Protein AF-A0A2P6NVA7-F1 (afdb_monomer_lite)

Secondary structure (DSSP, 8-state):
----SSHHHHHHHHHHHHHHHHHHHHHHHHHHHTTPPPPEE-HHHHHHHHHHHTT--SS----TTSEEEEEEEEEES---HHHHHHHHHHHHTTGGGTB-TTS-SSGGGBTT-GGGTHHHHHHT-TT--EEEEEE-SSEEEEEEEEES----TT--SS-GGGGGGS------------EEEETTEEEEEEEE--S-EEEEEEEE-SSHHHHHHHHHT-TT-SEEEEETTS-EEEEESS-PPPEEEEEEEEEE--S---S--TTS-S-EETTS--EEESSS---EE-TTSSEEEEE-TTS-EEEEETTEEEEE---TTT--SEEEE-TTS-EEEE-SSSEEEE---TT-S-SSPEEEE-TTS-EEEE-TT--EEEE-

Foldseek 3Di:
DDDDDPPVVVVVVVQVVLLQVLLQVLLQVLLLLLPADGAHADPVQQVQQAVVQQVVDPDDDSQVQWAKDKDFDDDWFKDDSVLSNVSSCVLAVQLVVQADAQDQLADPRGHPGSVSNVSNLQSNQRQFRYKHWDHHGTGRMIMIITPNYDRDPPDGSDHNVSCVSPPDPPDDDDDDFCWDAASFFIKGAQKDQDDQFDDVQKDFAPDSNRLLVSLLLDPQFFKKKAFQVGTMITGHNDRGDMDGHNRMMMGGGPHDPPFPPPPADCKAKQVDPDKAFQPPPGWHAARSRQWTFHQHPQQKTFIDGPNDTPDIPPCGNNHARMWHQHQQRKTFGHHPPDTRDIQPQGNPEADTWIWHAHPVRKIFIAHPVRDTSDID

Structure (mmCIF, N/CA/C/O backbone):
data_AF-A0A2P6NVA7-F1
#
_entry.id   AF-A0A2P6NVA7-F1
#
loop_
_atom_site.group_PDB
_atom_site.id
_atom_site.type_symbol
_atom_site.label_atom_id
_atom_site.label_alt_id
_atom_site.label_comp_id
_atom_site.label_asym_id
_atom_site.label_entity_id
_atom_site.label_seq_id
_atom_site.pdbx_PDB_ins_code
_atom_site.Cartn_x
_atom_site.Cartn_y
_atom_site.Cartn_z
_atom_site.occupancy
_atom_site.B_iso_or_equiv
_atom_site.auth_seq_id
_atom_site.auth_comp_id
_atom_site.auth_asym_id
_atom_site.auth_atom_id
_atom_site.pdbx_PDB_model_num
ATOM 1 N N . MET A 1 1 ? 47.423 -16.525 5.423 1.00 39.66 1 MET A N 1
ATOM 2 C CA . MET A 1 1 ? 46.695 -15.397 4.796 1.00 39.66 1 MET A CA 1
ATOM 3 C C . MET A 1 1 ? 45.411 -15.924 4.176 1.00 39.66 1 MET A C 1
ATOM 5 O O . MET A 1 1 ? 45.523 -16.788 3.323 1.00 39.66 1 MET A O 1
ATOM 9 N N . ARG A 1 2 ? 44.236 -15.466 4.634 1.00 38.28 2 ARG A N 1
ATOM 10 C CA . ARG A 1 2 ? 42.941 -15.448 3.912 1.00 38.28 2 ARG A CA 1
ATOM 11 C C . ARG A 1 2 ? 41.883 -14.826 4.841 1.00 38.28 2 ARG A C 1
ATOM 13 O O . ARG A 1 2 ? 41.172 -15.517 5.556 1.00 38.28 2 ARG A O 1
ATOM 20 N N . LYS A 1 3 ? 41.840 -13.493 4.868 1.00 41.22 3 LYS A N 1
ATOM 21 C CA . LYS A 1 3 ? 40.703 -12.697 5.352 1.00 41.22 3 LYS A CA 1
ATOM 22 C C . LYS A 1 3 ? 40.282 -11.810 4.184 1.00 41.22 3 LYS A C 1
ATOM 24 O O . LYS A 1 3 ? 40.959 -10.824 3.938 1.00 41.22 3 LYS A O 1
ATOM 29 N N . ALA A 1 4 ? 39.241 -12.195 3.448 1.00 46.72 4 ALA A N 1
ATOM 30 C CA . ALA A 1 4 ? 38.503 -11.320 2.528 1.00 46.72 4 ALA A CA 1
ATOM 31 C C . ALA A 1 4 ? 37.305 -12.086 1.937 1.00 46.72 4 ALA A C 1
ATOM 33 O O . ALA A 1 4 ? 37.441 -12.733 0.906 1.00 46.72 4 ALA A O 1
ATOM 34 N N . ALA A 1 5 ? 36.149 -12.053 2.609 1.00 48.66 5 ALA A N 1
ATOM 35 C CA . ALA A 1 5 ? 34.862 -12.454 2.012 1.00 48.66 5 ALA A CA 1
ATOM 36 C C . ALA A 1 5 ? 33.619 -11.858 2.715 1.00 48.66 5 ALA A C 1
ATOM 38 O O . ALA A 1 5 ? 32.504 -12.246 2.397 1.00 48.66 5 ALA A O 1
ATOM 39 N N . ILE A 1 6 ? 33.775 -10.938 3.678 1.00 46.75 6 ILE A N 1
ATOM 40 C CA . ILE A 1 6 ? 32.645 -10.454 4.504 1.00 46.75 6 ILE A CA 1
ATOM 41 C C . ILE A 1 6 ? 32.226 -9.011 4.153 1.00 46.75 6 ILE A C 1
ATOM 43 O O . ILE A 1 6 ? 31.111 -8.604 4.462 1.00 46.75 6 ILE A O 1
ATOM 47 N N . LEU A 1 7 ? 33.055 -8.240 3.438 1.00 40.56 7 LEU A N 1
ATOM 48 C CA . LEU A 1 7 ? 32.766 -6.823 3.164 1.00 40.56 7 LEU A CA 1
ATOM 49 C C . LEU A 1 7 ? 31.819 -6.597 1.965 1.00 40.56 7 LEU A C 1
ATOM 51 O O . LEU A 1 7 ? 31.103 -5.604 1.930 1.00 40.56 7 LEU A O 1
ATOM 55 N N . THR A 1 8 ? 31.760 -7.526 1.007 1.00 43.97 8 THR A N 1
ATOM 56 C CA . THR A 1 8 ? 30.939 -7.403 -0.214 1.00 43.97 8 THR A CA 1
ATOM 57 C C . THR A 1 8 ? 29.451 -7.692 0.010 1.00 43.97 8 THR A C 1
ATOM 59 O O . THR A 1 8 ? 28.614 -7.114 -0.676 1.00 43.97 8 THR A O 1
ATOM 62 N N . LEU A 1 9 ? 29.100 -8.537 0.989 1.00 38.81 9 LEU A N 1
ATOM 63 C CA . LEU A 1 9 ? 27.705 -8.917 1.256 1.00 38.81 9 LEU A CA 1
ATOM 64 C C . LEU A 1 9 ? 26.917 -7.794 1.963 1.00 38.81 9 LEU A C 1
ATOM 66 O O . LEU A 1 9 ? 25.738 -7.600 1.687 1.00 38.81 9 LEU A O 1
ATOM 70 N N . PHE A 1 10 ? 27.577 -7.003 2.820 1.00 37.94 10 PHE A N 1
ATOM 71 C CA . PHE A 1 10 ? 26.946 -5.908 3.573 1.00 37.94 10 PHE A CA 1
ATOM 72 C C . PHE A 1 10 ? 26.607 -4.671 2.722 1.00 37.94 10 PHE A C 1
ATOM 74 O O . PHE A 1 10 ? 25.624 -3.997 3.013 1.00 37.94 10 PHE A O 1
ATOM 81 N N . VAL A 1 11 ? 27.373 -4.375 1.663 1.00 42.62 11 VAL A N 1
ATOM 82 C CA . VAL A 1 11 ? 27.128 -3.214 0.775 1.00 42.62 11 VAL A CA 1
ATOM 83 C C . VAL A 1 11 ? 26.011 -3.491 -0.249 1.00 42.62 11 VAL A C 1
ATOM 85 O O . VAL A 1 11 ? 25.278 -2.586 -0.645 1.00 42.62 11 VAL A O 1
ATOM 88 N N . ALA A 1 12 ? 25.830 -4.750 -0.662 1.00 46.12 12 ALA A N 1
ATOM 89 C CA . ALA A 1 12 ? 24.738 -5.144 -1.558 1.00 46.12 12 ALA A CA 1
ATOM 90 C C . ALA A 1 12 ? 23.363 -5.127 -0.854 1.00 46.12 12 ALA A C 1
ATOM 92 O O . ALA A 1 12 ? 22.363 -4.725 -1.444 1.00 46.12 12 ALA A O 1
ATOM 93 N N . LEU A 1 13 ? 23.314 -5.502 0.431 1.00 45.03 13 LEU A N 1
ATOM 94 C CA . LEU A 1 13 ? 22.085 -5.484 1.237 1.00 45.03 13 LEU A CA 1
ATOM 95 C C . LEU A 1 13 ? 21.567 -4.061 1.518 1.00 45.03 13 LEU A C 1
ATOM 97 O O . LEU A 1 13 ? 20.357 -3.858 1.558 1.00 45.03 13 LEU A O 1
ATOM 101 N N . THR A 1 14 ? 22.452 -3.069 1.667 1.00 47.62 14 THR A N 1
ATOM 102 C CA . THR A 1 14 ? 22.063 -1.669 1.925 1.00 47.62 14 THR A CA 1
ATOM 103 C C . THR A 1 14 ? 21.578 -0.923 0.681 1.00 47.62 14 THR A C 1
ATOM 105 O O . THR A 1 14 ? 20.807 0.026 0.801 1.00 47.62 14 THR A O 1
ATOM 108 N N . THR A 1 15 ? 22.002 -1.333 -0.515 1.00 53.22 15 THR A N 1
ATOM 109 C CA . THR A 1 15 ? 21.603 -0.700 -1.786 1.00 53.22 15 THR A CA 1
ATOM 110 C C . THR A 1 15 ? 20.259 -1.224 -2.296 1.00 53.22 15 THR A C 1
ATOM 112 O O . THR A 1 15 ? 19.415 -0.431 -2.714 1.00 53.22 15 THR A O 1
ATOM 115 N N . ALA A 1 16 ? 20.002 -2.532 -2.176 1.00 56.72 16 ALA A N 1
ATOM 116 C CA . ALA A 1 16 ? 18.709 -3.129 -2.524 1.00 56.72 16 ALA A CA 1
ATOM 117 C C . ALA A 1 16 ? 17.558 -2.595 -1.648 1.00 56.72 16 ALA A C 1
ATOM 119 O O . ALA A 1 16 ? 16.489 -2.272 -2.171 1.00 56.72 16 ALA A O 1
ATOM 120 N N . SER A 1 17 ? 17.791 -2.407 -0.340 1.00 62.41 17 SER A N 1
ATOM 121 C CA . SER A 1 17 ? 16.793 -1.801 0.552 1.00 62.41 17 SER A CA 1
ATOM 122 C C . SER A 1 17 ? 16.495 -0.345 0.166 1.00 62.41 17 SER A C 1
ATOM 124 O O . SER A 1 17 ? 15.331 0.037 0.072 1.00 62.41 17 SER A O 1
ATOM 126 N N . GLN A 1 18 ? 17.520 0.445 -0.183 1.00 73.56 18 GLN A N 1
ATOM 127 C CA . GLN A 1 18 ? 17.350 1.836 -0.630 1.00 73.56 18 GLN A CA 1
ATOM 128 C C . GLN A 1 18 ? 16.529 1.966 -1.919 1.00 73.56 18 GLN A C 1
ATOM 130 O O . GLN A 1 18 ? 15.764 2.920 -2.062 1.00 73.56 18 GLN A O 1
ATOM 135 N N . PHE A 1 19 ? 16.671 1.030 -2.861 1.00 89.06 19 PHE A N 1
ATOM 136 C CA . PHE A 1 19 ? 15.897 1.057 -4.105 1.00 89.06 19 PHE A CA 1
ATOM 137 C C . PHE A 1 19 ? 14.430 0.713 -3.856 1.00 89.06 19 PHE A C 1
ATOM 139 O O . PHE A 1 19 ? 13.551 1.450 -4.307 1.00 89.06 19 PHE A O 1
ATOM 146 N N . SER A 1 20 ? 14.164 -0.350 -3.089 1.00 86.56 20 SER A N 1
ATOM 147 C CA . SER A 1 20 ? 12.796 -0.733 -2.721 1.00 86.56 20 SER A CA 1
ATOM 148 C C . SER A 1 20 ? 12.046 0.401 -2.011 1.00 86.56 20 SER A C 1
ATOM 150 O O . SER A 1 20 ? 10.938 0.763 -2.418 1.00 86.56 20 SER A O 1
ATOM 152 N N . ASP A 1 21 ? 12.698 1.056 -1.045 1.00 74.88 21 ASP A N 1
ATOM 153 C CA . ASP A 1 21 ? 12.147 2.201 -0.325 1.00 74.88 21 ASP A CA 1
ATOM 154 C C . ASP A 1 21 ? 11.865 3.380 -1.262 1.00 74.88 21 ASP A C 1
ATOM 156 O O . ASP A 1 21 ? 10.801 3.995 -1.185 1.00 74.88 21 ASP A O 1
ATOM 160 N N . ALA A 1 22 ? 12.786 3.692 -2.176 1.00 78.69 22 ALA A N 1
ATOM 161 C CA . ALA A 1 22 ? 12.629 4.812 -3.097 1.00 78.69 22 ALA A CA 1
ATOM 162 C C . ALA A 1 22 ? 11.463 4.613 -4.075 1.00 78.69 22 ALA A C 1
ATOM 164 O O . ALA A 1 22 ? 10.694 5.554 -4.293 1.00 78.69 22 ALA A O 1
ATOM 165 N N . TRP A 1 23 ? 11.284 3.404 -4.622 1.00 94.00 23 TRP A N 1
ATOM 166 C CA . TRP A 1 23 ? 10.120 3.097 -5.456 1.00 94.00 23 TRP A CA 1
ATOM 167 C C . TRP A 1 23 ? 8.820 3.246 -4.669 1.00 94.00 23 TRP A C 1
ATOM 169 O O . TRP A 1 23 ? 7.919 3.950 -5.129 1.00 94.00 23 TRP A O 1
ATOM 179 N N . VAL A 1 24 ? 8.725 2.652 -3.476 1.00 82.56 24 VAL A N 1
ATOM 180 C CA . VAL A 1 24 ? 7.523 2.734 -2.628 1.00 82.56 24 VAL A CA 1
ATOM 181 C C . VAL A 1 24 ? 7.206 4.182 -2.253 1.00 82.56 24 VAL A C 1
ATOM 183 O O . VAL A 1 24 ? 6.072 4.632 -2.429 1.00 82.56 24 VAL A O 1
ATOM 186 N N . GLN A 1 25 ? 8.199 4.944 -1.794 1.00 76.06 25 GLN A N 1
ATOM 187 C CA . GLN A 1 25 ? 8.022 6.342 -1.400 1.00 76.06 25 GLN A CA 1
ATOM 188 C C . GLN A 1 25 ? 7.564 7.212 -2.572 1.00 76.06 25 GLN A C 1
ATOM 190 O O . GLN A 1 25 ? 6.628 7.996 -2.416 1.00 76.06 25 GLN A O 1
ATOM 195 N N . LYS A 1 26 ? 8.166 7.057 -3.758 1.00 87.38 26 LYS A N 1
ATOM 196 C CA . LYS A 1 26 ? 7.767 7.817 -4.950 1.00 87.38 26 LYS A CA 1
ATOM 197 C C . LYS A 1 26 ? 6.348 7.478 -5.399 1.00 87.38 26 LYS A C 1
ATOM 199 O O . LYS A 1 26 ? 5.571 8.398 -5.638 1.00 87.38 26 LYS A O 1
ATOM 204 N N . HIS A 1 27 ? 5.972 6.198 -5.441 1.00 92.25 27 HIS A N 1
ATOM 205 C CA . HIS A 1 27 ? 4.593 5.804 -5.752 1.00 92.25 27 HIS A CA 1
ATOM 206 C C . HIS A 1 27 ? 3.607 6.421 -4.756 1.00 92.25 27 HIS A C 1
ATOM 208 O O . HIS A 1 27 ? 2.627 7.051 -5.154 1.00 92.25 27 HIS A O 1
ATOM 214 N N . ASN A 1 28 ? 3.892 6.304 -3.459 1.00 83.12 28 ASN A N 1
ATOM 215 C CA . ASN A 1 28 ? 3.015 6.809 -2.406 1.00 83.12 28 ASN A CA 1
ATOM 216 C C . ASN A 1 28 ? 2.921 8.339 -2.387 1.00 83.12 28 ASN A C 1
ATOM 218 O O . ASN A 1 28 ? 1.850 8.870 -2.099 1.00 83.12 28 ASN A O 1
ATOM 222 N N . ALA A 1 29 ? 3.983 9.050 -2.770 1.00 78.31 29 ALA A N 1
ATOM 223 C CA . ALA A 1 29 ? 3.961 10.500 -2.937 1.00 78.31 29 ALA A CA 1
ATOM 224 C C . ALA A 1 29 ? 3.034 10.960 -4.078 1.00 78.31 29 ALA A C 1
ATOM 226 O O . ALA A 1 29 ? 2.417 12.016 -3.967 1.00 78.31 29 ALA A O 1
ATOM 227 N N . TYR A 1 30 ? 2.900 10.188 -5.164 1.00 81.56 30 TYR A N 1
ATOM 228 C CA . TYR A 1 30 ? 1.902 10.483 -6.204 1.00 81.56 30 TYR A CA 1
ATOM 229 C C . TYR A 1 30 ? 0.496 10.075 -5.783 1.00 81.56 30 TYR A C 1
ATOM 231 O O . TYR A 1 30 ? -0.442 10.853 -5.940 1.00 81.56 30 TYR A O 1
ATOM 239 N N . ARG A 1 31 ? 0.346 8.877 -5.215 1.00 86.31 31 ARG A N 1
ATOM 240 C CA . ARG A 1 31 ? -0.944 8.334 -4.771 1.00 86.31 31 ARG A CA 1
ATOM 241 C C . ARG A 1 31 ? -1.618 9.214 -3.715 1.00 86.31 31 ARG A C 1
ATOM 243 O O . ARG A 1 31 ? -2.832 9.410 -3.763 1.00 86.31 31 ARG A O 1
ATOM 250 N N . SER A 1 32 ? -0.840 9.814 -2.815 1.00 76.75 32 SER A N 1
ATOM 251 C CA . SER A 1 32 ? -1.358 10.699 -1.767 1.00 76.75 32 SER A CA 1
ATOM 252 C C . SER A 1 32 ? -1.980 11.993 -2.301 1.00 76.75 32 SER A C 1
ATOM 254 O O . SER A 1 32 ? -2.926 12.485 -1.688 1.00 76.75 32 SER A O 1
ATOM 256 N N . LYS A 1 33 ? -1.549 12.505 -3.468 1.00 78.06 33 LYS A N 1
ATOM 257 C CA . LYS A 1 33 ? -2.162 13.688 -4.118 1.00 78.06 33 LYS A CA 1
ATOM 258 C C . LYS A 1 33 ? -3.655 13.490 -4.386 1.00 78.06 33 LYS A C 1
ATOM 260 O O . LYS A 1 33 ? -4.432 14.440 -4.343 1.00 78.06 33 LYS A O 1
ATOM 265 N N . TYR A 1 34 ? -4.040 12.239 -4.618 1.00 73.00 34 TYR A N 1
ATOM 266 C CA . TYR A 1 34 ? -5.403 11.819 -4.911 1.00 73.00 34 TYR A CA 1
ATOM 267 C C . TYR A 1 34 ? -6.098 11.182 -3.699 1.00 73.00 34 TYR A C 1
ATOM 269 O O . TYR A 1 34 ? -7.257 10.806 -3.800 1.00 73.00 34 TYR A O 1
ATOM 277 N N . GLY A 1 35 ? -5.433 11.073 -2.541 1.00 68.31 35 GLY A N 1
ATOM 278 C CA . GLY A 1 35 ? -5.985 10.414 -1.350 1.00 68.31 35 GLY A CA 1
ATOM 279 C C . GLY A 1 35 ? -6.075 8.888 -1.469 1.00 68.31 35 GLY A C 1
ATOM 280 O O . GLY A 1 35 ? -6.919 8.266 -0.829 1.00 68.31 35 GLY A O 1
ATOM 281 N N . LEU A 1 36 ? -5.241 8.278 -2.315 1.00 73.62 36 LEU A N 1
ATOM 282 C CA . LEU A 1 36 ? -5.211 6.829 -2.507 1.00 7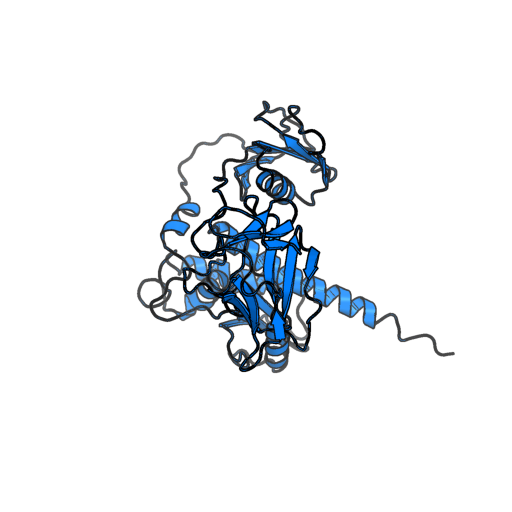3.62 36 LEU A CA 1
ATOM 283 C C . LEU A 1 36 ? -4.403 6.141 -1.404 1.00 73.62 36 LEU A C 1
ATOM 285 O O . LEU A 1 36 ? -3.403 6.675 -0.919 1.00 73.62 36 LEU A O 1
ATOM 289 N N . ASN A 1 37 ? -4.801 4.914 -1.062 1.00 70.12 37 ASN A N 1
ATOM 290 C CA . ASN A 1 37 ? -4.073 4.092 -0.097 1.00 70.12 37 ASN A CA 1
ATOM 291 C C . ASN A 1 37 ? -2.633 3.839 -0.568 1.00 70.12 37 ASN A C 1
ATOM 293 O O . ASN A 1 37 ? -2.426 3.578 -1.762 1.00 70.12 37 ASN A O 1
ATOM 297 N N . PRO A 1 38 ? -1.645 3.871 0.341 1.00 64.31 38 PRO A N 1
ATOM 298 C CA . PRO A 1 38 ? -0.266 3.597 -0.020 1.00 64.31 38 PRO A CA 1
ATOM 299 C C . PRO A 1 38 ? -0.086 2.140 -0.461 1.00 64.31 38 PRO A C 1
ATOM 301 O O . PRO A 1 38 ? -0.739 1.236 0.060 1.00 64.31 38 PRO A O 1
ATOM 304 N N . VAL A 1 39 ? 0.823 1.920 -1.407 1.00 76.88 39 VAL A N 1
ATOM 305 C CA . VAL A 1 39 ? 1.332 0.594 -1.759 1.00 76.88 39 VAL A CA 1
ATOM 306 C C . VAL A 1 39 ? 2.478 0.194 -0.833 1.00 76.88 39 VAL A C 1
ATOM 308 O O . VAL A 1 39 ? 3.210 1.051 -0.329 1.00 76.88 39 VAL A O 1
ATOM 311 N N . THR A 1 40 ? 2.651 -1.109 -0.631 1.00 75.75 40 THR A N 1
ATOM 312 C CA . THR A 1 40 ? 3.798 -1.703 0.070 1.00 75.75 40 THR A CA 1
ATOM 313 C C . THR A 1 40 ? 4.651 -2.553 -0.872 1.00 75.75 40 THR A C 1
ATOM 315 O O . THR A 1 40 ? 4.278 -2.796 -2.019 1.00 75.75 40 THR A O 1
ATOM 318 N N . TRP A 1 41 ? 5.827 -2.975 -0.412 1.00 88.56 41 TRP A N 1
ATOM 319 C CA . TRP A 1 41 ? 6.733 -3.801 -1.207 1.00 88.56 41 TRP A CA 1
ATOM 320 C C . TRP A 1 41 ? 6.246 -5.259 -1.333 1.00 88.56 41 TRP A C 1
ATOM 322 O O . TRP A 1 41 ? 5.678 -5.813 -0.389 1.00 88.56 41 TRP A O 1
ATOM 332 N N . ASP A 1 42 ? 6.478 -5.881 -2.492 1.00 88.31 42 ASP A N 1
ATOM 333 C CA . ASP A 1 42 ? 6.229 -7.300 -2.776 1.00 88.31 42 ASP A CA 1
ATOM 334 C C . ASP A 1 42 ? 7.469 -7.970 -3.373 1.00 88.31 42 ASP A C 1
ATOM 336 O O . ASP A 1 42 ? 7.794 -7.786 -4.550 1.00 88.31 42 ASP A O 1
ATOM 340 N N . ASP A 1 43 ? 8.119 -8.812 -2.570 1.00 92.19 43 ASP A N 1
ATOM 341 C CA . ASP A 1 43 ? 9.304 -9.565 -2.979 1.00 92.19 43 ASP A CA 1
ATOM 342 C C . ASP A 1 43 ? 9.018 -10.531 -4.137 1.00 92.19 43 ASP A C 1
ATOM 344 O O . ASP A 1 43 ? 9.875 -10.733 -4.997 1.00 92.19 43 ASP A O 1
ATOM 348 N N . ASN A 1 44 ? 7.812 -11.108 -4.224 1.00 92.62 44 ASN A N 1
ATOM 349 C CA . ASN A 1 44 ? 7.466 -12.001 -5.334 1.00 92.62 44 ASN A CA 1
ATOM 350 C C . ASN A 1 44 ? 7.373 -11.222 -6.649 1.00 92.62 44 ASN A C 1
ATOM 352 O O . ASN A 1 44 ? 7.957 -11.630 -7.656 1.00 92.62 44 ASN A O 1
ATOM 356 N N . GLY A 1 45 ? 6.704 -10.067 -6.616 1.00 90.12 45 GLY A N 1
ATOM 357 C CA . GLY A 1 45 ? 6.639 -9.146 -7.748 1.00 90.12 45 GLY A CA 1
ATOM 358 C C . GLY A 1 45 ? 8.028 -8.672 -8.180 1.00 90.12 45 GLY A C 1
ATOM 359 O O . GLY A 1 45 ? 8.321 -8.668 -9.376 1.00 90.12 45 GLY A O 1
ATOM 360 N N . ALA A 1 46 ? 8.903 -8.354 -7.219 1.00 96.56 46 ALA A N 1
ATOM 361 C CA . ALA A 1 46 ? 10.274 -7.910 -7.470 1.00 96.56 46 ALA A CA 1
ATOM 362 C C . ALA A 1 46 ? 11.141 -9.019 -8.083 1.00 96.56 46 ALA A C 1
ATOM 364 O O . ALA A 1 46 ? 11.872 -8.775 -9.039 1.00 96.56 46 ALA A O 1
ATOM 365 N N . ASN A 1 47 ? 11.009 -10.261 -7.612 1.00 95.00 47 ASN A N 1
ATOM 366 C CA . ASN A 1 47 ? 11.722 -11.411 -8.174 1.00 95.00 47 ASN A CA 1
ATOM 367 C C . ASN A 1 47 ? 11.327 -11.687 -9.633 1.00 95.00 47 ASN A C 1
ATOM 369 O O . ASN A 1 47 ? 12.180 -12.013 -10.462 1.00 95.00 47 ASN A O 1
ATOM 373 N N . LEU A 1 48 ? 10.039 -11.556 -9.963 1.00 96.94 48 LEU A N 1
ATOM 374 C CA . LEU A 1 48 ? 9.562 -11.643 -11.346 1.00 96.94 48 LEU A CA 1
ATOM 375 C C . LEU A 1 48 ? 10.087 -10.475 -12.191 1.00 96.94 48 LEU A C 1
ATOM 377 O O . LEU A 1 48 ? 10.572 -10.688 -13.303 1.00 96.94 48 LEU A O 1
ATOM 381 N N . ALA A 1 49 ? 10.060 -9.259 -11.639 1.00 98.12 49 ALA A N 1
ATOM 382 C CA . ALA A 1 49 ? 10.585 -8.067 -12.293 1.00 98.12 49 ALA A CA 1
ATOM 383 C C . ALA A 1 49 ? 12.083 -8.206 -12.596 1.00 98.12 49 ALA A C 1
ATOM 385 O O . ALA A 1 49 ? 12.501 -7.880 -13.702 1.00 98.12 49 ALA A O 1
ATOM 386 N N . GLN A 1 50 ? 12.879 -8.754 -11.671 1.00 97.38 50 GLN A N 1
ATOM 387 C CA . GLN A 1 50 ? 14.323 -8.941 -11.841 1.00 97.38 50 GLN A CA 1
ATOM 388 C C . GLN A 1 50 ? 14.631 -9.917 -12.977 1.00 97.38 50 GLN A C 1
ATOM 390 O O . GLN A 1 50 ? 15.384 -9.583 -13.890 1.00 97.38 50 GLN A O 1
ATOM 395 N N . LYS A 1 51 ? 13.960 -11.079 -12.993 1.00 97.12 51 LYS A N 1
ATOM 396 C CA . LYS A 1 51 ? 14.087 -12.070 -14.079 1.00 97.12 51 LYS A CA 1
ATOM 397 C C . LYS A 1 51 ? 13.784 -11.479 -15.456 1.00 97.12 51 LYS A C 1
ATOM 399 O O . LYS A 1 51 ? 14.317 -11.956 -16.458 1.00 97.12 51 LYS A O 1
ATOM 404 N N . TRP A 1 52 ? 12.890 -10.494 -15.520 1.00 98.00 52 TRP A N 1
ATOM 405 C CA . TRP A 1 52 ? 12.558 -9.812 -16.763 1.00 98.00 52 TRP A CA 1
ATOM 406 C C . TRP A 1 52 ? 13.553 -8.700 -17.105 1.00 98.00 52 TRP A C 1
ATOM 408 O O . TRP A 1 52 ? 14.057 -8.656 -18.227 1.00 98.00 52 TRP A O 1
ATOM 418 N N . ALA A 1 53 ? 13.883 -7.849 -16.134 1.00 97.19 53 ALA A N 1
ATOM 419 C CA . ALA A 1 53 ? 14.790 -6.719 -16.290 1.00 97.19 53 ALA A CA 1
ATOM 420 C C . ALA A 1 53 ? 16.197 -7.157 -16.730 1.00 97.19 53 ALA A C 1
ATOM 422 O O . AL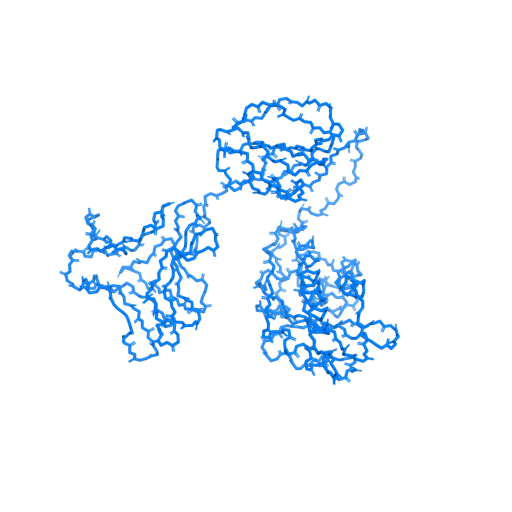A A 1 53 ? 16.801 -6.513 -17.585 1.00 97.19 53 ALA A O 1
ATOM 423 N N . ASP A 1 54 ? 16.686 -8.297 -16.231 1.00 96.19 54 ASP A N 1
ATOM 424 C CA . ASP A 1 54 ? 17.994 -8.855 -16.601 1.00 96.19 54 ASP A CA 1
ATOM 425 C C . ASP A 1 54 ? 18.101 -9.289 -18.067 1.00 96.19 54 ASP A C 1
ATOM 427 O O . ASP A 1 54 ? 19.207 -9.451 -18.582 1.00 96.19 54 ASP A O 1
ATOM 431 N N . LYS A 1 55 ? 16.976 -9.446 -18.775 1.00 95.69 55 LYS A N 1
ATOM 432 C CA . LYS A 1 55 ? 17.001 -9.709 -20.221 1.00 95.69 55 LYS A CA 1
ATOM 433 C C . LYS A 1 55 ? 17.409 -8.480 -21.023 1.00 95.69 55 LYS A C 1
ATOM 435 O O . LYS A 1 55 ? 17.802 -8.629 -22.176 1.00 95.69 55 LYS A O 1
ATOM 440 N N . CYS A 1 56 ? 17.286 -7.284 -20.442 1.00 94.50 56 CYS A N 1
ATOM 441 C CA . CYS A 1 56 ? 17.625 -6.022 -21.091 1.00 94.50 56 CYS A CA 1
ATOM 442 C C . CYS A 1 56 ? 16.910 -5.793 -22.432 1.00 94.50 56 CYS A C 1
ATOM 444 O O . CYS A 1 56 ? 17.468 -5.193 -23.349 1.00 94.50 56 CYS A O 1
ATOM 446 N N . VAL A 1 57 ? 15.657 -6.250 -22.539 1.00 94.25 57 VAL A N 1
ATOM 447 C CA . VAL A 1 57 ? 14.790 -6.008 -23.700 1.00 94.25 57 VAL A CA 1
ATOM 448 C C . VAL A 1 57 ? 13.650 -5.094 -23.268 1.00 94.25 57 VAL A C 1
ATOM 450 O O . VAL A 1 57 ? 12.866 -5.464 -22.394 1.00 94.25 57 VAL A O 1
ATOM 453 N N . PHE A 1 58 ? 13.551 -3.908 -23.874 1.00 96.00 58 PHE A N 1
ATOM 454 C CA . PHE A 1 58 ? 12.507 -2.927 -23.565 1.00 96.00 58 PHE A CA 1
ATOM 455 C C . PHE A 1 58 ? 11.151 -3.348 -24.148 1.00 96.00 58 PHE A C 1
ATOM 457 O O . PHE A 1 58 ? 10.714 -2.872 -25.192 1.00 96.00 58 PHE A O 1
ATOM 464 N N . GLN A 1 59 ? 10.511 -4.299 -23.479 1.00 96.00 59 GLN A N 1
ATOM 465 C CA . GLN A 1 59 ? 9.189 -4.822 -23.803 1.00 96.00 59 GLN A CA 1
ATOM 466 C C . GLN A 1 59 ? 8.544 -5.384 -22.532 1.00 96.00 59 GLN A C 1
ATOM 468 O O . GLN A 1 59 ? 9.250 -5.752 -21.592 1.00 96.00 59 GLN A O 1
ATOM 473 N N . HIS A 1 60 ? 7.219 -5.487 -22.500 1.00 95.56 60 HIS A N 1
ATOM 474 C CA . HIS A 1 60 ? 6.509 -6.099 -21.374 1.00 95.56 60 HIS A CA 1
ATOM 475 C C . HIS A 1 60 ? 6.629 -7.630 -21.361 1.00 95.56 60 HIS A C 1
ATOM 477 O O . HIS A 1 60 ? 6.705 -8.260 -22.417 1.00 95.56 60 HIS A O 1
ATOM 483 N N . GLY A 1 61 ? 6.587 -8.233 -20.169 1.00 93.19 61 GLY A N 1
ATOM 484 C CA . GLY A 1 61 ? 6.476 -9.684 -19.988 1.00 93.19 61 GLY A CA 1
ATOM 485 C C . GLY A 1 61 ? 6.953 -10.193 -18.625 1.00 93.19 61 GLY A C 1
ATOM 486 O O . GLY A 1 61 ? 7.420 -9.431 -17.782 1.00 93.19 61 GLY A O 1
ATOM 487 N N . GLY A 1 62 ? 6.795 -11.502 -18.388 1.00 91.81 62 GLY A N 1
ATOM 488 C CA . GLY A 1 62 ? 7.241 -12.163 -17.151 1.00 91.81 62 GLY A CA 1
ATOM 489 C C . GLY A 1 62 ? 6.525 -11.715 -15.869 1.00 91.81 62 GLY A C 1
ATOM 490 O O . GLY A 1 62 ? 7.057 -11.919 -14.783 1.00 91.81 62 GLY A O 1
ATOM 491 N N . ALA A 1 63 ? 5.351 -11.090 -15.984 1.00 92.06 63 ALA A N 1
ATOM 492 C CA . ALA A 1 63 ? 4.562 -10.538 -14.881 1.00 92.06 63 ALA A CA 1
ATOM 493 C C . ALA A 1 63 ? 3.347 -11.423 -14.546 1.00 92.06 63 ALA A C 1
ATOM 495 O O . ALA A 1 63 ? 2.225 -10.932 -14.504 1.00 92.06 63 ALA A O 1
ATOM 496 N N . ASP A 1 64 ? 3.538 -12.733 -14.373 1.00 89.38 64 ASP A N 1
ATOM 497 C CA . ASP A 1 64 ? 2.444 -13.708 -14.228 1.00 89.38 64 ASP A CA 1
ATOM 498 C C . ASP A 1 64 ? 1.450 -13.331 -13.107 1.00 89.38 64 ASP A C 1
ATOM 500 O O . ASP A 1 64 ? 1.727 -13.520 -11.924 1.00 89.38 64 ASP A O 1
ATOM 504 N N . GLY A 1 65 ? 0.281 -12.794 -13.481 1.00 84.62 65 GLY A N 1
ATOM 505 C CA . GLY A 1 65 ? -0.762 -12.338 -12.548 1.00 84.62 65 GLY A CA 1
ATOM 506 C C . GLY A 1 65 ? -0.587 -10.915 -11.992 1.00 84.62 65 GLY A C 1
ATOM 507 O O . GLY A 1 65 ? -1.347 -10.516 -11.112 1.00 84.62 65 GLY A O 1
ATOM 508 N N . TYR A 1 66 ? 0.375 -10.146 -12.502 1.00 94.25 66 TYR A N 1
ATOM 509 C CA . TYR A 1 66 ? 0.697 -8.783 -12.078 1.00 94.25 66 TYR A CA 1
ATOM 510 C C . TYR A 1 66 ? 0.438 -7.768 -13.200 1.00 94.25 66 TYR A C 1
ATOM 512 O O . TYR A 1 66 ? 0.550 -8.077 -14.386 1.00 94.25 66 TYR A O 1
ATOM 520 N N . GLY A 1 67 ? 0.141 -6.523 -12.823 1.00 94.88 67 GLY A N 1
ATOM 521 C CA . GLY A 1 67 ? 0.277 -5.382 -13.731 1.00 94.88 67 GLY A CA 1
ATOM 522 C C . GLY A 1 67 ? 1.757 -5.050 -13.900 1.00 94.88 67 GLY A C 1
ATOM 523 O O . GLY A 1 67 ? 2.561 -5.459 -13.063 1.00 94.88 67 GLY A O 1
ATOM 524 N N . GLN A 1 68 ? 2.148 -4.309 -14.937 1.00 98.06 68 GLN A N 1
ATOM 525 C CA . GLN A 1 68 ? 3.562 -4.004 -15.161 1.00 98.06 68 GLN A CA 1
ATOM 526 C C . GLN A 1 68 ? 3.779 -2.631 -15.792 1.00 98.06 68 GLN A C 1
ATOM 528 O O . GLN A 1 68 ? 3.190 -2.328 -16.824 1.00 98.06 68 GLN A O 1
ATOM 533 N N . ASN A 1 69 ? 4.719 -1.873 -15.229 1.00 98.56 69 ASN A N 1
ATOM 534 C CA . ASN A 1 69 ? 5.326 -0.711 -15.868 1.00 98.56 69 ASN A CA 1
ATOM 535 C C . ASN A 1 69 ? 6.799 -0.995 -16.159 1.00 98.56 69 ASN A C 1
ATOM 537 O O . ASN A 1 69 ? 7.483 -1.645 -15.361 1.00 98.56 69 ASN A O 1
ATOM 541 N N . ILE A 1 70 ? 7.291 -0.479 -17.285 1.00 98.06 70 ILE A N 1
ATOM 542 C CA . ILE A 1 70 ? 8.705 -0.544 -17.657 1.00 98.06 70 ILE A CA 1
ATOM 543 C C . ILE A 1 70 ? 9.233 0.852 -17.974 1.00 98.06 70 ILE A C 1
ATOM 545 O O . ILE A 1 70 ? 8.509 1.715 -18.465 1.00 98.06 70 ILE A O 1
ATOM 549 N N . TRP A 1 71 ? 10.500 1.094 -17.670 1.00 97.50 71 TRP A N 1
ATOM 550 C CA . TRP A 1 71 ? 11.184 2.347 -17.970 1.00 97.50 71 TRP A CA 1
ATOM 551 C C . TRP A 1 71 ? 12.634 2.053 -18.315 1.00 97.50 71 TRP A C 1
ATOM 553 O O . TRP A 1 71 ? 13.229 1.138 -17.750 1.00 97.50 71 TRP A O 1
ATOM 563 N N . MET A 1 72 ? 13.218 2.818 -19.232 1.00 94.06 72 MET A N 1
ATOM 564 C CA . MET A 1 72 ? 14.613 2.629 -19.602 1.00 94.06 72 MET A CA 1
ATOM 565 C C . MET A 1 72 ? 15.323 3.960 -19.802 1.00 94.06 72 MET A C 1
ATOM 567 O O . MET A 1 72 ? 14.766 4.896 -20.373 1.00 94.06 72 MET A O 1
ATOM 571 N N . SER A 1 73 ? 16.573 4.012 -19.353 1.00 92.81 73 SER A N 1
ATOM 572 C CA . SER A 1 73 ? 17.499 5.116 -19.602 1.00 92.81 73 SER A CA 1
ATOM 573 C C . SER A 1 73 ? 18.680 4.655 -20.447 1.00 92.81 73 SER A C 1
ATOM 575 O O . SER A 1 73 ? 19.037 3.475 -20.465 1.00 92.81 73 SER A O 1
ATOM 577 N N . SER A 1 74 ? 19.287 5.596 -21.167 1.00 85.12 74 SER A N 1
ATOM 578 C CA . SER A 1 74 ? 20.497 5.358 -21.947 1.00 85.12 74 SER A CA 1
ATOM 579 C C . SER A 1 74 ? 21.709 5.122 -21.040 1.00 85.12 74 SER A C 1
ATOM 581 O O . SER A 1 74 ? 21.890 5.813 -20.036 1.00 85.12 74 SER A O 1
ATOM 583 N N . GLY A 1 75 ? 22.586 4.202 -21.439 1.00 77.38 75 GLY A N 1
ATOM 584 C CA . GLY A 1 75 ? 23.834 3.891 -20.738 1.00 77.38 75 GLY A CA 1
ATOM 585 C C . GLY A 1 75 ? 23.961 2.408 -20.388 1.00 77.38 75 GLY A C 1
ATOM 586 O O . GLY A 1 75 ? 22.977 1.673 -20.378 1.00 77.38 75 GLY A O 1
ATOM 587 N N . GLY A 1 76 ? 25.195 1.968 -20.129 1.00 74.56 76 GLY A N 1
ATOM 588 C CA . GLY A 1 76 ? 25.490 0.610 -19.666 1.00 74.56 76 GLY A CA 1
ATOM 589 C C . GLY A 1 76 ? 25.520 0.502 -18.139 1.00 74.56 76 GLY A C 1
ATOM 590 O O . GLY A 1 76 ? 25.672 1.507 -17.443 1.00 74.56 76 GLY A O 1
ATOM 591 N N . GLY A 1 77 ? 25.425 -0.729 -17.631 1.00 81.88 77 GLY A N 1
ATOM 592 C CA . GLY A 1 77 ? 25.465 -1.023 -16.196 1.00 81.88 77 GLY A CA 1
ATOM 593 C C . GLY A 1 77 ? 24.100 -0.912 -15.510 1.00 81.88 77 GLY A C 1
ATOM 594 O O . GLY A 1 77 ? 23.090 -0.629 -16.152 1.00 81.88 77 GLY A O 1
ATOM 595 N N . GLY A 1 78 ? 24.077 -1.181 -14.203 1.00 85.88 78 GLY A N 1
ATOM 596 C CA . GLY A 1 78 ? 22.858 -1.140 -13.393 1.00 85.88 78 GLY A CA 1
ATOM 597 C C . GLY A 1 78 ? 22.339 0.277 -13.113 1.00 85.88 78 GLY A C 1
ATOM 598 O O . GLY A 1 78 ? 22.965 1.286 -13.451 1.00 85.88 78 GLY A O 1
ATOM 599 N N . CYS A 1 79 ? 21.176 0.349 -12.470 1.00 90.75 79 CYS A N 1
ATOM 600 C CA . CYS A 1 79 ? 20.538 1.611 -12.102 1.00 90.75 79 CYS A CA 1
ATOM 601 C C . CYS A 1 79 ? 21.245 2.307 -10.938 1.00 90.75 79 CYS A C 1
ATOM 603 O O . CYS A 1 79 ? 21.743 1.671 -10.012 1.00 90.75 79 CYS A O 1
ATOM 605 N N . SER A 1 80 ? 21.201 3.636 -10.958 1.00 91.62 80 SER A N 1
ATOM 606 C CA . SER A 1 80 ? 21.430 4.486 -9.791 1.00 91.62 80 SER A CA 1
ATOM 607 C C . SER A 1 80 ? 20.122 4.754 -9.033 1.00 91.62 80 SER A C 1
ATOM 609 O O . SER A 1 80 ? 19.026 4.501 -9.537 1.00 91.62 80 SER A O 1
ATOM 611 N N . LEU A 1 81 ? 20.220 5.343 -7.837 1.00 86.81 81 LEU A N 1
ATOM 612 C CA . LEU A 1 81 ? 19.045 5.810 -7.094 1.00 86.81 81 LEU A CA 1
ATOM 613 C C . LEU A 1 81 ? 18.250 6.888 -7.859 1.00 86.81 81 LEU A C 1
ATOM 615 O O . LEU A 1 81 ? 17.035 7.001 -7.690 1.00 86.81 81 LEU A O 1
ATOM 619 N N . ASP A 1 82 ? 18.917 7.667 -8.709 1.00 90.19 82 ASP A N 1
ATOM 620 C CA . ASP A 1 82 ? 18.251 8.660 -9.549 1.00 90.19 82 ASP A CA 1
ATOM 621 C C . ASP A 1 82 ? 17.482 7.988 -10.686 1.00 90.19 82 ASP A C 1
ATOM 623 O O . ASP A 1 82 ? 16.345 8.366 -10.937 1.00 90.19 82 ASP A O 1
ATOM 627 N N . ASP A 1 83 ? 18.029 6.934 -11.302 1.00 93.56 83 ASP A N 1
ATOM 628 C CA . ASP A 1 83 ? 17.302 6.127 -12.296 1.00 93.56 83 ASP A CA 1
ATOM 629 C C . ASP A 1 83 ? 16.019 5.523 -11.681 1.00 93.56 83 ASP A C 1
ATOM 631 O O . ASP A 1 83 ? 14.951 5.563 -12.291 1.00 93.56 83 ASP A O 1
ATOM 635 N N . VAL A 1 84 ? 16.085 5.055 -10.427 1.00 91.19 84 VAL A N 1
ATOM 636 C CA . VAL A 1 84 ? 14.919 4.570 -9.664 1.00 91.19 84 VAL A CA 1
ATOM 637 C C . VAL A 1 84 ? 13.857 5.662 -9.498 1.00 91.19 84 VAL A C 1
ATOM 639 O O . VAL A 1 84 ? 12.691 5.445 -9.827 1.00 91.19 84 VAL A O 1
ATOM 642 N N . LYS A 1 85 ? 14.235 6.856 -9.030 1.00 88.00 85 LYS A N 1
ATOM 643 C CA . LYS A 1 85 ? 13.295 7.979 -8.849 1.00 88.00 85 LYS A CA 1
ATOM 644 C C . LYS A 1 85 ? 12.714 8.461 -10.180 1.00 88.00 85 LYS A C 1
ATOM 646 O O . LYS A 1 85 ? 11.506 8.684 -10.270 1.00 88.00 85 LYS A O 1
ATOM 651 N N . ASN A 1 86 ? 13.563 8.565 -11.199 1.00 90.94 86 ASN A N 1
ATOM 652 C CA . ASN A 1 86 ? 13.204 9.021 -12.536 1.00 90.94 86 ASN A CA 1
ATOM 653 C C . ASN A 1 86 ? 12.275 8.038 -13.252 1.00 90.94 86 ASN A C 1
ATOM 655 O O . ASN A 1 86 ? 11.445 8.484 -14.037 1.00 90.94 86 ASN A O 1
ATOM 659 N N . SER A 1 87 ? 12.359 6.734 -12.962 1.00 96.25 87 SER A N 1
ATOM 660 C CA . SER A 1 87 ? 11.415 5.757 -13.518 1.00 96.25 87 SER A CA 1
ATOM 661 C C . SER A 1 87 ? 9.967 6.076 -13.134 1.00 96.25 87 SER A C 1
ATOM 663 O O . SER A 1 87 ? 9.097 6.134 -14.000 1.00 96.25 87 SER A O 1
ATOM 665 N N . VAL A 1 88 ? 9.721 6.403 -11.859 1.00 94.38 88 VAL A N 1
ATOM 666 C CA . VAL A 1 88 ? 8.380 6.762 -11.377 1.00 94.38 88 VAL A CA 1
ATOM 667 C C . VAL A 1 88 ? 7.952 8.125 -11.908 1.00 94.38 88 VAL A C 1
ATOM 669 O O . VAL A 1 88 ? 6.837 8.252 -12.399 1.00 94.38 88 VAL A O 1
ATOM 672 N N . ASP A 1 89 ? 8.835 9.128 -11.867 1.00 90.75 89 ASP A N 1
ATOM 673 C CA . ASP A 1 89 ? 8.524 10.462 -12.399 1.00 90.75 89 ASP A CA 1
ATOM 674 C C . ASP A 1 89 ? 8.244 10.429 -13.916 1.00 90.75 89 ASP A C 1
ATOM 676 O O . ASP A 1 89 ? 7.390 11.172 -14.401 1.00 90.75 89 ASP A O 1
ATOM 680 N N . GLY A 1 90 ? 8.913 9.540 -14.658 1.00 90.00 90 GLY A N 1
ATOM 681 C CA . GLY A 1 90 ? 8.683 9.305 -16.083 1.00 90.00 90 GLY A CA 1
ATOM 682 C C . GLY A 1 90 ? 7.305 8.713 -16.379 1.00 90.00 90 GLY A C 1
ATOM 683 O O . GLY A 1 90 ? 6.648 9.155 -17.318 1.00 90.00 90 GLY A O 1
ATOM 684 N N . TRP A 1 91 ? 6.840 7.773 -15.553 1.00 95.69 91 TRP A N 1
ATOM 685 C CA . TRP A 1 91 ? 5.491 7.208 -15.654 1.00 95.69 91 TRP A CA 1
ATOM 686 C C . TRP A 1 91 ? 4.393 8.189 -15.261 1.00 95.69 91 TRP A C 1
ATOM 688 O O . TRP A 1 91 ? 3.283 8.082 -15.767 1.00 95.69 91 TRP A O 1
ATOM 698 N N . THR A 1 92 ? 4.668 9.127 -14.352 1.00 93.19 92 THR A N 1
ATOM 699 C CA . THR A 1 92 ? 3.625 9.997 -13.803 1.00 93.19 92 THR A CA 1
ATOM 700 C C . THR A 1 92 ? 3.597 11.395 -14.414 1.00 93.19 92 THR A C 1
ATOM 702 O O . THR A 1 92 ? 2.590 11.770 -15.005 1.00 93.19 92 THR A O 1
ATOM 705 N N . LEU A 1 93 ? 4.669 12.188 -14.311 1.00 84.38 93 LEU A N 1
ATOM 706 C CA . LEU A 1 93 ? 4.655 13.616 -14.684 1.00 84.38 93 LEU A CA 1
ATOM 707 C C . LEU A 1 93 ? 4.438 13.849 -16.177 1.00 84.38 93 LEU A C 1
ATOM 709 O O . LEU A 1 93 ? 3.900 14.885 -16.577 1.00 84.38 93 LEU A O 1
ATOM 713 N N . GLY A 1 94 ? 4.927 12.925 -17.004 1.00 80.12 94 GLY A N 1
ATOM 714 C CA . GLY A 1 94 ? 4.731 12.976 -18.448 1.00 80.12 94 GLY A CA 1
ATOM 715 C C . GLY A 1 94 ? 3.276 12.705 -18.813 1.00 80.12 94 GLY A C 1
ATOM 716 O O . GLY A 1 94 ? 2.643 13.509 -19.495 1.00 80.12 94 GLY A O 1
ATOM 717 N N . GLU A 1 95 ? 2.748 11.596 -18.308 1.00 89.06 95 GLU A N 1
ATOM 718 C CA . GLU A 1 95 ? 1.428 11.071 -18.658 1.00 89.06 95 GLU A CA 1
ATOM 719 C C . GLU A 1 95 ? 0.268 11.846 -18.019 1.00 89.06 95 GLU A C 1
ATOM 721 O O . GLU A 1 95 ? -0.806 11.958 -18.612 1.00 89.06 95 GLU A O 1
ATOM 726 N N . GLU A 1 96 ? 0.482 12.464 -16.852 1.00 87.19 96 GLU A N 1
ATOM 727 C CA . GLU A 1 96 ? -0.532 13.260 -16.135 1.00 87.19 96 GLU A CA 1
ATOM 728 C C . GLU A 1 96 ? -1.037 14.446 -16.969 1.00 87.19 96 GLU A C 1
ATOM 730 O O . GLU A 1 96 ? -2.163 14.900 -16.795 1.00 87.19 96 GLU A O 1
ATOM 735 N N . LYS A 1 97 ? -0.242 14.911 -17.940 1.00 87.31 97 LYS A N 1
ATOM 736 C CA . LYS A 1 97 ? -0.625 15.975 -18.882 1.00 87.31 97 LYS A CA 1
ATOM 737 C C . LYS A 1 97 ? -1.619 15.504 -19.950 1.00 87.31 97 LYS A C 1
ATOM 739 O O . LYS A 1 97 ? -2.347 16.323 -20.517 1.00 87.31 97 LYS A O 1
ATOM 744 N N . SER A 1 98 ? -1.615 14.209 -20.251 1.00 85.25 98 SER A N 1
ATOM 745 C CA . SER A 1 98 ? -2.442 13.583 -21.287 1.00 85.25 98 SER A CA 1
ATOM 746 C C . SER A 1 98 ? -3.695 12.933 -20.709 1.00 85.25 98 SER A C 1
ATOM 748 O O . SER A 1 98 ? -4.709 12.838 -21.404 1.00 85.25 98 SER A O 1
ATOM 750 N N . TRP A 1 99 ? -3.643 12.502 -19.449 1.00 90.19 99 TRP A N 1
ATOM 751 C CA . TRP A 1 99 ? -4.749 11.836 -18.777 1.00 90.19 99 TRP A CA 1
ATOM 752 C C . TRP A 1 99 ? -5.787 12.822 -18.231 1.00 90.19 99 TRP A C 1
ATOM 754 O O . TRP A 1 99 ? -5.464 13.830 -17.605 1.00 90.19 99 TRP A O 1
ATOM 764 N N . THR A 1 100 ? -7.067 12.508 -18.423 1.00 86.69 100 THR A N 1
ATOM 765 C CA . THR A 1 100 ? -8.168 13.207 -17.756 1.00 86.69 100 THR A CA 1
ATOM 766 C C . THR A 1 100 ? -8.442 12.525 -16.424 1.00 86.69 100 THR A C 1
ATOM 768 O O . THR A 1 100 ? -8.918 11.391 -16.400 1.00 86.69 100 THR A O 1
ATOM 771 N N . CYS A 1 101 ? -8.164 13.220 -15.318 1.00 83.94 101 CYS A N 1
ATOM 772 C CA . CYS A 1 101 ? -8.288 12.637 -13.986 1.00 83.94 101 CYS A CA 1
ATOM 773 C C . CYS A 1 101 ? -9.645 11.962 -13.757 1.00 83.94 101 CYS A C 1
ATOM 775 O O . CYS A 1 101 ? -10.701 12.520 -14.069 1.00 83.94 101 CYS A O 1
ATOM 777 N N . GLY A 1 102 ? -9.601 10.764 -13.167 1.00 72.38 102 GLY A N 1
ATOM 778 C CA . GLY A 1 102 ? -10.791 10.023 -12.763 1.00 72.38 102 GLY A CA 1
ATOM 779 C C . GLY A 1 102 ? -11.545 9.410 -13.931 1.00 72.38 102 GLY A C 1
ATOM 780 O O . GLY A 1 102 ? -12.603 8.831 -13.723 1.00 72.38 102 GLY A O 1
ATOM 781 N N . LYS A 1 103 ? -11.028 9.526 -15.157 1.00 79.19 103 LYS A N 1
ATOM 782 C CA . LYS A 1 103 ? -11.505 8.745 -16.289 1.00 79.19 103 LYS A CA 1
ATOM 783 C C . LYS A 1 103 ? -10.662 7.491 -16.466 1.00 79.19 103 LYS A C 1
ATOM 785 O O . LYS A 1 103 ? -9.490 7.419 -16.102 1.00 79.19 103 LYS A O 1
ATOM 790 N N . ASP A 1 104 ? -11.312 6.499 -17.043 1.00 79.00 104 ASP A N 1
ATOM 791 C CA . ASP A 1 104 ? -10.690 5.343 -17.665 1.00 79.00 104 ASP A CA 1
ATOM 792 C C . ASP A 1 104 ? -9.680 5.847 -18.736 1.00 79.00 104 ASP A C 1
ATOM 794 O O . ASP A 1 104 ? -9.872 6.919 -19.307 1.00 79.00 104 ASP A O 1
ATOM 798 N N . MET A 1 105 ? -8.554 5.151 -18.951 1.00 82.00 105 MET A N 1
ATOM 799 C CA . MET A 1 105 ? -7.516 5.577 -19.917 1.00 82.00 105 MET A CA 1
ATOM 800 C C . MET A 1 105 ? -7.797 5.206 -21.384 1.00 82.00 105 MET A C 1
ATOM 802 O O . MET A 1 105 ? -7.021 5.553 -22.273 1.00 82.00 105 MET A O 1
ATOM 806 N N . TRP A 1 106 ? -8.869 4.476 -21.652 1.00 74.56 106 TRP A N 1
ATOM 807 C CA . TRP A 1 106 ? -9.338 4.102 -22.972 1.00 74.56 106 TRP A CA 1
ATOM 808 C C . TRP A 1 106 ? -10.249 5.216 -23.514 1.00 74.56 106 TRP A C 1
ATOM 810 O O . TRP A 1 106 ? -10.927 5.945 -22.787 1.00 74.56 106 TRP A O 1
ATOM 820 N N . GLY A 1 107 ? -10.239 5.387 -24.836 1.00 74.62 107 GLY A N 1
ATOM 821 C CA . GLY A 1 107 ? -11.000 6.452 -25.494 1.00 74.62 107 GLY A CA 1
ATOM 822 C C . GLY A 1 107 ? -10.597 7.856 -25.024 1.00 74.62 107 GLY A C 1
ATOM 823 O O . GLY A 1 107 ? -9.413 8.166 -24.889 1.00 74.62 107 GLY A O 1
ATOM 824 N N . ASP A 1 108 ? -11.591 8.708 -24.769 1.00 78.25 108 ASP A N 1
ATOM 825 C CA . ASP A 1 108 ? -11.397 10.146 -24.523 1.00 78.25 108 ASP A CA 1
ATOM 826 C C . ASP A 1 108 ? -10.728 10.483 -23.182 1.00 78.25 108 ASP A C 1
ATOM 828 O O . ASP A 1 108 ? -10.424 11.647 -22.909 1.00 78.25 108 ASP A O 1
ATOM 832 N N . GLY A 1 109 ? -10.517 9.498 -22.305 1.00 80.38 109 GLY A N 1
ATOM 833 C CA . GLY A 1 109 ? -9.846 9.726 -21.030 1.00 80.38 109 GLY A CA 1
ATOM 834 C C . GLY A 1 109 ? -8.329 9.886 -21.142 1.00 80.38 109 GLY A C 1
ATOM 835 O O . GLY A 1 109 ? -7.721 10.415 -20.212 1.00 80.38 109 GLY A O 1
ATOM 836 N N . CYS A 1 110 ? -7.717 9.514 -22.273 1.00 89.00 110 CYS A N 1
ATOM 837 C CA . CYS A 1 110 ? -6.284 9.684 -22.506 1.00 89.00 110 CYS A CA 1
ATOM 838 C C . CYS A 1 110 ? -5.974 10.305 -23.875 1.00 89.00 110 CYS A C 1
ATOM 840 O O . CYS A 1 110 ? -6.208 9.711 -24.932 1.00 89.00 110 CYS A O 1
ATOM 842 N N . LYS A 1 111 ? -5.379 11.504 -23.868 1.00 88.50 111 LYS A N 1
ATOM 843 C CA . LYS A 1 111 ? -4.964 12.195 -25.094 1.00 88.50 111 LYS A CA 1
ATOM 844 C C . LYS A 1 111 ? -3.831 11.438 -25.792 1.00 88.50 111 LYS A C 1
ATOM 846 O O . LYS A 1 111 ? -2.778 11.172 -25.215 1.00 88.50 111 LYS A O 1
ATOM 851 N N . GLY A 1 112 ? -4.038 11.136 -27.072 1.00 86.12 112 GLY A N 1
ATOM 852 C CA . GLY A 1 112 ? -3.083 10.380 -27.887 1.00 86.12 112 GLY A CA 1
ATOM 853 C C . GLY A 1 112 ? -3.143 8.860 -27.690 1.00 86.12 112 GLY A C 1
ATOM 854 O O . GLY A 1 112 ? -2.285 8.162 -28.220 1.00 86.12 112 GLY A O 1
ATOM 855 N N . GLY A 1 113 ? -4.167 8.353 -26.993 1.00 86.31 113 GLY A N 1
ATOM 856 C CA . GLY A 1 113 ? -4.442 6.923 -26.846 1.00 86.31 113 GLY A CA 1
ATOM 857 C C . GLY A 1 113 ? -3.906 6.319 -25.548 1.00 86.31 113 GLY A C 1
ATOM 858 O O . GLY A 1 113 ? -3.008 6.865 -24.917 1.00 86.31 113 GLY A O 1
ATOM 859 N N . TRP A 1 114 ? -4.464 5.164 -25.168 1.00 83.06 114 TRP A N 1
ATOM 860 C CA . TRP A 1 114 ? -4.280 4.524 -23.855 1.00 83.06 114 TRP A CA 1
ATOM 861 C C . TRP A 1 114 ? -2.815 4.356 -23.423 1.00 83.06 114 TRP A C 1
ATOM 863 O O . TRP A 1 114 ? -2.501 4.508 -22.245 1.00 83.06 114 TRP A O 1
ATOM 873 N N . ALA A 1 115 ? -1.906 4.098 -24.369 1.00 85.25 115 ALA A N 1
ATOM 874 C CA . ALA A 1 115 ? -0.489 3.882 -24.088 1.00 85.25 115 ALA A CA 1
ATOM 875 C C . ALA A 1 115 ? 0.202 5.114 -23.472 1.00 85.25 115 ALA A C 1
ATOM 877 O O . ALA A 1 115 ? 1.188 4.954 -22.762 1.00 85.25 115 ALA A O 1
ATOM 878 N N . ASN A 1 116 ? -0.333 6.322 -23.688 1.00 87.94 116 ASN A N 1
ATOM 879 C CA . ASN A 1 116 ? 0.210 7.565 -23.130 1.00 87.94 116 ASN A CA 1
ATOM 880 C C . ASN A 1 116 ? -0.224 7.837 -21.681 1.00 87.94 116 ASN A C 1
ATOM 882 O O . ASN A 1 116 ? 0.187 8.850 -21.118 1.00 87.94 116 ASN A O 1
ATOM 886 N N . CYS A 1 117 ? -1.102 7.007 -21.113 1.00 91.56 117 CYS A N 1
ATOM 887 C CA . CYS A 1 117 ? -1.574 7.139 -19.731 1.00 91.56 117 CYS A CA 1
ATOM 888 C C . CYS A 1 117 ? -1.495 5.825 -18.944 1.00 91.56 117 CYS A C 1
ATOM 890 O O . CYS A 1 117 ? -1.897 5.779 -17.777 1.00 91.56 117 CYS A O 1
ATOM 892 N N . GLY A 1 118 ? -1.039 4.743 -19.581 1.00 88.69 118 GLY A N 1
ATOM 893 C CA . GLY A 1 118 ? -1.047 3.400 -19.010 1.00 88.69 118 GLY A CA 1
ATOM 894 C C . GLY A 1 118 ? -0.166 3.261 -17.783 1.00 88.69 118 GLY A C 1
ATOM 895 O O . GLY A 1 118 ? -0.553 2.585 -16.827 1.00 88.69 118 GLY A O 1
ATOM 896 N N . HIS A 1 119 ? 0.977 3.941 -17.757 1.00 97.25 119 HIS A N 1
ATOM 897 C CA . HIS A 1 119 ? 1.885 3.833 -16.631 1.00 97.25 119 HIS A CA 1
ATOM 898 C C . HIS A 1 119 ? 1.360 4.610 -15.419 1.00 97.25 119 HIS A C 1
ATOM 900 O O . HIS A 1 119 ? 1.325 4.070 -14.308 1.00 97.25 119 HIS A O 1
ATOM 906 N N . LEU A 1 120 ? 0.882 5.840 -15.625 1.00 95.69 120 LEU A N 1
ATOM 907 C CA . LEU A 1 120 ? 0.278 6.679 -14.591 1.00 95.69 120 LEU A CA 1
ATOM 908 C C . LEU A 1 120 ? -0.946 6.013 -13.976 1.00 95.69 120 LEU A C 1
ATOM 910 O O . LEU A 1 120 ? -1.070 5.947 -12.753 1.00 95.69 120 LEU A O 1
ATOM 914 N N . THR A 1 121 ? -1.865 5.536 -14.814 1.00 92.38 121 THR A N 1
ATOM 915 C CA . THR A 1 121 ? -3.104 4.920 -14.333 1.00 92.38 121 THR A CA 1
ATOM 916 C C . THR A 1 121 ? -2.833 3.662 -13.518 1.00 92.38 121 THR A C 1
ATOM 918 O O . THR A 1 121 ? -3.477 3.473 -12.487 1.00 92.38 121 THR A O 1
ATOM 921 N N . GLN A 1 122 ? -1.803 2.883 -13.861 1.00 96.62 122 GLN A N 1
ATOM 922 C CA . GLN A 1 122 ? -1.353 1.767 -13.032 1.00 96.62 122 GLN A CA 1
ATOM 923 C C . GLN A 1 122 ? -0.763 2.233 -11.687 1.00 96.62 122 GLN A C 1
ATOM 925 O O . GLN A 1 122 ? -1.089 1.654 -10.647 1.00 96.62 122 GLN A O 1
ATOM 930 N N . VAL A 1 123 ? 0.057 3.292 -11.664 1.00 97.31 123 VAL A N 1
ATOM 931 C CA . VAL A 1 123 ? 0.592 3.876 -10.412 1.00 97.31 123 VAL A CA 1
ATOM 932 C C . VAL A 1 123 ? -0.541 4.343 -9.491 1.00 97.31 123 VAL A C 1
ATOM 934 O O . VAL A 1 123 ? -0.479 4.161 -8.270 1.00 97.31 123 VAL A O 1
ATOM 937 N N . LEU A 1 124 ? -1.595 4.919 -10.070 1.00 94.12 124 LEU A N 1
ATOM 938 C CA . LEU A 1 124 ? -2.750 5.455 -9.355 1.00 94.12 124 LEU A CA 1
ATOM 939 C C . LEU A 1 124 ? -3.884 4.440 -9.145 1.00 94.12 124 LEU A C 1
ATOM 941 O O . LEU A 1 124 ? -4.924 4.800 -8.599 1.00 94.12 124 LEU A O 1
ATOM 945 N N . TRP A 1 125 ? -3.710 3.175 -9.527 1.00 89.12 125 TRP A N 1
ATOM 946 C CA . TRP A 1 125 ? -4.796 2.204 -9.443 1.00 89.12 125 TRP A CA 1
ATOM 947 C C . TRP A 1 125 ? -5.160 1.900 -7.984 1.00 89.12 125 TRP A C 1
ATOM 949 O O . TRP A 1 125 ? -4.324 1.444 -7.198 1.00 89.12 125 TRP A O 1
ATOM 959 N N . GLN A 1 126 ? -6.401 2.180 -7.587 1.00 79.19 126 GLN A N 1
ATOM 960 C CA . GLN A 1 126 ? -6.819 2.188 -6.184 1.00 79.19 126 GLN A CA 1
ATOM 961 C C . GLN A 1 126 ? -6.745 0.804 -5.539 1.00 79.19 126 GLN A C 1
ATOM 963 O O . GLN A 1 126 ? -6.352 0.698 -4.378 1.00 79.19 126 GLN A O 1
ATOM 968 N N . SER A 1 127 ? -7.107 -0.249 -6.279 1.00 74.12 127 SER A N 1
ATOM 969 C CA . SER A 1 127 ? -7.074 -1.624 -5.770 1.00 74.12 127 SER A CA 1
ATOM 970 C C . SER A 1 127 ? -5.670 -2.216 -5.714 1.00 74.12 127 SER A C 1
ATOM 972 O O . SER A 1 127 ? -5.473 -3.181 -4.983 1.00 74.12 127 SER A O 1
ATOM 974 N N . THR A 1 128 ? -4.692 -1.650 -6.427 1.00 83.12 128 THR A N 1
ATOM 975 C CA . THR A 1 128 ? -3.294 -2.065 -6.317 1.00 83.12 128 THR A CA 1
ATOM 976 C C . THR A 1 128 ? -2.760 -1.676 -4.944 1.00 83.12 128 THR A C 1
ATOM 978 O O . THR A 1 128 ? -2.775 -0.504 -4.565 1.00 83.12 128 THR A O 1
ATOM 981 N N . THR A 1 129 ? -2.277 -2.668 -4.198 1.00 73.25 129 THR A N 1
ATOM 982 C CA . THR A 1 129 ? -1.804 -2.495 -2.814 1.00 73.25 129 THR A CA 1
ATOM 983 C C . THR A 1 129 ? -0.334 -2.829 -2.641 1.00 73.25 129 THR A C 1
ATOM 985 O O . THR A 1 129 ? 0.256 -2.449 -1.632 1.00 73.25 129 THR A O 1
ATOM 988 N N . LYS A 1 130 ? 0.275 -3.512 -3.610 1.00 82.38 130 LYS A N 1
ATOM 989 C CA . LYS A 1 130 ? 1.681 -3.879 -3.559 1.00 82.38 130 LYS A CA 1
ATOM 990 C C . LYS A 1 130 ? 2.391 -3.621 -4.874 1.00 82.38 130 LYS A C 1
ATOM 992 O O . LYS A 1 130 ? 1.793 -3.752 -5.945 1.00 82.38 130 LYS A O 1
ATOM 997 N N . ILE A 1 131 ? 3.674 -3.303 -4.769 1.00 97.88 131 ILE A N 1
ATOM 998 C CA . ILE A 1 131 ? 4.586 -3.176 -5.899 1.00 97.88 131 ILE A CA 1
ATOM 999 C C . ILE A 1 131 ? 5.873 -3.948 -5.638 1.00 97.88 131 ILE A C 1
ATOM 1001 O O . ILE A 1 131 ? 6.392 -3.949 -4.526 1.00 97.88 131 ILE A O 1
ATOM 1005 N N . GLY A 1 132 ? 6.403 -4.579 -6.674 1.00 97.12 132 GLY A N 1
ATOM 1006 C CA . GLY A 1 132 ? 7.712 -5.211 -6.644 1.00 97.12 132 GLY A CA 1
ATOM 1007 C C . GLY A 1 132 ? 8.488 -4.806 -7.881 1.00 97.12 132 GLY A C 1
ATOM 1008 O O . GLY A 1 132 ? 8.041 -5.062 -8.997 1.00 97.12 132 GLY A O 1
ATOM 1009 N N . CYS A 1 133 ? 9.623 -4.148 -7.685 1.00 98.44 133 CYS A N 1
ATOM 1010 C CA . CYS A 1 133 ? 10.396 -3.557 -8.767 1.00 98.44 133 CYS A CA 1
ATOM 1011 C C . CYS A 1 133 ? 11.811 -4.123 -8.833 1.00 98.44 133 CYS A C 1
ATOM 1013 O O . CYS A 1 133 ? 12.338 -4.639 -7.849 1.00 98.44 133 CYS A O 1
ATOM 1015 N N . ALA A 1 134 ? 12.432 -3.986 -9.995 1.00 97.44 134 ALA A N 1
ATOM 1016 C CA . ALA A 1 134 ? 13.800 -4.396 -10.234 1.00 97.44 134 ALA A CA 1
ATOM 1017 C C . ALA A 1 134 ? 14.470 -3.509 -11.280 1.00 97.44 134 ALA A C 1
ATOM 1019 O O . ALA A 1 134 ? 13.801 -2.861 -12.089 1.00 97.44 134 ALA A O 1
ATOM 1020 N N . CYS A 1 135 ? 15.800 -3.533 -11.278 1.00 95.25 135 CYS A N 1
ATOM 1021 C CA . CYS A 1 135 ? 16.611 -2.987 -12.354 1.00 95.25 135 CYS A CA 1
ATOM 1022 C C . CYS A 1 135 ? 17.489 -4.081 -12.964 1.00 95.25 135 CYS A C 1
ATOM 1024 O O . CYS A 1 135 ? 18.001 -4.938 -12.243 1.00 95.25 135 CYS A O 1
ATOM 1026 N N . GLY A 1 136 ? 17.676 -4.037 -14.282 1.00 94.25 136 GLY A N 1
ATOM 1027 C CA . GLY A 1 136 ? 18.564 -4.947 -14.994 1.00 94.25 136 GLY A CA 1
ATOM 1028 C C . GLY A 1 136 ? 20.004 -4.865 -14.484 1.00 94.25 136 GLY A C 1
ATOM 1029 O O . GLY A 1 136 ? 20.540 -3.791 -14.209 1.00 94.25 136 GLY A O 1
ATOM 1030 N N . SER A 1 137 ? 20.661 -6.015 -14.371 1.00 89.75 137 SER A N 1
ATOM 1031 C CA . SER A 1 137 ? 22.023 -6.093 -13.825 1.00 89.75 137 SER A CA 1
ATOM 1032 C C . SER A 1 137 ? 23.083 -5.461 -14.737 1.00 89.75 137 SER A C 1
ATOM 1034 O O . SER A 1 137 ? 24.133 -5.020 -14.271 1.00 89.75 137 SER A O 1
ATOM 1036 N N . THR A 1 138 ? 22.828 -5.416 -16.046 1.00 90.38 138 THR A N 1
ATOM 1037 C CA . THR A 1 138 ? 23.775 -4.932 -17.068 1.00 90.38 138 THR A CA 1
ATOM 1038 C C . THR A 1 138 ? 23.232 -3.765 -17.894 1.00 90.38 138 THR A C 1
ATOM 1040 O O . THR A 1 138 ? 23.947 -3.225 -18.742 1.00 90.38 138 THR A O 1
ATOM 1043 N N . CYS A 1 139 ? 21.995 -3.347 -17.630 1.00 92.75 139 CYS A N 1
ATOM 1044 C CA . CYS A 1 139 ? 21.308 -2.269 -18.325 1.00 92.75 139 CYS A CA 1
ATOM 1045 C C . CYS A 1 139 ? 20.388 -1.506 -17.374 1.00 92.75 139 CYS A C 1
ATOM 1047 O O . CYS A 1 139 ? 19.870 -2.046 -16.401 1.00 92.75 139 CYS A O 1
ATOM 1049 N N . LYS A 1 140 ? 20.076 -0.263 -17.730 1.00 94.94 140 LYS A N 1
ATOM 1050 C CA . LYS A 1 140 ? 19.164 0.593 -16.965 1.00 94.94 140 LYS A CA 1
ATOM 1051 C C . LYS A 1 140 ? 17.695 0.366 -17.323 1.00 94.94 140 LYS A C 1
ATOM 1053 O O . LYS A 1 140 ? 16.961 1.324 -17.555 1.00 94.94 140 LYS A O 1
ATOM 1058 N N . LEU A 1 141 ? 17.286 -0.898 -17.413 1.00 96.44 141 LEU A N 1
ATOM 1059 C CA . LEU A 1 141 ? 15.889 -1.287 -17.585 1.00 96.44 141 LEU A CA 1
ATOM 1060 C C . LEU A 1 141 ? 15.256 -1.468 -16.206 1.00 96.44 141 LEU A C 1
ATOM 1062 O O . LEU A 1 141 ? 15.624 -2.385 -15.477 1.00 96.44 141 LEU A O 1
ATOM 1066 N N . VAL A 1 142 ? 14.305 -0.606 -15.865 1.00 98.06 142 VAL A N 1
ATOM 1067 C CA . VAL A 1 142 ? 13.474 -0.723 -14.667 1.00 98.06 142 VAL A CA 1
ATOM 1068 C C . VAL A 1 142 ? 12.173 -1.427 -15.025 1.00 98.06 142 VAL A C 1
ATOM 1070 O O . VAL A 1 142 ? 11.506 -1.062 -15.992 1.00 98.06 142 VAL A O 1
ATOM 1073 N N . VAL A 1 143 ? 11.794 -2.407 -14.210 1.00 98.56 143 VAL A N 1
ATOM 1074 C CA . VAL A 1 143 ? 10.518 -3.121 -14.297 1.00 98.56 143 VAL A CA 1
ATOM 1075 C C . VAL A 1 143 ? 9.848 -3.034 -12.932 1.00 98.56 143 VAL A C 1
ATOM 1077 O O . VAL A 1 143 ? 10.466 -3.391 -11.935 1.00 98.56 143 VAL A O 1
ATOM 1080 N N . CYS A 1 144 ? 8.599 -2.581 -12.872 1.00 98.75 144 CYS A N 1
ATOM 1081 C CA . CYS A 1 144 ? 7.774 -2.612 -11.665 1.00 98.75 144 CYS A CA 1
ATOM 1082 C C . CYS A 1 144 ? 6.519 -3.435 -11.925 1.00 98.75 144 CYS A C 1
ATOM 1084 O O . CYS A 1 144 ? 5.762 -3.134 -12.845 1.00 98.75 144 CYS A O 1
ATOM 1086 N N . ASN A 1 145 ? 6.292 -4.447 -11.094 1.00 98.50 145 ASN A N 1
ATOM 1087 C CA . ASN A 1 145 ? 5.105 -5.287 -11.114 1.00 98.50 145 ASN A CA 1
ATOM 1088 C C . ASN A 1 145 ? 4.121 -4.848 -10.018 1.00 98.50 145 ASN A C 1
ATOM 1090 O O . ASN A 1 145 ? 4.533 -4.537 -8.901 1.00 98.50 145 ASN A O 1
ATOM 1094 N N . TYR A 1 146 ? 2.824 -4.849 -10.325 1.00 96.81 146 TYR A N 1
ATOM 1095 C CA . TYR A 1 146 ? 1.751 -4.294 -9.493 1.00 96.81 146 TYR A CA 1
ATOM 1096 C C . TYR A 1 146 ? 0.736 -5.370 -9.106 1.00 96.81 146 TYR A C 1
ATOM 1098 O O . TYR A 1 146 ? 0.277 -6.125 -9.963 1.00 96.81 146 TYR A O 1
ATOM 1106 N N . ASN A 1 147 ? 0.363 -5.425 -7.827 1.00 81.50 147 ASN A N 1
ATOM 1107 C CA . ASN A 1 147 ? -0.554 -6.433 -7.301 1.00 81.50 147 ASN A CA 1
ATOM 1108 C C . ASN A 1 147 ? -1.617 -5.829 -6.365 1.00 81.50 147 ASN A C 1
ATOM 1110 O O . ASN A 1 147 ? -1.273 -5.137 -5.400 1.00 81.50 147 ASN A O 1
ATOM 1114 N N . PRO A 1 148 ? -2.910 -6.114 -6.582 1.00 90.75 148 PRO A N 1
ATOM 1115 C CA . PRO A 1 148 ? -3.508 -6.641 -7.814 1.00 90.75 148 PRO A CA 1
ATOM 1116 C C . PRO A 1 148 ? -3.190 -5.798 -9.064 1.00 90.75 148 PRO A C 1
ATOM 1118 O O . PRO A 1 148 ? -2.898 -4.604 -8.915 1.00 90.75 148 PRO A O 1
ATOM 1121 N N . PRO A 1 149 ? -3.255 -6.383 -10.278 1.00 79.12 149 PRO A N 1
ATOM 1122 C CA . PRO A 1 149 ? -3.115 -5.638 -11.525 1.00 79.12 149 PRO A CA 1
ATOM 1123 C C . PRO A 1 149 ? -4.195 -4.562 -11.649 1.00 79.12 149 PRO A C 1
ATOM 1125 O O . PRO A 1 149 ? -5.361 -4.782 -11.297 1.00 79.12 149 PRO A O 1
ATOM 1128 N N . GLY A 1 150 ? -3.790 -3.407 -12.169 1.00 85.44 150 GLY A N 1
ATOM 1129 C CA . GLY A 1 150 ? -4.700 -2.350 -12.573 1.00 85.44 150 GLY A CA 1
ATOM 1130 C C . GLY A 1 150 ? -5.036 -2.424 -14.052 1.00 85.44 150 GLY A C 1
ATOM 1131 O O . GLY A 1 150 ? -4.912 -3.472 -14.682 1.00 85.44 150 GLY A O 1
ATOM 1132 N N . ASN A 1 151 ? -5.430 -1.284 -14.608 1.00 83.56 151 ASN A N 1
ATOM 1133 C CA . ASN A 1 151 ? -5.612 -1.110 -16.041 1.00 83.56 151 ASN A CA 1
ATOM 1134 C C . ASN A 1 151 ? -6.609 -2.112 -16.653 1.00 83.56 151 ASN A C 1
ATOM 1136 O O . ASN A 1 151 ? -6.417 -2.626 -17.755 1.00 83.56 151 ASN A O 1
ATOM 1140 N N . TRP A 1 152 ? -7.746 -2.292 -15.980 1.00 76.50 152 TRP A N 1
ATOM 1141 C CA . TRP A 1 152 ? -8.894 -3.018 -16.519 1.00 76.50 152 TRP A CA 1
ATOM 1142 C C . TRP A 1 152 ? -9.700 -2.162 -17.492 1.00 76.50 152 TRP A C 1
ATOM 1144 O O . TRP A 1 152 ? -10.132 -1.065 -17.147 1.00 76.50 152 TRP A O 1
ATOM 1154 N N . MET A 1 153 ? -9.937 -2.692 -18.692 1.00 74.62 153 MET A N 1
ATOM 1155 C CA . MET A 1 153 ? -10.712 -2.014 -19.731 1.00 74.62 153 MET A CA 1
ATOM 1156 C C . MET A 1 153 ? -12.102 -1.617 -19.226 1.00 74.62 153 MET A C 1
ATOM 1158 O O . MET A 1 153 ? -12.815 -2.439 -18.647 1.00 74.62 153 MET A O 1
ATOM 1162 N N . GLY A 1 154 ? -12.493 -0.365 -19.465 1.00 72.69 154 GLY A N 1
ATOM 1163 C CA . GLY A 1 154 ? -13.769 0.185 -19.012 1.00 72.69 154 GLY A CA 1
ATOM 1164 C C . GLY A 1 154 ? -13.756 0.667 -17.558 1.00 72.69 154 GLY A C 1
ATOM 1165 O O . GLY A 1 154 ? -14.804 1.081 -17.059 1.00 72.69 154 GLY A O 1
ATOM 1166 N N . GLN A 1 155 ? -12.622 0.588 -16.852 1.00 77.06 155 GLN A N 1
ATOM 1167 C CA . GLN A 1 155 ? -12.520 0.938 -15.436 1.00 77.06 155 GLN A CA 1
ATOM 1168 C C . GLN A 1 155 ? -11.599 2.135 -15.192 1.00 77.06 155 GLN A C 1
ATOM 1170 O O . GLN A 1 155 ? -10.555 2.317 -15.817 1.00 77.06 155 GLN A O 1
ATOM 1175 N N . GLN A 1 156 ? -11.997 2.955 -14.223 1.00 79.38 156 GLN A N 1
ATOM 1176 C CA . GLN A 1 156 ? -11.227 4.103 -13.760 1.00 79.38 156 GLN A CA 1
ATOM 1177 C C . GLN A 1 156 ? -10.190 3.642 -12.724 1.00 79.38 156 GLN A C 1
ATOM 1179 O O . GLN A 1 156 ? -10.510 2.769 -11.913 1.00 79.38 156 GLN A O 1
ATOM 1184 N N . PRO A 1 157 ? -8.995 4.263 -12.659 1.00 82.94 157 PRO A N 1
ATOM 1185 C CA . PRO A 1 157 ? -8.016 3.967 -11.609 1.00 82.94 157 PRO A CA 1
ATOM 1186 C C . PRO A 1 157 ? -8.571 4.197 -10.205 1.00 82.94 157 PRO A C 1
ATOM 1188 O O . PRO A 1 157 ? -8.207 3.496 -9.265 1.00 82.94 157 PRO A O 1
ATOM 1191 N N . PHE A 1 158 ? -9.458 5.182 -10.079 1.00 79.31 158 PHE A N 1
ATOM 1192 C CA . PHE A 1 158 ? -10.193 5.540 -8.876 1.00 79.31 158 PHE A CA 1
ATOM 1193 C C . PHE A 1 158 ? -11.408 6.413 -9.254 1.00 79.31 158 PHE A C 1
ATOM 1195 O O . PHE A 1 158 ? -11.429 6.973 -10.354 1.00 79.31 158 PHE A O 1
ATOM 1202 N N . PRO A 1 159 ? -12.407 6.582 -8.364 1.00 74.81 159 PRO A N 1
ATOM 1203 C CA . PRO A 1 159 ? -13.579 7.415 -8.627 1.00 74.81 159 PRO A CA 1
ATOM 1204 C C . PRO A 1 159 ? -13.239 8.882 -8.922 1.00 74.81 159 PRO A C 1
ATOM 1206 O O . PRO A 1 159 ? -12.499 9.520 -8.174 1.00 74.81 159 PRO A O 1
ATOM 1209 N N . ALA A 1 160 ? -13.875 9.471 -9.938 1.00 73.88 160 ALA A N 1
ATOM 1210 C CA . ALA A 1 160 ? -13.653 10.869 -10.332 1.00 73.88 160 ALA A CA 1
ATOM 1211 C C . ALA A 1 160 ? -13.843 11.915 -9.213 1.00 73.88 160 ALA A C 1
ATOM 1213 O O . ALA A 1 160 ? -13.262 12.997 -9.275 1.00 73.88 160 ALA A O 1
ATOM 1214 N N . SER A 1 161 ? -14.592 11.598 -8.153 1.00 69.69 161 SER A N 1
ATOM 1215 C CA . SER A 1 161 ? -14.724 12.457 -6.967 1.00 69.69 161 SER A CA 1
ATOM 1216 C C . SER A 1 161 ? -13.387 12.752 -6.272 1.00 69.69 161 SER A C 1
ATOM 1218 O O . SER A 1 161 ? -13.249 13.790 -5.626 1.00 69.69 161 SER A O 1
ATOM 1220 N N . MET A 1 162 ? -12.380 11.890 -6.439 1.00 69.25 162 MET A N 1
ATOM 1221 C CA . MET A 1 162 ? -11.043 12.065 -5.860 1.00 69.25 162 MET A CA 1
ATOM 1222 C C . MET A 1 162 ? -10.169 13.053 -6.656 1.00 69.25 162 MET A C 1
ATOM 1224 O O . MET A 1 162 ? -9.115 13.471 -6.178 1.00 69.25 162 MET A O 1
ATOM 1228 N N . CYS A 1 163 ? -10.622 13.503 -7.831 1.00 73.12 163 CYS A N 1
ATOM 1229 C CA . CYS A 1 163 ? -9.926 14.500 -8.653 1.00 73.12 163 CYS A CA 1
ATOM 1230 C C . CYS A 1 163 ? -10.074 15.939 -8.149 1.00 73.12 163 CYS A C 1
ATOM 1232 O O . CYS A 1 163 ? -9.226 16.785 -8.434 1.00 73.12 163 CYS A O 1
ATOM 1234 N N . SER A 1 164 ? -11.112 16.228 -7.359 1.00 57.12 164 SER A N 1
ATOM 1235 C CA . SER A 1 164 ? -11.383 17.567 -6.814 1.00 57.12 164 SER A CA 1
ATOM 1236 C C . SER A 1 164 ? -10.293 18.070 -5.857 1.00 57.12 164 SER A C 1
ATOM 1238 O O . SER A 1 164 ? -10.199 19.267 -5.606 1.00 57.12 164 SER A O 1
ATOM 1240 N N . ASN A 1 165 ? -9.427 17.179 -5.362 1.00 49.38 165 ASN A N 1
ATOM 1241 C CA . ASN A 1 165 ? -8.272 17.530 -4.535 1.00 49.38 165 ASN A CA 1
ATOM 1242 C C . ASN A 1 165 ? -7.089 18.127 -5.314 1.00 49.38 165 ASN A C 1
ATOM 1244 O O . ASN A 1 165 ? -6.165 18.634 -4.670 1.00 49.38 165 ASN A O 1
ATOM 1248 N N . ASN A 1 166 ? -7.136 18.083 -6.652 1.00 44.84 166 ASN A N 1
ATOM 1249 C CA . ASN A 1 166 ? -6.037 18.454 -7.545 1.00 44.84 166 ASN A CA 1
ATOM 1250 C C . ASN A 1 166 ? -6.385 19.576 -8.540 1.00 44.84 166 ASN A C 1
ATOM 1252 O O . ASN A 1 166 ? -5.548 19.936 -9.366 1.00 44.84 166 ASN A O 1
ATOM 1256 N N . ASN A 1 167 ? -7.590 20.159 -8.473 1.00 39.75 167 ASN A N 1
ATOM 1257 C CA . ASN A 1 167 ? -7.922 21.294 -9.329 1.00 39.75 167 ASN A CA 1
ATOM 1258 C C . ASN A 1 167 ? -7.320 22.568 -8.725 1.00 39.75 167 ASN A C 1
ATOM 1260 O O . ASN A 1 167 ? -7.848 23.135 -7.767 1.00 39.75 167 ASN A O 1
ATOM 1264 N N . GLY A 1 168 ? -6.166 22.978 -9.252 1.00 42.25 168 GLY A N 1
ATOM 1265 C CA . GLY A 1 168 ? -5.526 24.235 -8.905 1.00 42.25 168 GLY A CA 1
ATOM 1266 C C . GLY A 1 168 ? -6.485 25.401 -9.119 1.00 42.25 168 GLY A C 1
ATOM 1267 O O . GLY A 1 168 ? -6.727 25.814 -10.250 1.00 42.25 168 GLY A O 1
ATOM 1268 N N . ASN A 1 169 ? -6.988 25.972 -8.026 1.00 33.41 169 ASN A N 1
ATOM 1269 C CA . ASN A 1 169 ? -7.508 27.328 -8.046 1.00 33.41 169 ASN A CA 1
ATOM 1270 C C . ASN A 1 169 ? -6.304 28.278 -8.043 1.00 33.41 169 ASN A C 1
ATOM 1272 O O . ASN A 1 169 ? -5.908 28.809 -7.007 1.00 33.41 169 ASN A O 1
ATOM 1276 N N . ASN A 1 170 ? -5.694 28.455 -9.217 1.00 43.38 170 ASN A N 1
ATOM 1277 C CA . ASN A 1 170 ? -4.919 29.653 -9.512 1.00 43.38 170 ASN A CA 1
ATOM 1278 C C . ASN A 1 170 ? -5.912 30.812 -9.633 1.00 43.38 170 ASN A C 1
ATOM 1280 O O . ASN A 1 170 ? -6.259 31.240 -10.730 1.00 43.38 170 ASN A O 1
ATOM 1284 N N . ASN A 1 171 ? -6.379 31.315 -8.495 1.00 34.66 171 ASN A N 1
ATOM 1285 C CA . ASN A 1 171 ? -6.840 32.685 -8.419 1.00 34.66 171 ASN A CA 1
ATOM 1286 C C . ASN A 1 171 ? -6.293 33.306 -7.139 1.00 34.66 171 ASN A C 1
ATOM 1288 O O . ASN A 1 171 ? -6.436 32.756 -6.047 1.00 34.66 171 ASN A O 1
ATOM 1292 N N . GLY A 1 172 ? -5.546 34.387 -7.328 1.00 40.28 172 GLY A N 1
ATOM 1293 C CA . GLY A 1 172 ? -4.598 34.903 -6.362 1.00 40.28 172 GLY A CA 1
ATOM 1294 C C . GLY A 1 172 ? -5.224 35.284 -5.027 1.00 40.28 172 GLY A C 1
ATOM 1295 O O . GLY A 1 172 ? -6.251 35.951 -4.963 1.00 40.28 172 GLY A O 1
ATOM 1296 N N . ASN A 1 173 ? -4.488 34.990 -3.959 1.00 31.75 173 ASN A N 1
ATOM 1297 C CA . ASN A 1 173 ? -4.134 36.076 -3.065 1.00 31.75 173 ASN A CA 1
ATOM 1298 C C . ASN A 1 173 ? -2.721 35.863 -2.523 1.00 31.75 173 ASN A C 1
ATOM 1300 O O . ASN A 1 173 ? -2.422 34.883 -1.844 1.00 31.75 173 ASN A O 1
ATOM 1304 N N . ASN A 1 174 ? -1.849 36.788 -2.902 1.00 45.19 174 ASN A N 1
ATOM 1305 C CA . ASN A 1 174 ? -0.502 36.925 -2.392 1.00 45.19 174 ASN A CA 1
ATOM 1306 C C . ASN A 1 174 ? -0.574 37.310 -0.909 1.00 45.19 174 ASN A C 1
ATOM 1308 O O . ASN A 1 174 ? -0.814 38.471 -0.583 1.00 45.19 174 ASN A O 1
ATOM 1312 N N . THR A 1 175 ? -0.342 36.347 -0.021 1.00 38.97 175 THR A N 1
ATOM 1313 C CA . THR A 1 175 ? 0.223 36.614 1.301 1.00 38.97 175 THR A CA 1
ATOM 1314 C C . THR A 1 175 ? 1.352 35.618 1.555 1.00 38.97 175 THR A C 1
ATOM 1316 O O . THR A 1 175 ? 1.260 34.443 1.205 1.00 38.97 175 THR A O 1
ATOM 1319 N N . ASN A 1 176 ? 2.463 36.128 2.082 1.00 49.94 176 ASN A N 1
ATOM 1320 C CA . ASN A 1 176 ? 3.718 35.427 2.353 1.00 49.94 176 ASN A CA 1
ATOM 1321 C C . ASN A 1 176 ? 3.516 34.143 3.179 1.00 49.94 176 ASN A C 1
ATOM 1323 O O . ASN A 1 176 ? 3.597 34.196 4.403 1.00 49.94 176 ASN A O 1
ATOM 1327 N N . ASN A 1 177 ? 3.269 32.988 2.560 1.00 47.50 177 ASN A N 1
ATOM 1328 C CA . ASN A 1 177 ? 2.826 31.827 3.330 1.00 47.50 177 ASN A CA 1
ATOM 1329 C C . ASN A 1 177 ? 3.873 30.723 3.355 1.00 47.50 177 ASN A C 1
ATOM 1331 O O . ASN A 1 177 ? 4.018 29.923 2.435 1.00 47.50 177 ASN A O 1
ATOM 1335 N N . ASN A 1 178 ? 4.561 30.666 4.490 1.00 67.50 178 ASN A N 1
ATOM 1336 C CA . ASN A 1 178 ? 5.356 29.545 4.962 1.00 67.50 178 ASN A CA 1
ATOM 1337 C C . ASN A 1 178 ? 4.417 28.373 5.327 1.00 67.50 178 ASN A C 1
ATOM 1339 O O . ASN A 1 178 ? 4.348 27.938 6.470 1.00 67.50 178 ASN A O 1
ATOM 1343 N N . SER A 1 179 ? 3.550 27.951 4.405 1.00 75.31 179 SER A N 1
ATOM 1344 C CA . SER A 1 179 ? 2.515 26.949 4.659 1.00 75.31 179 SER A CA 1
ATOM 1345 C C . SER A 1 179 ? 2.254 26.102 3.419 1.00 75.31 179 SER A C 1
ATOM 1347 O O . SER A 1 179 ? 2.099 26.623 2.317 1.00 75.31 179 SER A O 1
ATOM 1349 N N . ARG A 1 180 ? 2.194 24.783 3.600 1.00 75.00 180 ARG A N 1
ATOM 1350 C CA . ARG A 1 180 ? 2.032 23.775 2.545 1.00 75.00 180 ARG A CA 1
ATOM 1351 C C . ARG A 1 180 ? 0.879 22.830 2.884 1.00 75.00 180 ARG A C 1
ATOM 1353 O O . ARG A 1 180 ? 0.552 22.629 4.049 1.00 75.00 180 ARG A O 1
ATOM 1360 N N . LYS A 1 181 ? 0.247 22.230 1.873 1.00 61.38 181 LYS A N 1
ATOM 1361 C CA . LYS A 1 181 ? -0.839 21.254 2.069 1.00 61.38 181 LYS A CA 1
ATOM 1362 C C . LYS A 1 181 ? -0.257 19.902 2.504 1.00 61.38 181 LYS A C 1
ATOM 1364 O O . LYS A 1 181 ? 0.524 19.318 1.758 1.00 61.38 181 LYS A O 1
ATOM 1369 N N . GLY A 1 182 ? -0.639 19.420 3.686 1.00 48.59 182 GLY A N 1
ATOM 1370 C CA . GLY A 1 182 ? -0.291 18.093 4.201 1.00 48.59 182 GLY A CA 1
ATOM 1371 C C . GLY A 1 182 ? -1.451 17.091 4.097 1.00 48.59 182 GLY A C 1
ATOM 1372 O O . GLY A 1 182 ? -2.590 17.490 3.833 1.00 48.59 182 GLY A O 1
ATOM 1373 N N . PRO A 1 183 ? -1.189 15.786 4.300 1.00 46.75 183 PRO A N 1
ATOM 1374 C CA . PRO A 1 183 ? -2.187 14.718 4.169 1.00 46.75 183 PRO A CA 1
ATOM 1375 C C . PRO A 1 183 ? -3.374 14.820 5.140 1.00 46.75 183 PRO A C 1
ATOM 1377 O O . PRO A 1 183 ? -4.450 14.325 4.813 1.00 46.75 183 PRO A O 1
ATOM 1380 N N . TYR A 1 184 ? -3.208 15.463 6.304 1.00 57.94 184 TYR A N 1
ATOM 1381 C CA . TYR A 1 184 ? -4.262 15.542 7.332 1.00 57.94 184 TYR A CA 1
ATOM 1382 C C . TYR A 1 184 ? -4.656 16.973 7.731 1.00 57.94 184 TYR A C 1
ATOM 1384 O O . TYR A 1 184 ? -5.388 17.177 8.700 1.00 57.94 184 TYR A O 1
ATOM 1392 N N . GLY A 1 185 ? -4.175 17.965 6.982 1.00 71.00 185 GLY A N 1
ATOM 1393 C CA . GLY A 1 185 ? -4.381 19.392 7.227 1.00 71.00 185 GLY A CA 1
ATOM 1394 C C . GLY A 1 185 ? -3.225 20.228 6.678 1.00 71.00 185 GLY A C 1
ATOM 1395 O O . GLY A 1 185 ? -2.254 19.687 6.143 1.00 71.00 185 GLY A O 1
ATOM 1396 N N . MET A 1 186 ? -3.302 21.552 6.805 1.00 79.94 186 MET A N 1
ATOM 1397 C CA . MET A 1 186 ? -2.181 22.424 6.433 1.00 79.94 186 MET A CA 1
ATOM 1398 C C . MET A 1 186 ? -0.982 22.199 7.364 1.00 79.94 186 MET A C 1
ATOM 1400 O O . MET A 1 186 ? -1.144 21.940 8.557 1.00 79.94 186 MET A O 1
ATOM 1404 N N . ILE A 1 187 ? 0.212 22.293 6.790 1.00 83.50 187 ILE A N 1
ATOM 1405 C CA . ILE A 1 187 ? 1.501 22.312 7.475 1.00 83.50 187 ILE A CA 1
ATOM 1406 C C . ILE A 1 187 ? 2.002 23.751 7.427 1.00 83.50 187 ILE A C 1
ATOM 1408 O O . ILE A 1 187 ? 2.223 24.292 6.349 1.00 83.50 187 ILE A O 1
ATOM 1412 N N . GLU A 1 188 ? 2.164 24.369 8.586 1.00 92.44 188 GLU A N 1
ATOM 1413 C CA . GLU A 1 188 ? 2.671 25.724 8.778 1.00 92.44 188 GLU A CA 1
ATOM 1414 C C . GLU A 1 188 ? 4.167 25.616 9.121 1.00 92.44 188 GLU A C 1
ATOM 1416 O O . GLU A 1 188 ? 4.550 25.225 10.224 1.00 92.44 188 GLU A O 1
ATOM 1421 N N . ASP A 1 189 ? 5.039 25.889 8.152 1.00 86.38 189 ASP A N 1
ATOM 1422 C CA . ASP A 1 189 ? 6.491 25.884 8.325 1.00 86.38 189 ASP A CA 1
ATOM 1423 C C . ASP A 1 189 ? 6.958 27.113 9.114 1.00 86.38 189 ASP A C 1
ATOM 1425 O O . ASP A 1 189 ? 6.386 28.195 9.011 1.00 86.38 189 ASP A O 1
ATOM 1429 N N . LYS A 1 190 ? 8.038 26.962 9.889 1.00 88.75 190 LYS A N 1
ATOM 1430 C CA . LYS A 1 190 ? 8.605 27.971 10.814 1.00 88.75 190 LYS A CA 1
ATOM 1431 C C . LYS A 1 190 ? 7.571 28.646 11.728 1.00 88.75 190 LYS A C 1
ATOM 1433 O O . LYS A 1 190 ? 7.739 29.804 12.114 1.00 88.75 190 LYS A O 1
ATOM 1438 N N . ILE A 1 191 ? 6.503 27.927 12.056 1.00 89.38 191 ILE A N 1
ATOM 1439 C CA . ILE A 1 191 ? 5.436 28.356 12.955 1.00 89.38 191 ILE A CA 1
ATOM 1440 C C . ILE A 1 191 ? 5.305 27.316 14.061 1.00 89.38 191 ILE A C 1
ATOM 1442 O O . ILE A 1 191 ? 5.280 26.110 13.802 1.00 89.38 191 ILE A O 1
ATOM 1446 N N . ASP A 1 192 ? 5.202 27.796 15.296 1.00 92.44 192 ASP A N 1
ATOM 1447 C CA . ASP A 1 192 ? 4.906 26.992 16.472 1.00 92.44 192 ASP A CA 1
ATOM 1448 C C . ASP A 1 192 ? 3.471 27.227 16.947 1.00 92.44 192 ASP A C 1
ATOM 1450 O O . ASP A 1 192 ? 2.954 28.343 16.895 1.00 92.44 192 ASP A O 1
ATOM 1454 N N . ARG A 1 193 ? 2.853 26.175 17.476 1.00 92.38 193 ARG A N 1
ATOM 1455 C CA . ARG A 1 193 ? 1.557 26.227 18.162 1.00 92.38 193 ARG A CA 1
ATOM 1456 C C . ARG A 1 193 ? 1.753 25.834 19.616 1.00 92.38 193 ARG A C 1
ATOM 1458 O O . ARG A 1 193 ? 1.301 24.776 20.016 1.00 92.38 193 ARG A O 1
ATOM 1465 N N . ALA A 1 194 ? 2.483 26.621 20.396 1.00 88.38 194 ALA A N 1
ATOM 1466 C CA . ALA A 1 194 ? 2.897 26.228 21.745 1.00 88.38 194 ALA A CA 1
ATOM 1467 C C . ALA A 1 194 ? 1.714 26.016 22.720 1.00 88.38 194 ALA A C 1
ATOM 1469 O O . ALA A 1 194 ? 0.751 26.783 22.721 1.00 88.38 194 ALA A O 1
ATOM 1470 N N . GLY A 1 195 ? 1.822 25.006 23.593 1.00 89.25 195 GLY A N 1
ATOM 1471 C CA . GLY A 1 195 ? 0.838 24.700 24.640 1.00 89.25 195 GLY A CA 1
ATOM 1472 C C . GLY A 1 195 ? -0.225 23.665 24.246 1.00 89.25 195 GLY A C 1
ATOM 1473 O O . GLY A 1 195 ? -0.217 23.126 23.143 1.00 89.25 195 GLY A O 1
ATOM 1474 N N . ASN A 1 196 ? -1.149 23.381 25.174 1.00 86.88 196 ASN A N 1
ATOM 1475 C CA . ASN A 1 196 ? -2.168 22.316 25.094 1.00 86.88 196 ASN A CA 1
ATOM 1476 C C . ASN A 1 196 ? -1.608 20.911 24.825 1.00 86.88 196 ASN A C 1
ATOM 1478 O O . ASN A 1 196 ? -2.307 20.077 24.246 1.00 86.88 196 ASN A O 1
ATOM 1482 N N . ASP A 1 197 ? -0.363 20.644 25.218 1.00 90.94 197 ASP A N 1
ATOM 1483 C CA . ASP A 1 197 ? 0.266 19.355 24.960 1.00 90.94 197 ASP A CA 1
ATOM 1484 C C . ASP A 1 197 ? -0.460 18.227 25.707 1.00 90.94 197 ASP A C 1
ATOM 1486 O O . ASP A 1 197 ? -0.820 18.340 26.882 1.00 90.94 197 ASP A O 1
ATOM 1490 N N . ILE A 1 198 ? -0.698 17.127 25.000 1.00 85.25 198 ILE A N 1
ATOM 1491 C CA . ILE A 1 198 ? -1.335 15.936 25.557 1.00 85.25 198 ILE A CA 1
ATOM 1492 C C . ILE A 1 198 ? -0.343 15.241 26.493 1.00 85.25 198 ILE A C 1
ATOM 1494 O O . ILE A 1 198 ? 0.824 15.048 26.141 1.00 85.25 198 ILE A O 1
ATOM 1498 N N . ASN A 1 199 ? -0.802 14.793 27.664 1.00 78.44 199 ASN A N 1
ATOM 1499 C CA . ASN A 1 199 ? 0.028 13.994 28.564 1.00 78.44 199 ASN A CA 1
ATOM 1500 C C . ASN A 1 199 ? 0.431 12.667 27.886 1.00 78.44 199 ASN A C 1
ATOM 1502 O O . ASN A 1 199 ? -0.425 11.920 27.412 1.00 78.44 199 ASN A O 1
ATOM 1506 N N . GLY A 1 200 ? 1.735 12.396 27.783 1.00 75.88 200 GLY A N 1
ATOM 1507 C CA . GLY A 1 200 ? 2.260 11.277 26.986 1.00 75.88 200 GLY A CA 1
ATOM 1508 C C . GLY A 1 200 ? 2.089 11.439 25.465 1.00 75.88 200 GLY A C 1
ATOM 1509 O O . GLY A 1 200 ? 2.241 10.473 24.722 1.00 75.88 200 GLY A O 1
ATOM 1510 N N . GLY A 1 201 ? 1.762 12.641 24.984 1.00 74.62 201 GLY A N 1
ATOM 1511 C CA . GLY A 1 201 ? 1.589 12.974 23.567 1.00 74.62 201 GLY A CA 1
ATOM 1512 C C . GLY A 1 201 ? 2.859 13.449 22.864 1.00 74.62 201 GLY A C 1
ATOM 1513 O O . GLY A 1 201 ? 2.771 14.079 21.815 1.00 74.62 201 GLY A O 1
ATOM 1514 N N . GLN A 1 202 ? 4.031 13.194 23.443 1.00 90.75 202 GLN A N 1
ATOM 1515 C CA . GLN A 1 202 ? 5.316 13.526 22.838 1.00 90.75 202 GLN A CA 1
ATOM 1516 C C . GLN A 1 202 ? 5.955 12.271 22.241 1.00 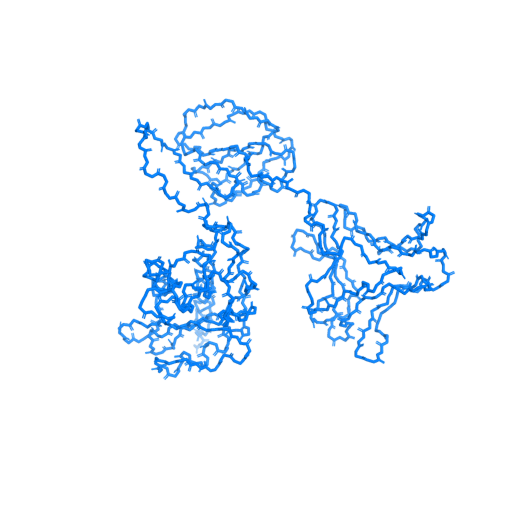90.75 202 GLN A C 1
ATOM 1518 O O . GLN A 1 202 ? 6.015 11.223 22.883 1.00 90.75 202 GLN A O 1
ATOM 1523 N N . THR A 1 203 ? 6.454 12.374 21.014 1.00 83.81 203 THR A N 1
ATOM 1524 C CA . THR A 1 203 ? 7.144 11.279 20.321 1.00 83.81 203 THR A CA 1
ATOM 1525 C C . THR A 1 203 ? 8.236 11.816 19.399 1.00 83.81 203 THR A C 1
ATOM 1527 O O . THR A 1 203 ? 8.403 13.027 19.274 1.00 83.81 203 THR A O 1
ATOM 1530 N N . THR A 1 204 ? 8.992 10.934 18.755 1.00 84.50 204 THR A N 1
ATOM 1531 C CA . THR A 1 204 ? 9.905 11.312 17.672 1.00 84.50 204 THR A CA 1
ATOM 1532 C C . THR A 1 204 ? 9.205 11.185 16.321 1.00 84.50 204 THR A C 1
ATOM 1534 O O . THR A 1 204 ? 8.361 10.307 16.124 1.00 84.50 204 THR A O 1
ATOM 1537 N N . ALA A 1 205 ? 9.542 12.053 15.374 1.00 68.38 205 ALA A N 1
ATOM 1538 C CA . ALA A 1 205 ? 9.073 12.008 13.996 1.00 68.38 205 ALA A CA 1
ATOM 1539 C C . ALA A 1 205 ? 10.208 12.337 13.018 1.00 68.38 205 ALA A C 1
ATOM 1541 O O . ALA A 1 205 ? 11.130 13.077 13.355 1.00 68.38 205 ALA A O 1
ATOM 1542 N N . SER A 1 206 ? 10.155 11.767 11.814 1.00 72.88 206 SER A N 1
ATOM 1543 C CA . SER A 1 206 ? 11.175 11.985 10.776 1.00 72.88 206 SER A CA 1
ATOM 1544 C C . SER A 1 206 ? 10.896 13.201 9.889 1.00 72.88 206 SER A C 1
ATOM 1546 O O . SER A 1 206 ? 11.774 13.622 9.142 1.00 72.88 206 SER A O 1
ATOM 1548 N N . SER A 1 207 ? 9.679 13.750 9.936 1.00 73.75 207 SER A N 1
ATOM 1549 C CA . SER A 1 207 ? 9.277 14.955 9.207 1.00 73.75 207 SER A CA 1
ATOM 1550 C C . SER A 1 207 ? 8.008 15.581 9.798 1.00 73.75 207 SER A C 1
ATOM 1552 O O . SER A 1 207 ? 7.325 14.975 10.630 1.00 73.75 207 SER A O 1
ATOM 1554 N N . SER A 1 208 ? 7.656 16.776 9.317 1.00 77.19 208 SER A N 1
ATOM 1555 C CA . SER A 1 208 ? 6.387 17.444 9.630 1.00 77.19 208 SER A CA 1
ATOM 1556 C C . SER A 1 208 ? 5.176 16.598 9.229 1.00 77.19 208 SER A C 1
ATOM 1558 O O . SER A 1 208 ? 4.214 16.497 9.984 1.00 77.19 208 SER A O 1
ATOM 1560 N N . GLU A 1 209 ? 5.232 15.939 8.070 1.00 76.25 209 GLU A N 1
ATOM 1561 C CA . GLU A 1 209 ? 4.184 15.042 7.576 1.00 76.25 209 GLU A CA 1
ATOM 1562 C C . GLU A 1 209 ? 4.037 13.793 8.466 1.00 76.25 209 GLU A C 1
ATOM 1564 O O . GLU A 1 209 ? 2.914 13.368 8.737 1.00 76.25 209 GLU A O 1
ATOM 1569 N N . ASP A 1 210 ? 5.143 13.237 8.975 1.00 58.84 210 ASP A N 1
ATOM 1570 C CA . ASP A 1 210 ? 5.125 12.117 9.928 1.00 58.84 210 ASP A CA 1
ATOM 1571 C C . ASP A 1 210 ? 4.558 12.545 11.296 1.00 58.84 210 ASP A C 1
ATOM 1573 O O . ASP A 1 210 ? 3.710 11.860 11.870 1.00 58.84 210 ASP A O 1
ATOM 1577 N N . CYS A 1 211 ? 4.935 13.727 11.796 1.00 73.69 211 CYS A N 1
ATOM 1578 C CA . CYS A 1 211 ? 4.363 14.281 13.026 1.00 73.69 211 CYS A CA 1
ATOM 1579 C C . CYS A 1 211 ? 2.851 14.550 12.887 1.00 73.69 211 CYS A C 1
ATOM 1581 O O . CYS A 1 211 ? 2.062 14.173 13.760 1.00 73.69 211 CYS A O 1
ATOM 1583 N N . GLN A 1 212 ? 2.428 15.114 11.750 1.00 84.50 212 GLN A N 1
ATOM 1584 C CA . GLN A 1 212 ? 1.020 15.305 11.405 1.00 84.50 212 GLN A CA 1
ATOM 1585 C C . GLN A 1 212 ? 0.265 13.968 11.343 1.00 84.50 212 GLN A C 1
ATOM 1587 O O . GLN A 1 212 ? -0.838 13.863 11.880 1.00 84.50 212 GLN A O 1
ATOM 1592 N N . ALA A 1 213 ? 0.852 12.934 10.731 1.00 56.16 213 ALA A N 1
ATOM 1593 C CA . ALA A 1 213 ? 0.252 11.605 10.630 1.00 56.16 213 ALA A CA 1
ATOM 1594 C C . ALA A 1 213 ? 0.052 10.948 12.000 1.00 56.16 213 ALA A C 1
ATOM 1596 O O . ALA A 1 213 ? -1.016 10.403 12.282 1.00 56.16 213 ALA A O 1
ATOM 1597 N N . LYS A 1 214 ? 1.050 11.039 12.881 1.00 68.75 214 LYS A N 1
ATOM 1598 C CA . LYS A 1 214 ? 0.961 10.487 14.238 1.00 68.75 214 LYS A CA 1
ATOM 1599 C C . LYS A 1 214 ? -0.054 11.239 15.104 1.00 68.75 214 LYS A C 1
ATOM 1601 O O . LYS A 1 214 ? -0.754 10.614 15.895 1.00 68.75 214 LYS A O 1
ATOM 1606 N N . CYS A 1 215 ? -0.207 12.552 14.911 1.00 78.56 215 CYS A N 1
ATOM 1607 C CA . CYS A 1 215 ? -1.308 13.302 15.519 1.00 78.56 215 CYS A CA 1
ATOM 1608 C C . CYS A 1 215 ? -2.668 12.878 14.950 1.00 78.56 215 CYS A C 1
ATOM 1610 O O . CYS A 1 215 ? -3.619 12.679 15.699 1.00 78.56 215 CYS A O 1
ATOM 1612 N N . TYR A 1 216 ? -2.787 12.685 13.634 1.00 68.06 216 TYR A N 1
ATOM 1613 C CA . TYR A 1 216 ? -4.036 12.229 13.023 1.00 68.06 216 TYR A CA 1
ATOM 1614 C C . TYR A 1 216 ? -4.529 10.898 13.620 1.00 68.06 216 TYR A C 1
ATOM 1616 O O . TYR A 1 216 ? -5.716 10.782 13.928 1.00 68.06 216 TYR A O 1
ATOM 1624 N N . GLN A 1 217 ? -3.614 9.952 13.871 1.00 57.00 217 GLN A N 1
ATOM 1625 C CA . GLN A 1 217 ? -3.894 8.643 14.488 1.00 57.00 217 GLN A CA 1
ATOM 1626 C C . GLN A 1 217 ? -4.451 8.727 15.916 1.00 57.00 217 GLN A C 1
ATOM 1628 O O . GLN A 1 217 ? -5.024 7.763 16.419 1.00 57.00 217 GLN A O 1
ATOM 1633 N N . ARG A 1 218 ? -4.301 9.874 16.577 1.00 69.06 218 ARG A N 1
ATOM 1634 C CA . ARG A 1 218 ? -4.810 10.112 17.920 1.00 69.06 218 ARG A CA 1
ATOM 1635 C C . ARG A 1 218 ? -6.142 10.847 17.870 1.00 69.06 218 ARG A C 1
ATOM 1637 O O . ARG A 1 218 ? -6.219 11.981 17.398 1.00 69.06 218 ARG A O 1
ATOM 1644 N N . SER A 1 219 ? -7.186 10.224 18.411 1.00 66.75 219 SER A N 1
ATOM 1645 C CA . SER A 1 219 ? -8.518 10.834 18.514 1.00 66.75 219 SER A CA 1
ATOM 1646 C C . SER A 1 219 ? -8.540 12.071 19.416 1.00 66.75 219 SER A C 1
ATOM 1648 O O . SER A 1 219 ? -9.392 12.933 19.241 1.00 66.75 219 SER A O 1
ATOM 1650 N N . ASP A 1 220 ? -7.606 12.163 20.366 1.00 76.62 220 ASP A N 1
ATOM 1651 C CA . ASP A 1 220 ? -7.453 13.276 21.304 1.00 76.62 220 ASP A CA 1
ATOM 1652 C C . ASP A 1 220 ? -6.497 14.378 20.808 1.00 76.62 220 ASP A C 1
ATOM 1654 O O . ASP A 1 220 ? -6.285 15.357 21.519 1.00 76.62 220 ASP A O 1
ATOM 1658 N N . CYS A 1 221 ? -5.929 14.254 19.601 1.00 81.75 221 CYS A N 1
ATOM 1659 C CA . CYS A 1 221 ? -5.010 15.243 19.036 1.00 81.75 221 CYS A CA 1
ATOM 1660 C C . CYS A 1 221 ? -5.709 16.153 18.025 1.00 81.75 221 CYS A C 1
ATOM 1662 O O . CYS A 1 221 ? -6.099 15.722 16.953 1.00 81.75 221 CYS A O 1
ATOM 1664 N N . ASN A 1 222 ? -5.845 17.440 18.296 1.00 84.00 222 ASN A N 1
ATOM 1665 C CA . ASN A 1 222 ? -6.466 18.392 17.371 1.00 84.00 222 ASN A CA 1
ATOM 1666 C C . ASN A 1 222 ? -5.440 19.253 16.625 1.00 84.00 222 ASN A C 1
ATOM 1668 O O . ASN A 1 222 ? -5.728 19.750 15.534 1.00 84.00 222 ASN A O 1
ATOM 1672 N N . ALA A 1 223 ? -4.229 19.372 17.164 1.00 93.44 223 ALA A N 1
ATOM 1673 C CA . ALA A 1 223 ? -3.106 20.045 16.527 1.00 93.44 223 ALA A CA 1
ATOM 1674 C C . ALA A 1 223 ? -1.777 19.382 16.910 1.00 93.44 223 ALA A C 1
ATOM 1676 O O . ALA A 1 223 ? -1.701 18.587 17.845 1.00 93.44 223 ALA A O 1
ATOM 1677 N N . TRP A 1 224 ? -0.712 19.724 16.200 1.00 95.88 224 TRP A N 1
ATOM 1678 C CA . TRP A 1 224 ? 0.627 19.194 16.440 1.00 95.88 224 TRP A CA 1
ATOM 1679 C C . TRP A 1 224 ? 1.687 20.272 16.227 1.00 95.88 224 TRP A C 1
ATOM 1681 O O . TRP A 1 224 ? 1.452 21.261 15.533 1.00 95.88 224 TRP A O 1
ATOM 1691 N N . ALA A 1 225 ? 2.852 20.073 16.838 1.00 96.62 225 ALA A N 1
ATOM 1692 C CA . ALA A 1 225 ? 4.062 20.841 16.572 1.00 96.62 225 ALA A CA 1
ATOM 1693 C C . ALA A 1 225 ? 5.250 19.883 16.446 1.00 96.62 225 ALA A C 1
ATOM 1695 O O . ALA A 1 225 ? 5.341 18.907 17.186 1.00 96.62 225 ALA A O 1
ATOM 1696 N N . PHE A 1 226 ? 6.152 20.163 15.517 1.00 97.00 226 PHE A N 1
ATOM 1697 C CA . PHE A 1 226 ? 7.312 19.360 15.170 1.00 97.00 226 PHE A CA 1
ATOM 1698 C C . PHE A 1 226 ? 8.584 20.203 15.231 1.00 97.00 226 PHE A C 1
ATOM 1700 O O . PHE A 1 226 ? 8.617 21.337 14.748 1.00 97.00 226 PHE A O 1
ATOM 1707 N N . ASP A 1 227 ? 9.636 19.636 15.811 1.00 95.75 227 ASP A N 1
ATOM 1708 C CA . ASP A 1 227 ? 10.983 20.184 15.821 1.00 95.75 227 ASP A CA 1
ATOM 1709 C C . ASP A 1 227 ? 11.720 19.847 14.527 1.00 95.75 227 ASP A C 1
ATOM 1711 O O . ASP A 1 227 ? 12.308 18.776 14.403 1.00 95.75 227 ASP A O 1
ATOM 1715 N N . ILE A 1 228 ? 11.723 20.777 13.573 1.00 88.25 228 ILE A N 1
ATOM 1716 C CA . ILE A 1 228 ? 12.438 20.590 12.302 1.00 88.25 228 ILE A CA 1
ATOM 1717 C C . ILE A 1 228 ? 13.964 20.693 12.450 1.00 88.25 228 ILE A C 1
ATOM 1719 O O . ILE A 1 228 ? 14.686 20.242 11.567 1.00 88.25 228 ILE A O 1
ATOM 1723 N N . CYS A 1 229 ? 14.463 21.279 13.543 1.00 90.75 229 CYS A N 1
ATOM 1724 C CA . CYS A 1 229 ? 15.895 21.314 13.863 1.00 90.75 229 CYS A CA 1
ATOM 1725 C C . CYS A 1 229 ? 16.334 20.086 14.679 1.00 90.75 229 CYS A C 1
ATOM 1727 O O . CYS A 1 229 ? 17.527 19.877 14.895 1.00 90.75 229 CYS A O 1
ATOM 1729 N N . GLY A 1 230 ? 15.373 19.277 15.127 1.00 92.75 230 GLY A N 1
ATOM 1730 C CA . GLY A 1 230 ? 15.572 18.025 15.836 1.00 92.75 230 GLY A CA 1
ATOM 1731 C C . GLY A 1 230 ? 14.676 16.937 15.253 1.00 92.75 230 GLY A C 1
ATOM 1732 O O . GLY A 1 230 ? 14.696 16.668 14.056 1.00 92.75 230 GLY A O 1
ATOM 1733 N N . SER A 1 231 ? 13.922 16.262 16.117 1.00 86.81 231 SER A N 1
ATOM 1734 C CA . SER A 1 231 ? 12.959 15.234 15.692 1.00 86.81 231 SER A CA 1
ATOM 1735 C C . SER A 1 231 ? 11.763 15.093 16.631 1.00 86.81 231 SER A C 1
ATOM 1737 O O . SER A 1 231 ? 10.975 14.159 16.504 1.00 86.81 231 SER A O 1
ATOM 1739 N N . THR A 1 232 ? 11.608 15.987 17.606 1.00 95.75 232 THR A N 1
ATOM 1740 C CA . THR A 1 232 ? 10.551 15.872 18.611 1.00 95.75 232 THR A CA 1
ATOM 1741 C C . THR A 1 232 ? 9.219 16.365 18.053 1.00 95.75 232 THR A C 1
ATOM 1743 O O . THR A 1 232 ? 9.145 17.409 17.415 1.00 95.75 232 THR A O 1
ATOM 1746 N N . CYS A 1 233 ? 8.157 15.614 18.310 1.00 91.19 233 CYS A N 1
ATOM 1747 C CA . CYS A 1 233 ? 6.794 15.884 17.885 1.00 91.19 233 CYS A CA 1
ATOM 1748 C C . CYS A 1 233 ? 5.879 15.945 19.114 1.00 91.19 233 CYS A C 1
ATOM 1750 O O . CYS A 1 233 ? 5.903 15.036 19.944 1.00 91.19 233 CYS A O 1
ATOM 1752 N N . TRP A 1 234 ? 5.074 17.001 19.219 1.00 97.38 234 TRP A N 1
ATOM 1753 C CA . TRP A 1 234 ? 4.151 17.251 20.326 1.00 97.38 234 TRP A CA 1
ATOM 1754 C C . TRP A 1 234 ? 2.709 17.314 19.836 1.00 97.38 234 TRP A C 1
ATOM 1756 O O . TRP A 1 234 ? 2.355 18.190 19.039 1.00 97.38 234 TRP A O 1
ATOM 1766 N N . PHE A 1 235 ? 1.870 16.437 20.372 1.00 94.38 235 PHE A N 1
ATOM 1767 C CA . PHE A 1 235 ? 0.432 16.380 20.119 1.00 94.38 235 PHE A CA 1
ATOM 1768 C C . PHE A 1 235 ? -0.348 17.271 21.071 1.00 94.38 235 PHE A C 1
ATOM 1770 O O . PHE A 1 235 ? 0.013 17.386 22.240 1.00 94.38 235 PHE A O 1
ATOM 1777 N N . LYS A 1 236 ? -1.431 17.879 20.577 1.00 90.06 236 LYS A N 1
ATOM 1778 C CA . LYS A 1 236 ? -2.180 18.906 21.309 1.00 90.06 236 LYS A CA 1
ATOM 1779 C C . LYS A 1 236 ? -3.652 18.569 21.395 1.00 90.06 236 LYS A C 1
ATOM 1781 O O . LYS A 1 236 ? -4.259 18.247 20.379 1.00 90.06 236 LYS A O 1
ATOM 1786 N N . THR A 1 237 ? -4.238 18.707 22.581 1.00 83.88 237 THR A N 1
ATOM 1787 C CA . THR A 1 237 ? -5.672 18.464 22.822 1.00 83.88 237 THR A CA 1
ATOM 1788 C C . THR A 1 237 ? -6.575 19.489 22.136 1.00 83.88 237 THR A C 1
ATOM 1790 O O . THR A 1 237 ? -7.741 19.209 21.879 1.00 83.88 237 THR A O 1
ATOM 1793 N N . GLY A 1 238 ? -6.059 20.681 21.823 1.00 82.62 238 GLY A N 1
ATOM 1794 C CA . GLY A 1 238 ? -6.806 21.782 21.210 1.00 82.62 238 GLY A CA 1
ATOM 1795 C C . GLY A 1 238 ? -6.092 22.391 20.006 1.00 82.62 238 GLY A C 1
ATOM 1796 O O . GLY A 1 238 ? -5.188 21.785 19.437 1.00 82.62 238 GLY A O 1
ATOM 1797 N N . GLN A 1 239 ? -6.476 23.615 19.642 1.00 88.06 239 GLN A N 1
ATOM 1798 C CA . GLN A 1 239 ? -5.862 24.397 18.562 1.00 88.06 239 GLN A CA 1
ATOM 1799 C C . GLN A 1 239 ? -5.199 25.664 19.145 1.00 88.06 239 GLN A C 1
ATOM 1801 O O . GLN A 1 239 ? -5.808 26.733 19.104 1.00 88.06 239 GLN A O 1
ATOM 1806 N N . PRO A 1 240 ? -3.993 25.573 19.748 1.00 83.38 240 PRO A N 1
ATOM 1807 C CA . PRO A 1 240 ? -3.294 26.746 20.278 1.00 83.38 240 PRO A CA 1
ATOM 1808 C C . PRO A 1 240 ? -3.039 27.802 19.203 1.00 83.38 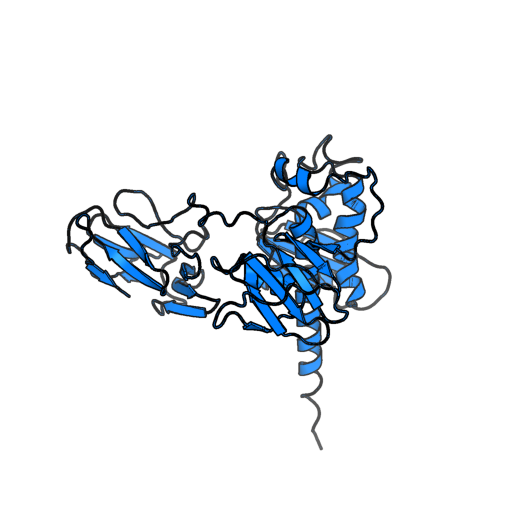240 PRO A C 1
ATOM 1810 O O . PRO A 1 240 ? -2.898 27.470 18.021 1.00 83.38 240 PRO A O 1
ATOM 1813 N N . GLY A 1 241 ? -2.936 29.064 19.624 1.00 82.31 241 GLY A N 1
ATOM 1814 C CA . GLY A 1 241 ? -2.504 30.160 18.758 1.00 82.31 241 GLY A CA 1
ATOM 1815 C C . GLY A 1 241 ? -1.096 29.938 18.195 1.00 82.31 241 GLY A C 1
ATOM 1816 O O . GLY A 1 241 ? -0.339 29.098 18.679 1.00 82.31 241 GLY A O 1
ATOM 1817 N N . THR A 1 242 ? -0.755 30.688 17.153 1.00 88.38 242 THR A N 1
ATOM 1818 C CA . THR A 1 242 ? 0.507 30.538 16.418 1.00 88.38 242 THR A CA 1
ATOM 1819 C C . THR A 1 242 ? 1.531 31.595 16.814 1.00 88.38 242 THR A C 1
ATOM 1821 O O . THR A 1 242 ? 1.181 32.764 16.983 1.00 88.38 242 THR A O 1
ATOM 1824 N N . SER A 1 243 ? 2.807 31.221 16.852 1.00 87.12 243 SER A N 1
ATOM 1825 C CA . SER A 1 243 ? 3.943 32.143 16.944 1.00 87.12 243 SER A CA 1
ATOM 1826 C C . SER A 1 243 ? 5.034 31.770 15.935 1.00 87.12 243 SER A C 1
ATOM 1828 O O . SER A 1 243 ? 5.151 30.621 15.515 1.00 87.12 243 SER A O 1
ATOM 1830 N N . SER A 1 244 ? 5.827 32.752 15.501 1.00 91.19 244 SER A N 1
ATOM 1831 C CA . SER A 1 244 ? 6.941 32.509 14.575 1.00 91.19 244 SER A CA 1
ATOM 1832 C C . SER A 1 244 ? 8.100 31.813 15.286 1.00 91.19 244 SER A C 1
ATOM 1834 O O . SER A 1 244 ? 8.532 32.264 16.348 1.00 91.19 244 SER A O 1
ATOM 1836 N N . ASN A 1 245 ? 8.619 30.730 14.704 1.00 90.31 245 ASN A N 1
ATOM 1837 C CA . ASN A 1 245 ? 9.767 30.000 15.235 1.00 90.31 245 ASN A CA 1
ATOM 1838 C C . ASN A 1 245 ? 10.508 29.237 14.124 1.00 90.31 245 ASN A C 1
ATOM 1840 O O . ASN A 1 245 ? 9.980 28.296 13.539 1.00 90.31 245 ASN A O 1
ATOM 1844 N N . GLY A 1 246 ? 11.773 29.596 13.882 1.00 89.88 246 GLY A N 1
ATOM 1845 C CA . GLY A 1 246 ? 12.605 29.034 12.810 1.00 89.88 246 GLY A CA 1
ATOM 1846 C C . GLY A 1 246 ? 12.869 27.524 12.877 1.00 89.88 246 GLY A C 1
ATOM 1847 O O . GLY A 1 246 ? 13.227 26.953 11.853 1.00 89.88 246 GLY A O 1
ATOM 1848 N N . CYS A 1 247 ? 12.672 26.893 14.038 1.00 92.06 247 CYS A N 1
ATOM 1849 C CA . CYS A 1 247 ? 12.882 25.461 14.273 1.00 92.06 247 CYS A CA 1
ATOM 1850 C C . CYS A 1 247 ? 11.577 24.689 14.517 1.00 92.06 247 CYS A C 1
ATOM 1852 O O . CYS A 1 247 ? 11.596 23.568 15.030 1.00 92.06 247 CYS A O 1
ATOM 1854 N N . ARG A 1 248 ? 10.427 25.266 14.156 1.00 94.12 248 ARG A N 1
ATOM 1855 C CA . ARG A 1 248 ? 9.126 24.616 14.331 1.00 94.12 248 ARG A CA 1
ATOM 1856 C C . ARG A 1 248 ? 8.370 24.479 13.026 1.00 94.12 248 ARG A C 1
ATOM 1858 O O . ARG A 1 248 ? 8.464 25.309 12.134 1.00 94.12 248 ARG A O 1
ATOM 1865 N N . SER A 1 249 ? 7.607 23.410 12.930 1.00 94.75 249 SER A N 1
ATOM 1866 C CA . SER A 1 249 ? 6.541 23.259 11.952 1.00 94.75 249 SER A CA 1
ATOM 1867 C C . SER A 1 249 ? 5.320 22.761 12.702 1.00 94.75 249 SER A C 1
ATOM 1869 O O . SER A 1 249 ? 5.457 21.963 13.625 1.00 94.75 249 SER A O 1
ATOM 1871 N N . SER A 1 250 ? 4.133 23.248 12.382 1.00 96.00 250 SER A N 1
ATOM 1872 C CA . SER A 1 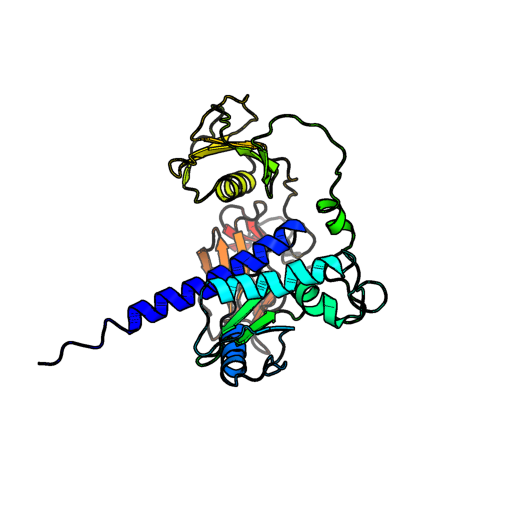250 ? 2.926 22.887 13.125 1.00 96.00 250 SER A CA 1
ATOM 1873 C C . SER A 1 250 ? 1.712 22.823 12.216 1.00 96.00 250 SER A C 1
ATOM 1875 O O . SER A 1 250 ? 1.787 23.114 11.024 1.00 96.00 250 SER A O 1
ATOM 1877 N N . GLY A 1 251 ? 0.586 22.377 12.758 1.00 91.75 251 GLY A N 1
ATOM 1878 C CA . GLY A 1 251 ? -0.656 22.369 12.005 1.00 91.75 251 GLY A CA 1
ATOM 1879 C C . GLY A 1 251 ? -1.838 21.870 12.812 1.00 91.75 251 GLY A C 1
ATOM 1880 O O . GLY A 1 251 ? -1.697 21.269 13.880 1.00 91.75 251 GLY A O 1
ATOM 1881 N N . ILE A 1 252 ? -3.024 22.114 12.267 1.00 89.25 252 ILE A N 1
ATOM 1882 C CA . ILE A 1 252 ? -4.299 21.614 12.781 1.00 89.25 252 ILE A CA 1
ATOM 1883 C C . ILE A 1 252 ? -4.712 20.403 11.949 1.00 89.25 252 ILE A C 1
ATOM 1885 O O . ILE A 1 252 ? -4.543 20.396 10.727 1.00 89.25 252 ILE A O 1
ATOM 1889 N N . ILE A 1 253 ? -5.276 19.389 12.602 1.00 77.75 253 ILE A N 1
ATOM 1890 C CA . ILE A 1 253 ? -5.890 18.267 11.896 1.00 77.75 253 ILE A CA 1
ATOM 1891 C C . ILE A 1 253 ? -7.283 18.680 11.429 1.00 77.75 253 ILE A C 1
ATOM 1893 O O . ILE A 1 253 ? -8.182 18.896 12.239 1.00 77.75 253 ILE A O 1
ATOM 1897 N N . THR A 1 254 ? -7.453 18.797 10.115 1.00 71.12 254 THR A N 1
ATOM 1898 C CA . THR A 1 254 ? -8.737 19.126 9.478 1.00 71.12 254 THR A CA 1
ATOM 1899 C C . THR A 1 254 ? -9.304 17.965 8.668 1.00 71.12 254 THR A C 1
ATOM 1901 O O . THR A 1 254 ? -10.471 18.004 8.281 1.00 71.12 254 THR A O 1
ATOM 1904 N N . ALA A 1 255 ? -8.509 16.916 8.429 1.00 50.84 255 ALA A N 1
ATOM 1905 C CA . ALA A 1 255 ? -9.012 15.681 7.845 1.00 50.84 255 ALA A CA 1
ATOM 1906 C C . ALA A 1 255 ? -10.055 15.036 8.768 1.00 50.84 255 ALA A C 1
ATOM 1908 O O . ALA A 1 255 ? -9.848 14.907 9.977 1.00 50.84 255 ALA A O 1
ATOM 1909 N N . SER A 1 256 ? -11.180 14.622 8.180 1.00 51.41 256 SER A N 1
ATOM 1910 C CA . SER A 1 256 ? -12.248 13.947 8.912 1.00 51.41 256 SER A CA 1
ATOM 1911 C C . SER A 1 256 ? -11.735 12.628 9.481 1.00 51.41 256 SER A C 1
ATOM 1913 O O . SER A 1 256 ? -11.352 11.727 8.736 1.00 51.41 256 SER A O 1
ATOM 1915 N N . ARG A 1 257 ? -11.755 12.507 10.809 1.00 51.69 257 ARG A N 1
ATOM 1916 C CA . ARG A 1 257 ? -11.547 11.239 11.510 1.00 51.69 257 ARG A CA 1
ATOM 1917 C C . ARG A 1 257 ? -12.844 10.445 11.472 1.00 51.69 257 ARG A C 1
ATOM 1919 O O . ARG A 1 257 ? -13.579 10.387 12.453 1.00 51.69 257 ARG A O 1
ATOM 1926 N N . SER A 1 258 ? -13.174 9.887 10.316 1.00 45.75 258 SER A N 1
ATOM 1927 C CA . SER A 1 258 ? -14.287 8.948 10.212 1.00 45.75 258 SER A CA 1
ATOM 1928 C C . SER A 1 258 ? -13.999 7.739 11.108 1.00 45.75 258 SER A C 1
ATOM 1930 O O . SER A 1 258 ? -12.956 7.100 10.948 1.00 45.75 258 SER A O 1
ATOM 1932 N N . SER A 1 259 ? -14.912 7.423 12.033 1.00 44.53 259 SER A N 1
ATOM 1933 C CA . SER A 1 259 ? -14.977 6.115 12.698 1.00 44.53 259 SER A CA 1
ATOM 1934 C C . SER A 1 259 ? -14.795 5.015 11.647 1.00 44.53 259 SER A C 1
ATOM 1936 O O . SER A 1 259 ? -15.323 5.158 10.542 1.00 44.53 259 SER A O 1
ATOM 1938 N N . CYS A 1 260 ? -13.986 3.985 11.950 1.00 45.41 260 CYS A N 1
ATOM 1939 C CA . CYS A 1 260 ? -13.504 2.986 10.984 1.00 45.41 260 CYS A CA 1
ATOM 1940 C C . CYS A 1 260 ? -14.594 2.662 9.946 1.00 45.41 260 CYS A C 1
ATOM 1942 O O . CYS A 1 260 ? -15.695 2.274 10.338 1.00 45.41 260 CYS A O 1
ATOM 1944 N N . ASN A 1 261 ? -14.314 2.856 8.650 1.00 40.62 261 ASN A N 1
ATOM 1945 C CA . ASN A 1 261 ? -15.286 2.662 7.573 1.00 40.62 261 ASN A CA 1
ATOM 1946 C C . ASN A 1 261 ? -15.921 1.264 7.686 1.00 40.62 261 ASN A C 1
ATOM 1948 O O . ASN A 1 261 ? -15.327 0.244 7.329 1.00 40.62 261 ASN A O 1
ATOM 1952 N N . SER A 1 262 ? -17.124 1.230 8.248 1.00 41.50 262 SER A N 1
ATOM 1953 C CA . SER A 1 262 ? -17.860 0.042 8.659 1.00 41.50 262 SER A CA 1
ATOM 1954 C C . SER A 1 262 ? -18.664 -0.498 7.489 1.00 41.50 262 SER A C 1
ATOM 1956 O O . SER A 1 262 ? -19.874 -0.671 7.568 1.00 41.50 262 SER A O 1
ATOM 1958 N N . THR A 1 263 ? -17.967 -0.810 6.395 1.00 33.53 263 THR A N 1
ATOM 1959 C CA . THR A 1 263 ? -18.601 -1.489 5.256 1.00 33.53 263 THR A CA 1
ATOM 1960 C C . THR A 1 263 ? -17.916 -2.796 4.855 1.00 33.53 263 THR A C 1
ATOM 1962 O O . THR A 1 263 ? -18.364 -3.458 3.926 1.00 33.53 263 THR A O 1
ATOM 1965 N N . VAL A 1 264 ? -16.903 -3.263 5.597 1.00 34.94 264 VAL A N 1
ATOM 1966 C CA . VAL A 1 264 ? -16.423 -4.652 5.490 1.00 34.94 264 VAL A CA 1
ATOM 1967 C C . VAL A 1 264 ? -16.015 -5.195 6.868 1.00 34.94 264 VAL A C 1
ATOM 1969 O O . VAL A 1 264 ? -14.917 -4.935 7.346 1.00 34.94 264 VAL A O 1
ATOM 1972 N N . GLY A 1 265 ? -16.899 -5.995 7.478 1.00 44.50 265 GLY A N 1
ATOM 1973 C CA . GLY A 1 265 ? -16.542 -6.991 8.499 1.00 44.50 265 GLY A CA 1
ATOM 1974 C C . GLY A 1 265 ? -16.195 -6.481 9.902 1.00 44.50 265 GLY A C 1
ATOM 1975 O O . GLY A 1 265 ? -15.203 -6.918 10.468 1.00 44.50 265 GLY A O 1
ATOM 1976 N N . SER A 1 266 ? -17.008 -5.617 10.512 1.00 49.12 266 SER A N 1
ATOM 1977 C CA . SER A 1 266 ? -16.825 -5.241 11.928 1.00 49.12 266 SER A CA 1
ATOM 1978 C C . SER A 1 266 ? -17.109 -6.384 12.919 1.00 49.12 266 SER A C 1
ATOM 1980 O O . SER A 1 266 ? -16.740 -6.283 14.087 1.00 49.12 266 SER A O 1
ATOM 1982 N N . SER A 1 267 ? -17.718 -7.488 12.477 1.00 54.34 267 SER A N 1
ATOM 1983 C CA . SER A 1 267 ? -17.907 -8.691 13.289 1.00 54.34 267 SER A CA 1
ATOM 1984 C C . SER A 1 267 ? -18.079 -9.952 12.435 1.00 54.34 267 SER A C 1
ATOM 1986 O O . SER A 1 267 ? -18.622 -9.919 11.327 1.00 54.34 267 SER A O 1
ATOM 1988 N N . LEU A 1 268 ? -17.601 -11.087 12.953 1.00 53.75 268 LEU A N 1
ATOM 1989 C CA . LEU A 1 268 ? -17.926 -12.412 12.421 1.00 53.75 268 LEU A CA 1
ATOM 1990 C C . LEU A 1 268 ? -19.156 -12.902 13.186 1.00 53.75 268 LEU A C 1
ATOM 1992 O O . LEU A 1 268 ? -19.081 -13.062 14.404 1.00 53.75 268 LEU A O 1
ATOM 1996 N N . SER A 1 269 ? -20.284 -13.096 12.504 1.00 58.78 269 SER A N 1
ATOM 1997 C CA . SER A 1 269 ? -21.529 -13.512 13.151 1.00 58.78 269 SER A CA 1
ATOM 1998 C C . SER A 1 269 ? -22.068 -14.805 12.566 1.00 58.78 269 SER A C 1
ATOM 2000 O O . SER A 1 269 ? -21.992 -15.021 11.360 1.00 58.78 269 SER A O 1
ATOM 2002 N N . SER A 1 270 ? -22.655 -15.633 13.427 1.00 54.56 270 SER A N 1
ATOM 2003 C CA . SER A 1 270 ? -23.281 -16.895 13.043 1.00 54.56 270 SER A CA 1
ATOM 2004 C C . SER A 1 270 ? -24.634 -16.739 12.334 1.00 54.56 270 SER A C 1
ATOM 2006 O O . SER A 1 270 ? -25.185 -17.733 11.868 1.00 54.56 270 SER A O 1
ATOM 2008 N N . SER A 1 271 ? -25.209 -15.530 12.303 1.00 47.78 271 SER A N 1
ATOM 2009 C CA . SER A 1 271 ? -26.461 -15.216 11.593 1.00 47.78 271 SER A CA 1
ATOM 2010 C C . SER A 1 271 ? -26.245 -14.683 10.171 1.00 47.78 271 SER A C 1
ATOM 2012 O O . SER A 1 271 ? -27.220 -14.440 9.465 1.00 47.78 271 SER A O 1
ATOM 2014 N N . GLY A 1 272 ? -24.991 -14.516 9.734 1.00 53.88 272 GLY A N 1
ATOM 2015 C CA . GLY A 1 272 ? -24.635 -14.110 8.373 1.00 53.88 272 GLY A CA 1
ATOM 2016 C C . GLY A 1 272 ? -23.654 -15.080 7.713 1.00 53.88 272 GLY A C 1
ATOM 2017 O O . GLY A 1 272 ? -23.007 -15.882 8.375 1.00 53.88 272 GLY A O 1
ATOM 2018 N N . THR A 1 273 ? -23.482 -14.975 6.395 1.00 50.47 273 THR A N 1
ATOM 2019 C CA . THR A 1 273 ? -22.486 -15.736 5.609 1.00 50.47 273 THR A CA 1
ATOM 2020 C C . THR A 1 273 ? -21.047 -15.227 5.792 1.00 50.47 273 THR A C 1
ATOM 2022 O O . THR A 1 273 ? -20.157 -15.541 4.998 1.00 50.47 273 THR A O 1
ATOM 2025 N N . SER A 1 274 ? -20.798 -14.413 6.821 1.00 59.84 274 SER A N 1
ATOM 2026 C CA . SER A 1 274 ? -19.518 -13.754 7.056 1.00 59.84 274 SER A CA 1
ATOM 2027 C C . SER A 1 274 ? -18.434 -14.793 7.333 1.00 59.84 274 SER A C 1
ATOM 2029 O O . SER A 1 274 ? -18.427 -15.458 8.364 1.00 59.84 274 SER A O 1
ATOM 2031 N N . THR A 1 275 ? -17.506 -14.914 6.389 1.00 62.97 275 THR A N 1
ATOM 2032 C CA . THR A 1 275 ? -16.292 -15.726 6.481 1.00 62.97 275 THR A CA 1
ATOM 2033 C C . THR A 1 275 ? -15.098 -14.798 6.314 1.00 62.97 275 THR A C 1
ATOM 2035 O O . THR A 1 275 ? -15.115 -13.919 5.450 1.00 62.97 275 THR A O 1
ATOM 2038 N N . ILE A 1 276 ? -14.064 -14.980 7.133 1.00 62.72 276 ILE A N 1
ATOM 2039 C CA . ILE A 1 276 ? -12.767 -14.333 6.919 1.00 62.72 276 ILE A CA 1
ATOM 2040 C C . ILE A 1 276 ? -11.891 -15.339 6.191 1.00 62.72 276 ILE A C 1
ATOM 2042 O O . ILE A 1 276 ? -11.610 -16.398 6.743 1.00 62.72 276 ILE A O 1
ATOM 2046 N N . THR A 1 277 ? -11.453 -15.040 4.974 1.00 57.28 277 THR A N 1
ATOM 2047 C CA . THR A 1 277 ? -10.456 -15.863 4.280 1.00 57.28 277 THR A CA 1
ATOM 2048 C C . THR A 1 277 ? -9.096 -15.171 4.288 1.00 57.28 277 THR A C 1
ATOM 2050 O O . THR A 1 277 ? -8.999 -13.959 4.499 1.00 57.28 277 THR A O 1
ATOM 2053 N N . SER A 1 278 ? -8.045 -15.938 4.012 1.00 49.53 278 SER A N 1
ATOM 2054 C CA . SER A 1 278 ? -6.696 -15.407 3.824 1.00 49.53 278 SER A CA 1
ATOM 2055 C C . SER A 1 278 ? -6.517 -14.574 2.547 1.00 49.53 278 SER A C 1
ATOM 2057 O O . SER A 1 278 ? -5.489 -13.918 2.397 1.00 49.53 278 SER A O 1
ATOM 2059 N N . GLN A 1 279 ? -7.496 -14.572 1.633 1.00 42.28 279 GLN A N 1
ATOM 2060 C CA . GLN A 1 279 ? -7.415 -13.913 0.322 1.00 42.28 279 GLN A CA 1
ATOM 2061 C C . GLN A 1 279 ? -8.207 -12.602 0.260 1.00 42.28 279 GLN A C 1
ATOM 2063 O O . GLN A 1 279 ? -7.856 -11.707 -0.503 1.00 42.28 279 GLN A O 1
ATOM 2068 N N . ASP A 1 280 ? -9.241 -12.450 1.090 1.00 44.44 280 ASP A N 1
ATOM 2069 C CA . ASP A 1 280 ? -10.185 -11.333 0.957 1.00 44.44 280 ASP A CA 1
ATOM 2070 C C . ASP A 1 280 ? -9.699 -10.053 1.653 1.00 44.44 280 ASP A C 1
ATOM 2072 O O . ASP A 1 280 ? -10.380 -9.026 1.625 1.00 44.44 280 ASP A O 1
ATOM 2076 N N . GLY A 1 281 ? -8.597 -10.132 2.407 1.00 48.31 281 GLY A N 1
ATOM 2077 C CA . GLY A 1 281 ? -8.148 -9.057 3.291 1.00 48.31 281 GLY A CA 1
ATOM 2078 C C . GLY A 1 281 ? -9.163 -8.699 4.384 1.00 48.31 281 GLY A C 1
ATOM 2079 O O . GLY A 1 281 ? -8.963 -7.708 5.081 1.00 48.31 281 GLY A O 1
ATOM 2080 N N . ARG A 1 282 ? -10.242 -9.477 4.556 1.00 56.72 282 ARG A N 1
ATOM 2081 C CA . ARG A 1 282 ? -11.289 -9.315 5.579 1.00 56.72 282 ARG A CA 1
ATOM 2082 C C . ARG A 1 282 ? -10.750 -9.679 6.966 1.00 56.72 282 ARG A C 1
ATOM 2084 O O . ARG A 1 282 ? -9.734 -10.354 7.091 1.00 56.72 282 ARG A O 1
ATOM 2091 N N . GLY A 1 283 ? -11.395 -9.189 8.017 1.00 67.38 283 GLY A N 1
ATOM 2092 C CA . GLY A 1 283 ? -10.923 -9.357 9.390 1.00 67.38 283 GLY A CA 1
ATOM 2093 C C . GLY A 1 283 ? -11.789 -8.589 10.376 1.00 67.38 283 GLY A C 1
ATOM 2094 O O . GLY A 1 283 ? -12.491 -7.679 9.954 1.00 67.38 283 GLY A O 1
ATOM 2095 N N . VAL A 1 284 ? -11.729 -8.942 11.661 1.00 74.44 284 VAL A N 1
ATOM 2096 C CA . VAL A 1 284 ? -12.428 -8.201 12.727 1.00 74.44 284 VAL A CA 1
ATOM 2097 C C . VAL A 1 284 ? -11.496 -7.106 13.235 1.00 74.44 284 VAL A C 1
ATOM 2099 O O . VAL A 1 284 ? -10.377 -7.405 13.645 1.00 74.44 284 VAL A O 1
ATOM 2102 N N . THR A 1 285 ? -11.938 -5.853 13.208 1.00 70.31 285 THR A N 1
ATOM 2103 C CA . THR A 1 285 ? -11.138 -4.688 13.618 1.00 70.31 285 THR A CA 1
ATOM 2104 C C . THR A 1 285 ? -11.683 -4.098 14.919 1.00 70.31 285 THR A C 1
ATOM 2106 O O . THR A 1 285 ? -12.900 -4.049 15.103 1.00 70.31 285 THR A O 1
ATOM 2109 N N . SER A 1 286 ? -10.797 -3.664 15.820 1.00 65.31 286 SER A N 1
ATOM 2110 C CA . SER A 1 286 ? -11.192 -2.975 17.051 1.00 65.31 286 SER A CA 1
ATOM 2111 C C . SER A 1 286 ? -11.840 -1.614 16.756 1.00 65.31 286 SER A C 1
ATOM 2113 O O . SER A 1 286 ? -11.528 -0.999 15.735 1.00 65.31 286 SER A O 1
ATOM 2115 N N . PRO A 1 287 ? -12.730 -1.104 17.626 1.00 59.22 287 PRO A N 1
ATOM 2116 C CA . PRO A 1 287 ? -13.377 0.200 17.442 1.00 59.22 287 PRO A CA 1
ATOM 2117 C C . PRO A 1 287 ? -12.432 1.393 17.212 1.00 59.22 287 PRO A C 1
ATOM 2119 O O . PRO A 1 287 ? -12.801 2.332 16.513 1.00 59.22 287 PRO A O 1
ATOM 2122 N N . ASP A 1 288 ? -11.228 1.365 17.786 1.00 57.38 288 ASP A N 1
ATOM 2123 C CA . ASP A 1 288 ? -10.169 2.372 17.600 1.00 57.38 288 ASP A CA 1
ATOM 2124 C C . ASP A 1 288 ? -9.241 2.099 16.402 1.00 57.38 288 ASP A C 1
ATOM 2126 O O . ASP A 1 288 ? -8.265 2.812 16.184 1.00 57.38 288 ASP A O 1
ATOM 2130 N N . CYS A 1 289 ? -9.534 1.044 15.643 1.00 62.81 289 CYS A N 1
ATOM 2131 C CA . CYS A 1 289 ? -8.763 0.515 14.527 1.00 62.81 289 CYS A CA 1
ATOM 2132 C C . CYS A 1 289 ? -7.299 0.121 14.849 1.00 62.81 289 CYS A C 1
ATOM 2134 O O . CYS A 1 289 ? -6.533 -0.159 13.923 1.00 62.81 289 CYS A O 1
ATOM 2136 N N . ASN A 1 290 ? -6.900 0.051 16.124 1.00 65.50 290 ASN A N 1
ATOM 2137 C CA . ASN A 1 290 ? -5.531 -0.295 16.518 1.00 65.50 290 ASN A CA 1
ATOM 2138 C C . ASN A 1 290 ? -5.242 -1.790 16.448 1.00 65.50 290 ASN A C 1
ATOM 2140 O O . ASN A 1 290 ? -4.083 -2.167 16.281 1.00 65.50 290 ASN A O 1
ATOM 2144 N N . TYR A 1 291 ? -6.270 -2.631 16.565 1.00 70.88 291 TYR A N 1
ATOM 2145 C CA . TYR A 1 291 ? -6.146 -4.078 16.520 1.00 70.88 291 TYR A CA 1
ATOM 2146 C C . TYR A 1 291 ? -6.968 -4.679 15.392 1.00 70.88 291 TYR A C 1
ATOM 2148 O O . TYR A 1 291 ? -8.075 -4.236 15.080 1.00 70.88 291 TYR A O 1
ATOM 2156 N N . ARG A 1 292 ? -6.434 -5.740 14.787 1.00 77.88 292 ARG A N 1
ATOM 2157 C CA . ARG A 1 292 ? -7.122 -6.469 13.729 1.00 77.88 292 ARG A CA 1
ATOM 2158 C C . ARG A 1 292 ? -6.852 -7.960 13.779 1.00 77.88 292 ARG A C 1
ATOM 2160 O O . ARG A 1 292 ? -5.697 -8.371 13.761 1.00 77.88 292 ARG A O 1
ATOM 2167 N N . LEU A 1 293 ? -7.922 -8.747 13.778 1.00 84.38 293 LEU A N 1
ATOM 2168 C CA . LEU A 1 293 ? -7.905 -10.191 13.580 1.00 84.38 293 LEU A CA 1
ATOM 2169 C C . LEU A 1 293 ? -7.933 -10.515 12.083 1.00 84.38 293 LEU A C 1
ATOM 2171 O O . LEU A 1 293 ? -8.863 -10.108 11.387 1.00 84.38 293 LEU A O 1
ATOM 2175 N N . THR A 1 294 ? -6.981 -11.309 11.606 1.00 78.62 294 THR A N 1
ATOM 2176 C CA . THR A 1 294 ? -6.899 -11.791 10.219 1.00 78.62 294 THR A CA 1
ATOM 2177 C C . THR A 1 294 ? -6.517 -13.264 10.152 1.00 78.62 294 THR A C 1
ATOM 2179 O O . THR A 1 294 ? -5.890 -13.788 11.070 1.00 78.62 294 THR A O 1
ATOM 2182 N N . VAL A 1 295 ? -6.853 -13.920 9.040 1.00 76.62 295 VAL A N 1
ATOM 2183 C CA . VAL A 1 295 ? -6.228 -15.187 8.629 1.00 76.62 295 VAL A CA 1
ATOM 2184 C C . VAL A 1 295 ? -5.097 -14.827 7.668 1.00 76.62 295 VAL A C 1
ATOM 2186 O O . VAL A 1 295 ? -5.349 -14.207 6.640 1.00 76.62 295 VAL A O 1
ATOM 2189 N N . GLU A 1 296 ? -3.854 -15.140 8.011 1.00 76.38 296 GLU A N 1
ATOM 2190 C CA . GLU A 1 296 ? -2.688 -14.860 7.172 1.00 76.38 296 GLU A CA 1
ATOM 2191 C C . GLU A 1 296 ? -2.505 -15.947 6.097 1.00 76.38 296 GLU A C 1
ATOM 2193 O O . GLU A 1 296 ? -3.061 -17.045 6.172 1.00 76.38 296 GLU A O 1
ATOM 2198 N N . SER A 1 297 ? -1.747 -15.635 5.043 1.00 74.06 297 SER A N 1
ATOM 2199 C CA . SER A 1 297 ? -1.537 -16.535 3.898 1.00 74.06 297 SER A CA 1
ATOM 2200 C C . SER A 1 297 ? -0.761 -17.805 4.247 1.00 74.06 297 SER A C 1
ATOM 2202 O O . SER A 1 297 ? -0.856 -18.798 3.532 1.00 74.06 297 SER A O 1
ATOM 2204 N N . ASP A 1 298 ? -0.000 -17.777 5.339 1.00 70.31 298 ASP A N 1
ATOM 2205 C CA . ASP A 1 298 ? 0.694 -18.936 5.898 1.00 70.31 298 ASP A CA 1
ATOM 2206 C C . ASP A 1 298 ? -0.241 -19.848 6.715 1.00 70.31 298 ASP A C 1
ATOM 2208 O O . ASP A 1 298 ? 0.188 -20.869 7.247 1.00 70.31 298 ASP A O 1
ATOM 2212 N N . GLY A 1 299 ? -1.522 -19.492 6.815 1.00 72.75 299 GLY A N 1
ATOM 2213 C CA . GLY A 1 299 ? -2.534 -20.219 7.560 1.00 72.75 299 GLY A CA 1
ATOM 2214 C C . GLY A 1 299 ? -2.641 -19.812 9.027 1.00 72.75 299 GLY A C 1
ATOM 2215 O O . GLY A 1 299 ? -3.461 -20.378 9.742 1.00 72.75 299 GLY A O 1
ATOM 2216 N N . ASN A 1 300 ? -1.860 -18.841 9.509 1.00 81.25 300 ASN A N 1
ATOM 2217 C CA . ASN A 1 300 ? -1.950 -18.413 10.898 1.00 81.25 300 ASN A CA 1
ATOM 2218 C C . ASN A 1 300 ? -3.118 -17.439 11.112 1.00 81.25 300 ASN A C 1
ATOM 2220 O O . ASN A 1 300 ? -3.258 -16.443 10.407 1.00 81.25 300 ASN A O 1
ATOM 2224 N N . ILE A 1 301 ? -3.942 -17.674 12.132 1.00 87.38 301 ILE A N 1
ATOM 2225 C CA . ILE A 1 301 ? -4.918 -16.680 12.594 1.00 87.38 301 ILE A CA 1
ATOM 2226 C C . ILE A 1 301 ? -4.217 -15.768 13.593 1.00 87.38 301 ILE A C 1
ATOM 2228 O O . ILE A 1 301 ? -3.672 -16.248 14.591 1.00 87.38 301 ILE A O 1
ATOM 2232 N N . VAL A 1 302 ? -4.229 -14.467 13.324 1.00 84.44 302 VAL A N 1
ATOM 2233 C CA . VAL A 1 302 ? -3.394 -13.475 14.001 1.00 84.44 302 VAL A CA 1
ATOM 2234 C C . VAL A 1 302 ? -4.227 -12.265 14.400 1.00 84.44 302 VAL A C 1
ATOM 2236 O O . VAL A 1 302 ? -5.002 -11.759 13.594 1.00 84.44 302 VAL A O 1
ATOM 2239 N N . ILE A 1 303 ? -4.018 -11.761 15.616 1.00 88.44 303 ILE A N 1
ATOM 2240 C CA . ILE A 1 303 ? -4.375 -10.391 15.988 1.00 88.44 303 ILE A CA 1
ATOM 2241 C C . ILE A 1 303 ? -3.106 -9.551 15.882 1.00 88.44 303 ILE A C 1
ATOM 2243 O O . ILE A 1 303 ? -2.101 -9.862 16.527 1.00 88.44 303 ILE A O 1
ATOM 2247 N N . ARG A 1 304 ? -3.135 -8.494 15.070 1.00 79.31 304 ARG A N 1
ATOM 2248 C CA . ARG A 1 304 ? -2.069 -7.487 15.026 1.00 79.31 304 ARG A CA 1
ATOM 2249 C C . ARG A 1 304 ? -2.526 -6.195 15.667 1.00 79.31 304 ARG A C 1
ATOM 2251 O O . ARG A 1 304 ? -3.641 -5.768 15.398 1.00 79.31 304 ARG A O 1
ATOM 2258 N N . GLY A 1 305 ? -1.639 -5.563 16.428 1.00 74.06 305 GLY A N 1
ATOM 2259 C CA . GLY A 1 305 ? -1.762 -4.170 16.840 1.00 74.06 305 GLY A CA 1
ATOM 2260 C C .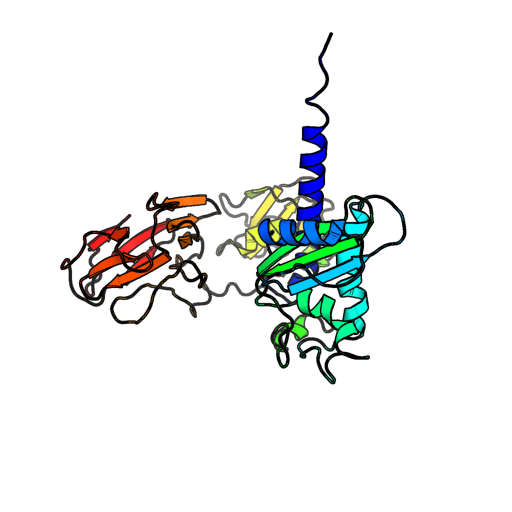 GLY A 1 305 ? -0.422 -3.450 16.770 1.00 74.06 305 GLY A C 1
ATOM 2261 O O . GLY A 1 305 ? 0.622 -4.040 17.057 1.00 74.06 305 GLY A O 1
ATOM 2262 N N . SER A 1 306 ? -0.424 -2.199 16.301 1.00 60.53 306 SER A N 1
ATOM 2263 C CA . SER A 1 306 ? 0.801 -1.400 16.094 1.00 60.53 306 SER A CA 1
ATOM 2264 C C . SER A 1 306 ? 1.884 -2.134 15.277 1.00 60.53 306 SER A C 1
ATOM 2266 O O . SER A 1 306 ? 3.073 -2.083 15.592 1.00 60.53 306 SER A O 1
ATOM 2268 N N . GLY A 1 307 ? 1.464 -2.899 14.260 1.00 53.19 307 GLY A N 1
ATOM 2269 C CA . GLY A 1 307 ? 2.339 -3.709 13.397 1.00 53.19 307 GLY A CA 1
ATOM 2270 C C . GLY A 1 307 ? 2.864 -5.012 14.019 1.00 53.19 307 GLY A C 1
ATOM 2271 O O . GLY A 1 307 ? 3.484 -5.818 13.323 1.00 53.19 307 GLY A O 1
ATOM 2272 N N . ARG A 1 308 ? 2.593 -5.270 15.302 1.00 66.88 308 ARG A N 1
ATOM 2273 C CA . ARG A 1 308 ? 3.057 -6.457 16.034 1.00 66.88 308 ARG A CA 1
ATOM 2274 C C . ARG A 1 308 ? 1.940 -7.473 16.191 1.00 66.88 308 ARG A C 1
ATOM 2276 O O . ARG A 1 308 ? 0.782 -7.103 16.334 1.00 66.88 308 ARG A O 1
ATOM 2283 N N . VAL A 1 309 ? 2.295 -8.753 16.204 1.00 78.44 309 VAL A N 1
ATOM 2284 C CA . VAL A 1 309 ? 1.368 -9.832 16.565 1.00 78.44 309 VAL A CA 1
ATOM 2285 C C . VAL A 1 309 ? 1.114 -9.764 18.069 1.00 78.44 309 VAL A C 1
ATOM 2287 O O . VAL A 1 309 ? 2.035 -9.996 18.848 1.00 78.44 309 VAL A O 1
ATOM 2290 N N . SER A 1 310 ? -0.111 -9.432 18.477 1.00 83.31 310 SER A N 1
ATOM 2291 C CA . SER A 1 310 ? -0.521 -9.465 19.886 1.00 83.31 310 SER A CA 1
ATOM 2292 C C . SER A 1 310 ? -0.986 -10.860 20.305 1.00 83.31 310 SER A C 1
ATOM 2294 O O . SER A 1 310 ? -0.798 -11.254 21.452 1.00 83.31 310 SER A O 1
ATOM 2296 N N . TRP A 1 311 ? -1.541 -11.635 19.371 1.00 90.38 311 TRP A N 1
ATOM 2297 C CA . TRP A 1 311 ? -1.951 -13.020 19.590 1.00 90.38 311 TRP A CA 1
ATOM 2298 C C . TRP A 1 311 ? -1.933 -13.808 18.281 1.00 90.38 311 TRP A C 1
ATOM 2300 O O . TRP A 1 311 ? -2.184 -13.249 17.213 1.00 90.38 311 TRP A O 1
ATOM 2310 N N . SER A 1 312 ? -1.676 -15.117 18.345 1.00 86.38 312 SER A N 1
ATOM 2311 C CA . SER A 1 312 ? -1.911 -15.996 17.199 1.00 86.38 312 SER A CA 1
ATOM 2312 C C . SER A 1 312 ? -2.215 -17.432 17.601 1.00 86.38 312 SER A C 1
ATOM 2314 O O . SER A 1 312 ? -1.818 -17.885 18.675 1.00 86.38 312 SER A O 1
ATOM 2316 N N . THR A 1 313 ? -2.810 -18.176 16.672 1.00 84.06 313 THR A N 1
ATOM 2317 C CA . THR A 1 313 ? -3.022 -19.629 16.800 1.00 84.06 313 THR A CA 1
ATOM 2318 C C . THR A 1 313 ? -1.753 -20.474 16.658 1.00 84.06 313 THR A C 1
ATOM 2320 O O . THR A 1 313 ? -1.819 -21.682 16.867 1.00 84.06 313 THR A O 1
ATOM 2323 N N . LYS A 1 314 ? -0.607 -19.867 16.306 1.00 84.94 314 LYS A N 1
ATOM 2324 C CA . LYS A 1 314 ? 0.676 -20.549 16.042 1.00 84.94 314 LYS A CA 1
ATOM 2325 C C . LYS A 1 314 ? 0.561 -21.679 15.010 1.00 84.94 314 LYS A C 1
ATOM 2327 O O . LYS A 1 314 ? 1.219 -22.706 15.134 1.00 84.94 314 LYS A O 1
ATOM 2332 N N . SER A 1 315 ? -0.277 -21.486 13.995 1.00 81.38 315 SER A N 1
ATOM 2333 C CA . SER A 1 315 ? -0.613 -22.517 13.003 1.00 81.38 315 SER A CA 1
ATOM 2334 C C . SER A 1 315 ? 0.049 -22.299 11.633 1.00 81.38 315 SER A C 1
ATOM 2336 O O . SER A 1 315 ? -0.350 -22.914 10.650 1.00 81.38 315 SER A O 1
ATOM 2338 N N . SER A 1 316 ? 1.083 -21.456 11.558 1.00 76.81 316 SER A N 1
ATOM 2339 C CA . SER A 1 316 ? 1.824 -21.170 10.319 1.00 76.81 316 SER A CA 1
ATOM 2340 C C . SER A 1 316 ? 2.308 -22.449 9.610 1.00 76.81 316 SER A C 1
ATOM 2342 O O . SER A 1 316 ? 2.803 -23.383 10.242 1.00 76.81 316 SER A O 1
ATOM 2344 N N . GLY A 1 317 ? 2.133 -22.510 8.290 1.00 72.38 317 GLY A N 1
ATOM 2345 C CA . GLY A 1 317 ? 2.531 -23.611 7.409 1.00 72.38 317 GLY A CA 1
ATOM 2346 C C . GLY A 1 317 ? 1.554 -24.793 7.344 1.00 72.38 317 GLY A C 1
ATOM 2347 O O . GLY A 1 317 ? 1.600 -25.562 6.386 1.00 72.38 317 GLY A O 1
ATOM 2348 N N . GLN A 1 318 ? 0.654 -24.948 8.321 1.00 76.44 318 GLN A N 1
ATOM 2349 C CA . GLN A 1 318 ? -0.351 -26.028 8.352 1.00 76.44 318 GLN A CA 1
ATOM 2350 C C . GLN A 1 318 ? -1.760 -25.537 8.714 1.00 76.44 318 GLN A C 1
ATOM 2352 O O . GLN A 1 318 ? -2.652 -26.349 8.972 1.00 76.44 318 GLN A O 1
ATOM 2357 N N . GLY A 1 319 ? -1.950 -24.222 8.766 1.00 79.12 319 GLY A N 1
ATOM 2358 C CA . GLY A 1 319 ? -3.115 -23.584 9.353 1.00 79.12 319 GLY A CA 1
ATOM 2359 C C . GLY A 1 319 ? -4.250 -23.309 8.368 1.00 79.12 319 GLY A C 1
ATOM 2360 O O . GLY A 1 319 ? -4.140 -23.567 7.165 1.00 79.12 319 GLY A O 1
ATOM 2361 N N . PRO A 1 320 ? -5.399 -22.855 8.883 1.00 82.19 320 PRO A N 1
ATOM 2362 C CA . PRO A 1 320 ? -6.591 -22.603 8.085 1.00 82.19 320 PRO A CA 1
ATOM 2363 C C . PRO A 1 320 ? -6.424 -21.486 7.051 1.00 82.19 320 PRO A C 1
ATOM 2365 O O . PRO A 1 320 ? -5.782 -20.480 7.308 1.00 82.19 320 PRO A O 1
ATOM 2368 N N . ASN A 1 321 ? -7.092 -21.617 5.902 1.00 79.00 321 ASN A N 1
ATOM 2369 C CA . ASN A 1 321 ? -7.221 -20.543 4.910 1.00 79.00 321 ASN A CA 1
ATOM 2370 C C . ASN A 1 321 ? -8.522 -19.739 5.064 1.00 79.00 321 ASN A C 1
ATOM 2372 O O . ASN A 1 321 ? -8.702 -18.720 4.397 1.00 79.00 321 ASN A O 1
ATOM 2376 N N . ARG A 1 322 ? -9.436 -20.179 5.938 1.00 82.94 322 ARG A N 1
ATOM 2377 C CA . ARG A 1 322 ? -10.643 -19.433 6.305 1.00 82.94 322 ARG A CA 1
ATOM 2378 C C . ARG A 1 322 ? -11.025 -19.629 7.768 1.00 82.94 322 ARG A C 1
ATOM 2380 O O . ARG A 1 322 ? -10.833 -20.708 8.321 1.00 82.94 322 ARG A O 1
ATOM 2387 N N . LEU A 1 323 ? -11.636 -18.612 8.356 1.00 87.12 323 LEU A N 1
ATOM 2388 C CA . LEU A 1 323 ? -12.182 -18.578 9.705 1.00 87.12 323 LEU A CA 1
ATOM 2389 C C . LEU A 1 323 ? -13.683 -18.284 9.633 1.00 87.12 323 LEU A C 1
ATOM 2391 O O . LEU A 1 323 ? -14.108 -17.307 9.011 1.00 87.12 323 LEU A O 1
ATOM 2395 N N . VAL A 1 324 ? -14.476 -19.149 10.258 1.00 86.06 324 VAL A N 1
ATOM 2396 C CA . VAL A 1 324 ? -15.940 -19.151 10.174 1.00 86.06 324 VAL A CA 1
ATOM 2397 C C . VAL A 1 324 ? -16.530 -19.221 11.576 1.00 86.06 324 VAL A C 1
ATOM 2399 O O . VAL A 1 324 ? -16.153 -20.095 12.358 1.00 86.06 324 VAL A O 1
ATOM 2402 N N . MET A 1 325 ? -17.481 -18.335 11.878 1.00 87.81 325 MET A N 1
ATOM 2403 C CA . MET A 1 325 ? -18.306 -18.449 13.077 1.00 87.81 325 MET A CA 1
ATOM 2404 C C . MET A 1 325 ? -19.512 -19.329 12.765 1.00 87.81 325 MET A C 1
ATOM 2406 O O . MET A 1 325 ? -20.395 -18.929 12.011 1.00 87.81 325 MET A O 1
ATOM 2410 N N . GLN A 1 326 ? -19.541 -20.538 13.313 1.00 85.31 326 GLN A N 1
ATOM 2411 C CA . GLN A 1 326 ? -20.617 -21.488 13.057 1.00 85.31 326 GLN A CA 1
ATOM 2412 C C . GLN A 1 326 ? -21.881 -21.154 13.862 1.00 85.31 326 GLN A C 1
ATOM 2414 O O . GLN A 1 326 ? -21.834 -20.522 14.919 1.00 85.31 326 GLN A O 1
ATOM 2419 N N . SER A 1 327 ? -23.030 -21.629 13.375 1.00 84.50 327 SER A N 1
ATOM 2420 C CA . SER A 1 327 ? -24.338 -21.501 14.037 1.00 84.50 327 SER A CA 1
ATOM 2421 C C . SER A 1 327 ? -24.443 -22.256 15.362 1.00 84.50 327 SER A C 1
ATOM 2423 O O . SER A 1 327 ? -25.349 -21.986 16.141 1.00 84.50 327 SER A O 1
ATOM 2425 N N . ASP A 1 328 ? -23.533 -23.194 15.627 1.00 83.06 328 ASP A N 1
ATOM 2426 C CA . ASP A 1 328 ? -23.488 -23.996 16.852 1.00 83.06 328 ASP A CA 1
ATOM 2427 C C . ASP A 1 328 ? -22.639 -23.369 17.974 1.00 83.06 328 ASP A C 1
ATOM 2429 O O . ASP A 1 328 ? -22.470 -23.986 19.028 1.00 83.06 328 ASP A O 1
ATOM 2433 N N . GLY A 1 329 ? -22.100 -22.164 17.762 1.00 83.94 329 GLY A N 1
ATOM 2434 C CA . GLY A 1 329 ? -21.294 -21.450 18.753 1.00 83.94 329 GLY A CA 1
ATOM 2435 C C . GLY A 1 329 ? -19.805 -21.760 18.702 1.00 83.94 329 GLY A C 1
ATOM 2436 O O . GLY A 1 329 ? -19.064 -21.297 19.569 1.00 83.94 329 GLY A O 1
ATOM 2437 N N . ASN A 1 330 ? -19.329 -22.486 17.691 1.00 90.69 330 ASN A N 1
ATOM 2438 C CA . ASN A 1 330 ? -17.910 -22.769 17.512 1.00 90.69 330 ASN A CA 1
ATOM 2439 C C . ASN A 1 330 ? -17.259 -21.838 16.470 1.00 90.69 330 ASN A C 1
ATOM 2441 O O . ASN A 1 330 ? -17.761 -21.660 15.358 1.00 90.69 330 ASN A O 1
ATOM 2445 N N . LEU A 1 331 ? -16.119 -21.241 16.819 1.00 89.88 331 LEU A N 1
ATOM 2446 C CA . LEU A 1 331 ? -15.297 -20.474 15.885 1.00 89.88 331 LEU A CA 1
ATOM 2447 C C . LEU A 1 331 ? -14.264 -21.420 15.275 1.00 89.88 331 LEU A C 1
ATOM 2449 O O . LEU A 1 331 ? -13.425 -21.967 15.993 1.00 89.88 331 LEU A O 1
ATOM 2453 N N . VAL A 1 332 ? -14.329 -21.631 13.961 1.00 89.19 332 VAL A N 1
ATOM 2454 C CA . VAL A 1 332 ? -13.592 -22.711 13.295 1.00 89.19 332 VAL A CA 1
ATOM 2455 C C . VAL A 1 332 ? -12.714 -22.190 12.170 1.00 89.19 332 VAL A C 1
ATOM 2457 O O . VAL A 1 332 ? -13.172 -21.520 11.244 1.00 89.19 332 VAL A O 1
ATOM 2460 N N . GLY A 1 333 ? -11.437 -22.549 12.247 1.00 89.44 333 GLY A N 1
ATOM 2461 C CA . GLY A 1 333 ? -10.466 -22.402 11.180 1.00 89.44 333 GLY A CA 1
ATOM 2462 C C . GLY A 1 333 ? -10.473 -23.635 10.280 1.00 89.44 333 GLY A C 1
ATOM 2463 O O . GLY A 1 333 ? -10.141 -24.740 10.716 1.00 89.44 333 GLY A O 1
ATOM 2464 N N . TYR A 1 334 ? -10.783 -23.445 9.004 1.00 83.88 334 TYR A N 1
ATOM 2465 C CA . TYR A 1 334 ? -10.775 -24.501 8.001 1.00 83.88 334 TYR A CA 1
ATOM 2466 C C . TYR A 1 334 ? -9.644 -24.345 6.986 1.00 83.88 334 TYR A C 1
ATOM 2468 O O . TYR A 1 334 ? -9.335 -23.238 6.556 1.00 83.88 334 TYR A O 1
ATOM 2476 N N . GLY A 1 335 ? -9.095 -25.476 6.543 1.00 79.31 335 GLY A N 1
ATOM 2477 C CA . GLY A 1 335 ? -8.366 -25.590 5.275 1.00 79.31 335 GLY A CA 1
ATOM 2478 C C . GLY A 1 335 ? -9.298 -26.016 4.136 1.00 79.31 335 GLY A C 1
ATOM 2479 O O . GLY A 1 335 ? -10.520 -26.003 4.290 1.00 79.31 335 GLY A O 1
ATOM 2480 N N . THR A 1 336 ? -8.744 -26.469 3.007 1.00 75.62 336 THR A N 1
ATOM 2481 C CA . THR A 1 336 ? -9.535 -26.849 1.819 1.00 75.62 336 THR A CA 1
ATOM 2482 C C . THR A 1 336 ? -10.660 -27.842 2.138 1.00 75.62 336 THR A C 1
ATOM 2484 O O . THR A 1 336 ? -11.791 -27.567 1.769 1.00 75.62 336 THR A O 1
ATOM 2487 N N . ASN A 1 337 ? -10.396 -28.913 2.906 1.00 76.62 337 ASN A N 1
ATOM 2488 C CA . ASN A 1 337 ? -11.401 -29.937 3.264 1.00 76.62 337 ASN A CA 1
ATOM 2489 C C . ASN A 1 337 ? -11.272 -30.485 4.703 1.00 76.62 337 ASN A C 1
ATOM 2491 O O . ASN A 1 337 ? -11.725 -31.588 4.995 1.00 76.62 337 ASN A O 1
ATOM 2495 N N . LYS A 1 338 ? -10.623 -29.757 5.618 1.00 83.75 338 LYS A N 1
ATOM 2496 C CA . LYS A 1 338 ? -10.448 -30.198 7.013 1.00 83.75 338 LYS A CA 1
ATOM 2497 C C . LYS A 1 338 ? -10.531 -29.040 7.997 1.00 83.75 338 LYS A C 1
ATOM 2499 O O . LYS A 1 338 ? -10.177 -27.911 7.657 1.00 83.75 338 LYS A O 1
ATOM 2504 N N . VAL A 1 339 ? -10.977 -29.340 9.214 1.00 87.50 339 VAL A N 1
ATOM 2505 C CA . VAL A 1 339 ? -10.848 -28.437 10.363 1.00 87.50 339 VAL A CA 1
ATOM 2506 C C . VAL A 1 339 ? -9.389 -28.454 10.808 1.00 87.50 339 VAL A C 1
ATOM 2508 O O . VAL A 1 339 ? -8.818 -29.522 11.014 1.00 87.50 339 VAL A O 1
ATOM 2511 N N . LEU A 1 340 ? -8.785 -27.274 10.905 1.00 86.00 340 LEU A N 1
ATOM 2512 C CA . LEU A 1 340 ? -7.378 -27.096 11.278 1.00 86.00 340 LEU A CA 1
ATOM 2513 C C . LEU A 1 340 ? -7.220 -26.408 12.633 1.00 86.00 340 LEU A C 1
ATOM 2515 O O . LEU A 1 340 ? -6.205 -26.590 13.296 1.00 86.00 340 LEU A O 1
ATOM 2519 N N . TRP A 1 341 ? -8.233 -25.655 13.062 1.00 89.31 341 TRP A N 1
ATOM 2520 C CA . TRP A 1 341 ? -8.295 -25.040 14.382 1.00 89.31 341 TRP A CA 1
ATOM 2521 C C . TRP A 1 341 ? -9.756 -24.842 14.807 1.00 89.31 341 TRP A C 1
ATOM 2523 O O . TRP A 1 341 ? -10.616 -24.618 13.955 1.00 89.31 341 TRP A O 1
ATOM 2533 N N . ALA A 1 342 ? -10.052 -24.900 16.106 1.00 90.00 342 ALA A N 1
ATOM 2534 C CA . ALA A 1 342 ? -11.371 -24.571 16.644 1.00 90.00 342 ALA A CA 1
ATOM 2535 C C . ALA A 1 342 ? -11.271 -24.006 18.068 1.00 90.00 342 ALA A C 1
ATOM 2537 O O . ALA A 1 342 ? -10.412 -24.433 18.840 1.00 90.00 342 ALA A O 1
ATOM 2538 N N . SER A 1 343 ? -12.187 -23.106 18.435 1.00 89.81 343 SER A N 1
ATOM 2539 C CA . SER A 1 343 ? -12.291 -22.558 19.798 1.00 89.81 343 SER A CA 1
ATOM 2540 C C . SER A 1 343 ? -12.791 -23.575 20.831 1.00 89.81 343 SER A C 1
ATOM 2542 O O . SER A 1 343 ? -12.618 -23.368 22.031 1.00 89.81 343 SER A O 1
ATOM 2544 N N . GLY A 1 344 ? -13.423 -24.670 20.387 1.00 91.62 344 GLY A N 1
ATOM 2545 C CA . GLY A 1 344 ? -13.946 -25.719 21.268 1.00 91.62 344 GLY A CA 1
ATOM 2546 C C . GLY A 1 344 ? -15.209 -25.298 22.025 1.00 91.62 344 GLY A C 1
ATOM 2547 O O . GLY A 1 344 ? -15.493 -25.818 23.103 1.00 91.62 344 GLY A O 1
ATOM 2548 N N . THR A 1 345 ? -15.959 -24.340 21.479 1.00 92.56 345 THR A N 1
ATOM 2549 C CA . THR A 1 345 ? -17.117 -23.709 22.139 1.00 92.56 345 THR A CA 1
ATOM 2550 C C . THR A 1 345 ? -18.459 -24.175 21.598 1.00 92.56 345 THR A C 1
ATOM 2552 O O . THR A 1 345 ? -19.484 -23.556 21.875 1.00 92.56 345 THR A O 1
ATOM 2555 N N . TYR A 1 346 ? -18.463 -25.291 20.867 1.00 88.56 346 TYR A N 1
ATOM 2556 C CA . TYR A 1 346 ? -19.679 -25.921 20.367 1.00 88.56 346 TYR A CA 1
ATOM 2557 C C . TYR A 1 346 ? -20.707 -26.091 21.499 1.00 88.56 346 TYR A C 1
ATOM 2559 O O . TYR A 1 346 ? -20.387 -26.575 22.588 1.00 88.56 346 TYR A O 1
ATOM 2567 N N . ARG A 1 347 ? -21.949 -25.667 21.239 1.00 85.50 347 ARG A N 1
ATOM 2568 C CA . ARG A 1 347 ? -23.095 -25.732 22.164 1.00 85.50 347 ARG A CA 1
ATOM 2569 C C . ARG A 1 347 ? -22.923 -24.966 23.486 1.00 85.50 347 ARG A C 1
ATOM 2571 O O . ARG A 1 347 ? -23.637 -25.252 24.445 1.00 85.50 347 ARG A O 1
ATOM 2578 N N . ARG A 1 348 ? -22.010 -23.990 23.559 1.00 88.62 348 ARG A N 1
ATOM 2579 C CA . ARG A 1 348 ? -21.917 -23.051 24.690 1.00 88.62 348 ARG A CA 1
ATOM 2580 C C . ARG A 1 348 ? -22.644 -21.749 24.349 1.00 88.62 348 ARG A C 1
ATOM 2582 O O . ARG A 1 348 ? -22.239 -21.063 23.418 1.00 88.62 348 ARG A O 1
ATOM 2589 N N . GLY A 1 349 ? -23.659 -21.386 25.133 1.00 87.69 349 GLY A N 1
ATOM 2590 C CA . GLY A 1 349 ? -24.458 -20.168 24.927 1.00 87.69 349 GLY A CA 1
ATOM 2591 C C . GLY A 1 349 ? -25.561 -20.327 23.874 1.00 87.69 349 GLY A C 1
ATOM 2592 O O . GLY A 1 349 ? -25.866 -21.439 23.439 1.00 87.69 349 GLY A O 1
ATOM 2593 N N . GLN A 1 350 ? -26.178 -19.210 23.482 1.00 83.62 350 GLN A N 1
ATOM 2594 C CA . GLN A 1 350 ? -27.292 -19.166 22.525 1.00 83.62 350 GLN A CA 1
ATOM 2595 C C . GLN A 1 350 ? -26.983 -18.301 21.292 1.00 83.62 350 GLN A C 1
ATOM 2597 O O . GLN A 1 350 ? -26.424 -17.213 21.398 1.00 83.62 350 GLN A O 1
ATOM 2602 N N . ALA A 1 351 ? -27.388 -18.766 20.109 1.00 75.62 351 ALA A N 1
ATOM 2603 C CA . ALA A 1 351 ? -27.246 -18.005 18.869 1.00 75.62 351 ALA A CA 1
ATOM 2604 C C . ALA A 1 351 ? -28.123 -16.724 18.870 1.00 75.62 351 ALA A C 1
ATOM 2606 O O . ALA A 1 351 ? -29.168 -16.711 19.527 1.00 75.62 351 ALA A O 1
ATOM 2607 N N . PRO A 1 352 ? -27.766 -15.677 18.093 1.00 75.12 352 PRO A N 1
ATOM 2608 C CA . PRO A 1 352 ? -26.569 -15.573 17.258 1.00 75.12 352 PRO A CA 1
ATOM 2609 C C . PRO A 1 352 ? -25.291 -15.346 18.068 1.00 75.12 352 PRO A C 1
ATOM 2611 O O . PRO A 1 352 ? -25.283 -14.645 19.074 1.00 75.12 352 PRO A O 1
ATOM 2614 N N . PHE A 1 353 ? -24.196 -15.918 17.580 1.00 80.69 353 PHE A N 1
ATOM 2615 C CA . PHE A 1 353 ? -22.868 -15.737 18.143 1.00 80.69 353 PHE A CA 1
ATOM 2616 C C . PHE A 1 353 ? -22.115 -14.656 17.383 1.00 80.69 353 PHE A C 1
ATOM 2618 O O . PHE A 1 353 ? -22.240 -14.550 16.158 1.00 80.69 353 PHE A O 1
ATOM 2625 N N . VAL A 1 354 ? -21.327 -13.863 18.103 1.00 79.06 354 VAL A N 1
ATOM 2626 C CA . VAL A 1 354 ? -20.591 -12.729 17.544 1.00 79.06 354 VAL A CA 1
ATOM 2627 C C . VAL A 1 354 ? -19.154 -12.742 18.041 1.00 79.06 354 VAL A C 1
ATOM 2629 O O . VAL A 1 354 ? -18.898 -12.774 19.244 1.00 79.06 354 VAL A O 1
ATOM 2632 N N . VAL A 1 355 ? -18.216 -12.677 17.102 1.00 83.81 355 VAL A N 1
ATOM 2633 C CA . VAL A 1 355 ? -16.801 -12.428 17.375 1.00 83.81 355 VAL A CA 1
ATOM 2634 C C . VAL A 1 355 ? -16.552 -10.922 17.353 1.00 83.81 355 VAL A C 1
ATOM 2636 O O . VAL A 1 355 ? -16.833 -10.263 16.349 1.00 83.81 355 VAL A O 1
ATOM 2639 N N . SER A 1 356 ? -15.989 -10.391 18.436 1.00 76.81 356 SER A N 1
ATOM 2640 C CA . SER A 1 356 ? -15.628 -8.978 18.581 1.00 76.81 356 SER A CA 1
ATOM 2641 C C . SER A 1 356 ? -14.205 -8.802 19.096 1.00 76.81 356 SER A C 1
ATOM 2643 O O . SER A 1 356 ? -13.751 -9.568 19.945 1.00 76.81 356 SER A O 1
ATOM 2645 N N . LEU A 1 357 ? -13.527 -7.764 18.612 1.00 77.69 357 LEU A N 1
ATOM 2646 C CA . LEU A 1 357 ? -12.196 -7.359 19.050 1.00 77.69 357 LEU A CA 1
ATOM 2647 C C . LEU A 1 357 ? -12.302 -6.014 19.770 1.00 77.69 357 LEU A C 1
ATOM 2649 O O . LEU A 1 357 ? -12.908 -5.089 19.231 1.00 77.69 357 LEU A O 1
ATOM 2653 N N . ASP A 1 358 ? -11.759 -5.903 20.979 1.00 75.75 358 ASP A N 1
ATOM 2654 C CA . ASP A 1 358 ? -11.733 -4.629 21.704 1.00 75.75 358 ASP A CA 1
ATOM 2655 C C . ASP A 1 358 ? -10.464 -3.805 21.414 1.00 75.75 358 ASP A C 1
ATOM 2657 O O . ASP A 1 358 ? -9.521 -4.267 20.767 1.00 75.75 358 ASP A O 1
ATOM 2661 N N . ASN A 1 359 ? -10.441 -2.569 21.915 1.00 73.31 359 ASN A N 1
ATOM 2662 C CA . ASN A 1 359 ? -9.333 -1.617 21.754 1.00 73.31 359 ASN A CA 1
ATOM 2663 C C . ASN A 1 359 ? -8.043 -2.024 22.492 1.00 73.31 359 ASN A C 1
ATOM 2665 O O . ASN A 1 359 ? -7.040 -1.327 22.402 1.00 73.31 359 ASN A O 1
ATOM 2669 N N . ASN A 1 360 ? -8.051 -3.137 23.228 1.00 76.81 360 ASN A N 1
ATOM 2670 C CA . ASN A 1 360 ? -6.876 -3.695 23.894 1.00 76.81 360 ASN A CA 1
ATOM 2671 C C . ASN A 1 360 ? -6.380 -4.973 23.196 1.00 76.81 360 ASN A C 1
ATOM 2673 O O . ASN A 1 360 ? -5.491 -5.653 23.709 1.00 76.81 360 ASN A O 1
ATOM 2677 N N . GLY A 1 361 ? -6.952 -5.321 22.039 1.00 74.00 361 GLY A N 1
ATOM 2678 C CA . GLY A 1 361 ? -6.582 -6.511 21.281 1.00 74.00 361 GLY A CA 1
ATOM 2679 C C . GLY A 1 361 ? -7.147 -7.809 21.849 1.00 74.00 361 GLY A C 1
ATOM 2680 O O . GLY A 1 361 ? -6.658 -8.882 21.490 1.00 74.00 361 GLY A O 1
ATOM 2681 N N . LYS A 1 362 ? -8.165 -7.735 22.716 1.00 85.31 362 LYS A N 1
ATOM 2682 C CA . LYS A 1 362 ? -8.846 -8.907 23.263 1.00 85.31 362 LYS A CA 1
ATOM 2683 C C . LYS A 1 362 ? -9.959 -9.355 22.326 1.00 85.31 362 LYS A C 1
ATOM 2685 O O . LYS A 1 362 ? -10.906 -8.613 22.050 1.00 85.31 362 LYS A O 1
ATOM 2690 N N . LEU A 1 363 ? -9.854 -10.591 21.855 1.00 87.12 363 LEU A N 1
ATOM 2691 C CA . LEU A 1 363 ? -10.859 -11.232 21.025 1.00 87.12 363 LEU A CA 1
ATOM 2692 C C . LEU A 1 363 ? -11.862 -11.956 21.912 1.00 87.12 363 LEU A C 1
ATOM 2694 O O . LEU A 1 363 ? -11.491 -12.796 22.726 1.00 87.12 363 LEU A O 1
ATOM 2698 N N . THR A 1 364 ? -13.139 -11.655 21.732 1.00 87.00 364 THR A N 1
ATOM 2699 C CA . THR A 1 364 ? -14.230 -12.253 22.499 1.00 87.00 364 THR A CA 1
ATOM 2700 C C . THR A 1 364 ? -15.253 -12.874 21.570 1.00 87.00 364 THR A C 1
ATOM 2702 O O . THR A 1 364 ? -15.627 -12.285 20.557 1.00 87.00 364 THR A O 1
ATOM 2705 N N . LEU A 1 365 ? -15.717 -14.061 21.944 1.00 89.00 365 LEU A N 1
ATOM 2706 C CA . LEU A 1 365 ? -16.912 -14.672 21.390 1.00 89.00 365 LEU A CA 1
ATOM 2707 C C . LEU A 1 365 ? -18.055 -14.443 22.372 1.00 89.00 365 LEU A C 1
ATOM 2709 O O . LEU A 1 365 ? -17.933 -14.803 23.545 1.00 89.00 365 LEU A O 1
ATOM 2713 N N . LYS A 1 366 ? -19.144 -13.838 21.903 1.00 83.69 366 LYS A N 1
ATOM 2714 C CA . LYS A 1 366 ? -20.341 -13.581 22.703 1.00 83.69 366 LYS A CA 1
ATOM 2715 C C . LYS A 1 366 ? -21.547 -14.296 22.125 1.00 83.69 366 LYS A C 1
ATOM 2717 O O . LYS A 1 366 ? -21.644 -14.460 20.909 1.00 83.69 366 LYS A O 1
ATOM 2722 N N . ASP A 1 367 ? -22.442 -14.708 23.005 1.00 82.44 367 ASP A N 1
ATOM 2723 C CA . ASP A 1 367 ? -23.756 -15.226 22.644 1.00 82.44 367 ASP A CA 1
ATOM 2724 C C . ASP A 1 367 ? -24.801 -14.098 22.520 1.00 82.44 367 ASP A C 1
ATOM 2726 O O . ASP A 1 367 ? -24.481 -12.916 22.688 1.00 82.44 367 ASP A O 1
ATOM 2730 N N . SER A 1 368 ? -26.053 -14.449 22.226 1.00 78.69 368 SER A N 1
ATOM 2731 C CA . SER A 1 368 ? -27.144 -13.487 22.022 1.00 78.69 368 SER A CA 1
ATOM 2732 C C . SER A 1 368 ? -27.499 -12.652 23.253 1.00 78.69 368 SER A C 1
ATOM 2734 O O . SER A 1 368 ? -28.060 -11.566 23.112 1.00 78.69 368 SER A O 1
ATOM 2736 N N . THR A 1 369 ? -27.148 -13.122 24.452 1.00 75.56 369 THR A N 1
ATOM 2737 C CA . THR A 1 369 ? -27.339 -12.392 25.714 1.00 75.56 369 THR A CA 1
ATOM 2738 C C . THR A 1 369 ? -26.181 -11.436 26.012 1.00 75.56 369 THR A C 1
ATOM 2740 O O . THR A 1 369 ? -26.246 -10.644 26.952 1.00 75.56 369 THR A O 1
ATOM 2743 N N . GLY A 1 370 ? -25.111 -11.495 25.211 1.00 73.69 370 GLY A N 1
ATOM 2744 C CA . GLY A 1 370 ? -23.867 -10.769 25.435 1.00 73.69 370 GLY A CA 1
ATOM 2745 C C . GLY A 1 370 ? -22.887 -11.493 26.362 1.00 73.69 370 GLY A C 1
ATOM 2746 O O . GLY A 1 370 ? -21.816 -10.944 26.643 1.00 73.69 370 GLY A O 1
ATOM 2747 N N . ALA A 1 371 ? -23.209 -12.710 26.816 1.00 79.38 371 ALA A N 1
ATOM 2748 C CA . ALA A 1 371 ? -22.325 -13.510 27.651 1.00 79.38 371 ALA A CA 1
ATOM 2749 C C . ALA A 1 371 ? -21.112 -13.982 26.841 1.00 79.38 371 ALA A C 1
ATOM 2751 O O . ALA A 1 371 ? -21.238 -14.454 25.711 1.00 79.38 371 ALA A O 1
ATOM 2752 N N . VAL A 1 372 ? -19.916 -13.851 27.420 1.00 87.06 372 VAL A N 1
ATOM 2753 C CA . VAL A 1 372 ? -18.669 -14.278 26.777 1.00 87.06 372 VAL A CA 1
ATOM 2754 C C . VAL A 1 372 ? -18.539 -15.794 26.894 1.00 87.06 372 VAL A C 1
ATOM 2756 O O . VAL A 1 372 ? -18.410 -16.324 27.995 1.00 87.06 372 VAL A O 1
ATOM 2759 N N . THR A 1 373 ? -18.534 -16.491 25.762 1.00 87.50 373 THR A N 1
ATOM 2760 C CA . THR A 1 373 ? -18.373 -17.952 25.701 1.00 87.50 373 THR A CA 1
ATOM 2761 C C . THR A 1 373 ? -16.920 -18.367 25.463 1.00 87.50 373 THR A C 1
ATOM 2763 O O . THR A 1 373 ? -16.551 -19.501 25.780 1.00 87.50 373 THR A O 1
ATOM 2766 N N . TRP A 1 374 ? -16.084 -17.454 24.949 1.00 90.44 374 TRP A N 1
ATOM 2767 C CA . TRP A 1 374 ? -14.646 -17.656 24.746 1.00 90.44 374 TRP A CA 1
ATOM 2768 C C . TRP A 1 374 ? -13.867 -16.337 24.654 1.00 90.44 374 TRP A C 1
ATOM 2770 O O . TRP A 1 374 ? -14.398 -15.316 24.211 1.00 90.44 374 TRP A O 1
ATOM 2780 N N . THR A 1 375 ? -12.590 -16.379 25.032 1.00 90.31 375 THR A N 1
ATOM 2781 C CA . THR A 1 375 ? -11.610 -15.302 24.839 1.00 90.31 375 THR A CA 1
ATOM 2782 C C . THR A 1 375 ? -10.231 -15.904 24.562 1.00 90.31 375 THR A C 1
ATOM 2784 O O . THR A 1 375 ? -9.963 -17.027 24.992 1.00 90.31 375 THR A O 1
ATOM 2787 N N . ASN A 1 376 ? -9.397 -15.167 23.827 1.00 81.12 376 ASN A N 1
ATOM 2788 C CA . ASN A 1 376 ? -8.072 -15.595 23.368 1.00 81.12 376 ASN A CA 1
ATOM 2789 C C . ASN A 1 376 ? -6.967 -15.591 24.429 1.00 81.12 376 ASN A C 1
ATOM 2791 O O . ASN A 1 376 ? -7.132 -14.888 25.453 1.00 81.12 376 ASN A O 1
#

InterPro domains:
  IPR001283 Cysteine-rich secretory protein-related [PR00837] (39-57)
  IPR001283 Cysteine-rich secretory protein-related [PR00837] (117-133)
  IPR001283 Cysteine-rich secretory protein-related [PR00837] (141-154)
  IPR001283 Cysteine-rich secretory protein-related [PTHR10334] (21-158)
  IPR001480 Bulb-type lectin domain [PS50927] (269-376)
  IPR001480 Bulb-type lectin domain [SM00108] (232-347)
  IPR002413 Venom allergen 5-like [PR00838] (39-57)
  IPR002413 Venom allergen 5-like [PR00838] (116-135)
  IPR003609 PAN/Apple domain [PF14295] (191-236)
  IPR014044 CAP domain [PF00188] (25-146)
  IPR014044 CAP domain [SM00198] (18-154)
  IPR018244 Allergen V5/Tpx-1-related, conserved site [PS01010] (141-152)
  IPR035940 CAP superfamily [G3DSA:3.40.33.10] (9-159)
  IPR035940 CAP superfamily [SSF55797] (17-158)
  IPR036426 Bulb-type lectin domain superfamily [G3DSA:2.90.10.10] (263-320)
  IPR036426 Bulb-type lectin domain superfamily [G3DSA:2.90.10.10] (321-376)
  IPR036426 Bulb-type lectin domain superfamily [SSF51110] (284-375)

Organism: NCBI:txid1890364

pLDDT: mean 78.02, std 16.5, range [31.75, 98.75]

Radius of gyration: 24.56 Å; chains: 1; bounding box: 74×67×56 Å

Sequence (376 aa):
MRKAAILTLFVALTTASQFSDAWVQKHNAYRSKYGLNPVTWDDNGANLAQKWADKCVFQHGGADGYGQNIWMSSGGGGCSLDDVKNSVDGWTLGEEKSWTCGKDMWGDGCKGGWANCGHLTQVLWQSTTKIGCACGSTCKLVVCNYNPPGNWMGQQPFPASMCSNNNGNNNGNNTNNNSRKGPYGMIEDKIDRAGNDINGGQTTASSSEDCQAKCYQRSDCNAWAFDICGSTCWFKTGQPGTSSNGCRSSGIITASRSSCNSTVGSSLSSSGTSTITSQDGRGVTSPDCNYRLTVESDGNIVIRGSGRVSWSTKSSGQGPNRLVMQSDGNLVGYGTNKVLWASGTYRRGQAPFVVSLDNNGKLTLKDSTGAVTWTN